Protein AF-0000000087804534 (afdb_homodimer)

Radius of gyration: 29.25 Å; Cα contacts (8 Å, |Δi|>4): 1385; chains: 2; bounding box: 61×87×72 Å

pLDDT: mean 94.63, std 6.77, range [43.81, 98.94]

InterPro domains:
  IPR010987 Glutathione S-transferase, C-terminal-like [PS50405] (211-335)
  IPR016639 Glutathione S-transferase Omega/GSH [PTHR32419] (66-369)
  IPR036282 Glutathione S-transferase, C-terminal domain superfamily [SSF47616] (206-336)
  IPR047047 Glutathione S-transferases Omega-like, C-terminal [cd03190] (211-354)

Solvent-accessible surface area (backbone atoms only — not comparable to full-atom values): 39830 Å² total; per-residue (Å²): 101,64,93,73,62,60,69,88,61,35,74,51,66,70,55,48,58,51,41,74,75,55,71,87,69,82,54,38,71,56,60,26,61,82,67,7,56,29,36,62,46,3,81,60,45,91,57,80,65,82,79,42,82,69,97,62,46,32,42,51,81,55,44,72,83,62,58,57,60,46,60,65,85,31,70,60,50,59,31,89,53,90,89,36,40,72,77,54,79,65,37,39,30,39,37,28,30,60,48,41,50,64,14,38,30,45,54,26,42,33,45,50,30,43,32,57,83,33,37,45,78,43,70,37,38,52,50,31,52,33,47,45,64,56,53,42,31,17,68,81,36,76,94,29,17,37,88,86,77,66,38,49,36,54,45,59,22,43,33,62,52,33,79,79,63,82,72,66,42,61,64,31,28,33,24,35,63,88,77,44,16,41,48,29,35,36,71,77,36,47,54,62,45,49,56,62,46,42,46,93,58,42,39,89,86,31,68,68,42,70,48,79,92,48,38,50,42,46,49,39,47,40,48,41,46,38,45,37,41,65,46,24,60,48,48,32,35,49,41,91,47,65,68,56,26,52,50,33,43,52,44,31,53,53,46,50,52,52,50,33,56,55,40,68,75,32,56,32,91,85,30,88,50,64,33,50,55,51,49,64,48,44,44,48,61,75,37,30,53,68,39,38,28,41,55,45,44,47,31,70,62,53,55,79,72,33,69,44,50,31,27,42,49,26,51,48,35,68,37,61,31,47,37,69,58,57,41,68,67,39,34,40,40,30,74,40,54,45,37,62,48,53,52,95,83,50,53,67,58,66,63,79,35,52,68,71,69,63,56,74,48,87,58,55,46,64,74,72,58,53,127,100,64,93,75,62,61,70,88,60,37,76,51,64,72,54,48,56,53,39,72,75,56,70,87,69,82,54,38,71,57,62,27,61,80,66,8,57,28,37,63,46,4,80,62,44,91,58,79,65,83,79,43,82,69,97,62,44,32,43,51,82,54,43,73,82,61,57,58,59,46,58,63,85,31,70,58,52,60,31,90,53,90,89,35,41,72,78,54,80,64,38,39,31,39,35,28,30,61,50,40,50,62,15,36,30,44,54,25,43,33,45,50,30,43,30,56,82,32,37,46,77,43,72,37,37,53,51,30,53,33,46,44,65,57,53,41,30,17,68,81,37,76,94,28,17,38,89,86,77,67,37,49,36,52,45,59,23,44,33,61,51,33,81,80,63,80,73,66,42,61,63,30,30,32,24,35,62,89,78,46,17,42,48,29,35,35,70,75,36,47,54,61,46,47,57,62,46,41,45,92,59,41,38,88,85,31,70,69,43,69,46,78,93,49,39,50,42,46,48,39,45,40,48,39,45,38,45,36,43,64,46,25,59,48,47,34,34,49,40,92,47,64,68,56,26,51,49,34,45,51,44,32,51,53,45,50,51,51,48,34,56,55,41,68,76,31,56,32,91,86,32,88,49,65,33,51,55,52,47,64,47,43,44,48,59,75,35,29,52,67,39,37,28,39,54,47,44,46,32,69,62,52,54,79,73,33,69,42,48,31,25,41,50,28,52,48,35,69,37,61,33,46,37,69,58,57,39,68,66,39,34,42,40,30,74,40,53,45,36,63,48,54,54,94,82,50,52,66,60,65,62,80,35,53,67,71,69,63,56,72,48,87,59,55,44,64,75,73,57,52,127

Nearest PDB structures (foldseek):
  4pts-assembly1_A  TM=9.526E-01  e=2.461E-24  Gordonia bronchialis DSM 43247
  6gzf-assembly1_A  TM=9.097E-01  e=1.563E-21  Natrialba magadii ATCC 43099
  4uss-assembly1_A-2  TM=9.059E-01  e=1.837E-21  Populus trichocarpa
  3m1g-assembly2_C  TM=8.958E-01  e=4.343E-21  Corynebacterium glutamicum
  3m1g-assembly1_A  TM=8.944E-01  e=6.744E-20  Corynebacterium glutamicum

Foldseek 3Di:
DDQDLPLVLADDVLLSVLLVVFHFDQFAFDFLCLFACDCLQDVCNPDDFDWDDDPQTADSVVCVVAGDTDHWDFAAFFDDDPPGNDQFFQFKEWEAELQDLLQLLLLLLCVLQVVCRRYPYHYFQLFAAPNHDQWTAQCVDVVRADPQLRDGILVVQQCLQPVPDDYRSDPGFMAGSVSSHTRRHRSLCNSVSCCVNNVVNGDPVHDAQQDPSRNSSVNSLSRSCVGLAVRLLRVLRRDDDDVSVVVSLVSNVVVVVVQLVCLVVALDNVHDDHHSSLSNNLSRLLCCVVASCPRSVSPPDRCVRRQRSLLSSLVQCVPCSNVVSHDVVSNQCCRWVNHPPDCVSPPTDRDPDDDPCCSVDHHCSCVVHPD/DDQDLPLVLADDVLLSVLLVVFHFDQFAFDFLCQFACDCLQDVCNPDDFDWDDDPQTADSVVCVVAGDTDHWDFAAFFDDDPPGNDQFFQFKEWEAELQDLLQLLLLLLCVLQVVCRRYPYHYFQLFAAPNHDQWTAQCVDVVRAGPQLRDGILVVQQCLQPVPDDYRSDPTFMAGSVSSHTRRHRSLCNSVSCCVNNVVNGDPPHDAQQDPSRNSSVNSLSRSCVGLAVRLLRVLRRDDDDVSVVVSLVSNVVVVVVQLVCLVVALDNVHDDHHSSLSNNLSRLLCCVVASCPRSVSPPDRCVRRQRSLLSSLVQCVPCSNVVSHDVVSNQCCRWVNHPPDCVSPPTDRDPDDDPCCSVDHHCSCVVHPD

Sequence (742 aa):
MSEHVDVSKIKDPTIAAARKEVEFQRAMNPCPIDFSEFQSSNPRSQGEQKEYEGKDASNFNRRQKYSDSEEPQFTTPFGSKPGLLPVEKDRYRLVWSKHCPWAHRIAIAIDLLGLDKVISKGTVDPLRPAGVIADWFFTLDKDEKDPVLGIHSLGEAYRKGDPNYDARSTVPAIIDVTTGAVVNNDYHALTTELALGFKDFVSPDAPDIYPEEVRADIDALNVIIYADFNLAVNLAALVTNQKDYEYYYDCIFARLDWLEERLSKQRYLMGDTITDPDIRIFPTLARFDLVFYQKYLVNKKRLVDYPNLWNYAKDLYSNPAFGGTTDFDSMRKRFYYVDHTPFEDLPRLVPKGPDDSIWLEPNDRAEKFGKMSEHVDVSKIKDPTIAAARKEVEFQRAMNPCPIDFSEFQSSNPRSQGEQKEYEGKDASNFNRRQKYSDSEEPQFTTPFGSKPGLLPVEKDRYRLVWSKHCPWAHRIAIAIDLLGLDKVISKGTVDPLRPAGVIADWFFTLDKDEKDPVLGIHSLGEAYRKGDPNYDARSTVPAIIDVTTGAVVNNDYHALTTELALGFKDFVSPDAPDIYPEEVRADIDALNVIIYADFNLAVNLAALVTNQKDYEYYYDCIFARLDWLEERLSKQRYLMGDTITDPDIRIFPTLARFDLVFYQKYLVNKKRLVDYPNLWNYAKDLYSNPAFGGTTDFDSMRKRFYYVDHTPFEDLPRLVPKGPDDSIWLEPNDRAEKFGK

Organism: Veillonella parvula (NCBI:txid29466)

Secondary structure (DSSP, 8-state):
--S---GGG---HHHHHHHTT-----SBPPPHHHH-SSTTT-TTTTSPPPP--STT---GGGGGGG-S-B--S-BPPB-SSTTSBP--TT-EEEEE-TT-HHHHHHHHHHHHTTGGGTEEEEE--SSBSTT--S--B-TTSGGGS-TTT--SBHHHHHHHH-TT--S---S-EEEETTTTEEEE--TTTHHHHHHHHTGGGS-TTS--SS-GGGHHHHHHHHHHHIIIIITHHHHHHH-SSHHHHHHHHHHHHHHHHHHHHHTTT-SBTTBSS--HHHHHHHHHHHHIIIIIITTS---S--GGG-HHHHHHHHHHHHSHHHHTT--HHHHHIIIII-BS--TTTS-------S-GGGGGS--SHHHHH--/--S---GGG---HHHHHHHTT-----SBPPPHHHH-SSTTT-TTTTSPPPP--STT---GGGGGGG-S-B--S-BPPB-SSTTSBP--TT-EEEEE-TT-HHHHHHHHHHHHTTGGGTEEEEE--SSBSTT--S--B-TTSGGGS-TTT--SBHHHHHHHH-TT--S---S-EEEETTTTEEEE--TTTHHHHHHHHTGGGS-TTS--SS-GGGHHHHHHHHHHHIIIIITHHHHHHH-SSHHHHHHHHHHHHHHHHHHHHHTTT-SBTTBSS--HHHHHHHHHHHHIIIIIITTS---S--GGG-HHHHHHHHHHHHSHHHHTT--HHHHHIIIII-BS--TTTS-------S-GGGGGS--SHHHHH--

Structure (mmCIF, N/CA/C/O backbone):
data_AF-0000000087804534-model_v1
#
loop_
_entity.id
_entity.type
_entity.pdbx_description
1 polymer 'Glutathione S-transferase C-terminal domain-containing protein'
#
loop_
_atom_site.group_PDB
_atom_site.id
_atom_site.type_symbol
_atom_site.label_atom_id
_atom_site.label_alt_id
_atom_site.label_comp_id
_atom_site.label_asym_id
_atom_site.label_entity_id
_atom_site.label_seq_id
_atom_site.pdbx_PDB_ins_code
_atom_site.Cartn_x
_atom_site.Cartn_y
_atom_site.Cartn_z
_atom_site.occupancy
_atom_site.B_iso_or_equiv
_atom_site.auth_seq_id
_atom_site.auth_comp_id
_atom_site.auth_asym_id
_atom_site.auth_atom_id
_atom_site.pdbx_PDB_model_num
ATOM 1 N N . MET A 1 1 ? -5.562 23.453 23.094 1 43.94 1 MET A N 1
ATOM 2 C CA . MET A 1 1 ? -6.094 22.172 23.578 1 43.94 1 MET A CA 1
ATOM 3 C C . MET A 1 1 ? -5.375 21.734 24.844 1 43.94 1 MET A C 1
ATOM 5 O O . MET A 1 1 ? -4.145 21.641 24.859 1 43.94 1 MET A O 1
ATOM 9 N N . SER A 1 2 ? -5.746 22.281 25.875 1 49.03 2 SER A N 1
ATOM 10 C CA . SER A 1 2 ? -5.125 21.906 27.141 1 49.03 2 SER A CA 1
ATOM 11 C C . SER A 1 2 ? -5.406 20.438 27.469 1 49.03 2 SER A C 1
ATOM 13 O O . SER A 1 2 ? -6.418 19.891 27.031 1 49.03 2 SER A O 1
ATOM 15 N N . GLU A 1 3 ? -4.309 19.672 27.734 1 53.28 3 GLU A N 1
ATOM 16 C CA . GLU A 1 3 ? -4.422 18.344 28.344 1 53.28 3 GLU A CA 1
ATOM 17 C C . GLU A 1 3 ? -5.652 18.25 29.234 1 53.28 3 GLU A C 1
ATOM 19 O O . GLU A 1 3 ? -6.273 17.188 29.328 1 53.28 3 GLU A O 1
ATOM 24 N N . HIS A 1 4 ? -6.043 19.406 29.812 1 61.34 4 HIS A N 1
ATOM 25 C CA . HIS A 1 4 ? -7.02 19.25 30.891 1 61.34 4 HIS A CA 1
ATOM 26 C C . HIS A 1 4 ? -8.422 19.641 30.422 1 61.34 4 HIS A C 1
ATOM 28 O O . HIS A 1 4 ? -8.781 20.828 30.484 1 61.34 4 HIS A O 1
ATOM 34 N N . VAL A 1 5 ? -8.961 18.844 29.453 1 68.38 5 VAL A N 1
ATOM 35 C CA . VAL A 1 5 ? -10.383 19 29.172 1 68.38 5 VAL A CA 1
ATOM 36 C C . VAL A 1 5 ? -11.195 18.703 30.422 1 68.38 5 VAL A C 1
ATOM 38 O O . VAL A 1 5 ? -11.039 17.641 31.047 1 68.38 5 VAL A O 1
ATOM 41 N N . ASP A 1 6 ? -11.867 19.703 30.906 1 79.69 6 ASP A N 1
ATOM 42 C CA . ASP A 1 6 ? -12.805 19.438 31.984 1 79.69 6 ASP A CA 1
ATOM 43 C C . ASP A 1 6 ? -13.922 18.5 31.516 1 79.69 6 ASP A C 1
ATOM 45 O O . ASP A 1 6 ? -14.891 18.953 30.906 1 79.69 6 ASP A O 1
ATOM 49 N N . VAL A 1 7 ? -13.781 17.25 31.781 1 80.38 7 VAL A N 1
ATOM 50 C CA . VAL A 1 7 ? -14.664 16.203 31.297 1 80.38 7 VAL A CA 1
ATOM 51 C C . VAL A 1 7 ? -16.094 16.453 31.781 1 80.38 7 VAL A C 1
ATOM 53 O O . VAL A 1 7 ? -17.062 16.062 31.125 1 80.38 7 VAL A O 1
ATOM 56 N N . SER A 1 8 ? -16.266 17.141 32.906 1 84.06 8 SER A N 1
ATOM 57 C CA . SER A 1 8 ? -17.578 17.375 33.469 1 84.06 8 SER A CA 1
ATOM 58 C C . SER A 1 8 ? -18.375 18.375 32.625 1 84.06 8 SER A C 1
ATOM 60 O O . SER A 1 8 ? -19.594 18.469 32.781 1 84.06 8 SER A O 1
ATOM 62 N N . LYS A 1 9 ? -17.812 19.047 31.703 1 91.12 9 LYS A N 1
ATOM 63 C CA . LYS A 1 9 ? -18.469 20.094 30.922 1 91.12 9 LYS A CA 1
ATOM 64 C C . LYS A 1 9 ? -18.859 19.578 29.547 1 91.12 9 LYS A C 1
ATOM 66 O O . LYS A 1 9 ? -19.469 20.297 28.75 1 91.12 9 LYS A O 1
ATOM 71 N N . ILE A 1 10 ? -18.469 18.344 29.281 1 95.06 10 ILE A N 1
ATOM 72 C CA . ILE A 1 10 ? -18.828 17.75 28 1 95.06 10 ILE A CA 1
ATOM 73 C C . ILE A 1 10 ? -20.328 17.469 27.969 1 95.06 10 ILE A C 1
ATOM 75 O O . ILE A 1 10 ? -20.859 16.766 28.828 1 95.06 10 ILE A O 1
ATOM 79 N N . LYS A 1 11 ? -21.031 18 27.031 1 95.69 11 LYS A N 1
ATOM 80 C CA . LYS A 1 11 ? -22.484 17.891 26.953 1 95.69 11 LYS A CA 1
ATOM 81 C C . LYS A 1 11 ? -22.906 16.688 26.094 1 95.69 11 LYS A C 1
ATOM 83 O O . LYS A 1 11 ? -23.922 16.047 26.375 1 95.69 11 LYS A O 1
ATOM 88 N N . ASP A 1 12 ? -22.219 16.375 25.047 1 96.19 12 ASP A N 1
ATOM 89 C CA . ASP A 1 12 ? -22.531 15.258 24.172 1 96.19 12 ASP A CA 1
ATOM 90 C C . ASP A 1 12 ? -22.109 13.93 24.797 1 96.19 12 ASP A C 1
ATOM 92 O O . ASP A 1 12 ? -20.922 13.656 24.953 1 96.19 12 ASP A O 1
ATOM 96 N N . PRO A 1 13 ? -23 13.047 25.125 1 96.06 13 PRO A N 1
ATOM 97 C CA . PRO A 1 13 ? -22.656 11.82 25.844 1 96.06 13 PRO A CA 1
ATOM 98 C C . PRO A 1 13 ? -21.766 10.883 25.031 1 96.06 13 PRO A C 1
ATOM 100 O O . PRO A 1 13 ? -20.953 10.148 25.609 1 96.06 13 PRO A O 1
ATOM 103 N N . THR A 1 14 ? -21.922 10.875 23.734 1 96.81 14 THR A N 1
ATOM 104 C CA . THR A 1 14 ? -21.094 10.016 22.891 1 96.81 14 THR A CA 1
ATOM 105 C C . THR A 1 14 ? -19.641 10.477 22.906 1 96.81 14 THR A C 1
ATOM 107 O O . THR A 1 14 ? -18.719 9.648 22.922 1 96.81 14 THR A O 1
ATOM 110 N N . ILE A 1 15 ? -19.422 11.789 22.938 1 97.69 15 ILE A N 1
ATOM 111 C CA . ILE A 1 15 ? -18.078 12.344 23.031 1 97.69 15 ILE A CA 1
ATOM 112 C C . ILE A 1 15 ? -17.484 12.07 24.422 1 97.69 15 ILE A C 1
ATOM 114 O O . ILE A 1 15 ? -16.328 11.688 24.547 1 97.69 15 ILE A O 1
ATOM 118 N N . ALA A 1 16 ? -18.344 12.266 25.406 1 96.56 16 ALA A N 1
ATOM 119 C CA . ALA A 1 16 ? -17.906 12.008 26.781 1 96.56 16 ALA A CA 1
ATOM 120 C C . ALA A 1 16 ? -17.438 10.562 26.938 1 96.56 16 ALA A C 1
ATOM 122 O O . ALA A 1 16 ? -16.391 10.305 27.547 1 96.56 16 ALA A O 1
ATOM 123 N N . ALA A 1 17 ? -18.203 9.641 26.406 1 96.69 17 ALA A N 1
ATOM 124 C CA . ALA A 1 17 ? -17.859 8.219 26.516 1 96.69 17 ALA A CA 1
ATOM 125 C C . ALA A 1 17 ? -16.562 7.91 25.781 1 96.69 17 ALA A C 1
ATOM 127 O O . ALA A 1 17 ? -15.703 7.191 26.297 1 96.69 17 ALA A O 1
ATOM 128 N N . ALA A 1 18 ? -16.375 8.43 24.562 1 96.5 18 ALA A N 1
ATOM 129 C CA . ALA A 1 18 ? -15.18 8.195 23.766 1 96.5 18 ALA A CA 1
ATOM 130 C C . ALA A 1 18 ? -13.945 8.805 24.422 1 96.5 18 ALA A C 1
ATOM 132 O O . ALA A 1 18 ? -12.859 8.227 24.375 1 96.5 18 ALA A O 1
ATOM 133 N N . ARG A 1 19 ? -14.109 9.984 25 1 95.69 19 ARG A N 1
ATOM 134 C CA . ARG A 1 19 ? -13 10.695 25.625 1 95.69 19 ARG A CA 1
ATOM 135 C C . ARG A 1 19 ? -12.398 9.883 26.766 1 95.69 19 ARG A C 1
ATOM 137 O O . ARG A 1 19 ? -11.188 9.93 27 1 95.69 19 ARG A O 1
ATOM 144 N N . LYS A 1 20 ? -13.18 9.086 27.406 1 93.69 20 LYS A N 1
ATOM 145 C CA . LYS A 1 20 ? -12.734 8.281 28.547 1 93.69 20 LYS A CA 1
ATOM 146 C C . LYS A 1 20 ? -11.805 7.16 28.094 1 93.69 20 LYS A C 1
ATOM 148 O O . LYS A 1 20 ? -11.031 6.625 28.906 1 93.69 20 LYS A O 1
ATOM 153 N N . GLU A 1 21 ? -11.836 6.902 26.828 1 93.31 21 GLU A N 1
ATOM 154 C CA . GLU A 1 21 ? -11.109 5.738 26.312 1 93.31 21 GLU A CA 1
ATOM 155 C C . GLU A 1 21 ? -9.75 6.137 25.75 1 93.31 21 GLU A C 1
ATOM 157 O O . GLU A 1 21 ? -8.977 5.281 25.328 1 93.31 21 GLU A O 1
ATOM 162 N N . VAL A 1 22 ? -9.469 7.41 25.75 1 93.5 22 VAL A N 1
ATOM 163 C CA . VAL A 1 22 ? -8.266 7.832 25.047 1 93.5 22 VAL A CA 1
ATOM 164 C C . VAL A 1 22 ? -7.324 8.539 26.031 1 93.5 22 VAL A C 1
ATOM 166 O O . VAL A 1 22 ? -7.773 9.18 26.984 1 93.5 22 VAL A O 1
ATOM 169 N N . GLU A 1 23 ? -6.039 8.391 25.734 1 88 23 GLU A N 1
ATOM 170 C CA . GLU A 1 23 ? -4.992 9.117 26.438 1 88 23 GLU A CA 1
ATOM 171 C C . GLU A 1 23 ? -4.359 10.18 25.547 1 88 23 GLU A C 1
ATOM 173 O O . GLU A 1 23 ? -4.168 9.953 24.344 1 88 23 GLU A O 1
ATOM 178 N N . PHE A 1 24 ? -4.121 11.336 26.156 1 87.88 24 PHE A N 1
ATOM 179 C CA . PHE A 1 24 ? -3.525 12.438 25.391 1 87.88 24 PHE A CA 1
ATOM 180 C C . PHE A 1 24 ? -2.035 12.547 25.703 1 87.88 24 PHE A C 1
ATOM 182 O O . PHE A 1 24 ? -1.629 12.531 26.859 1 87.88 24 PHE A O 1
ATOM 189 N N . GLN A 1 25 ? -1.267 12.594 24.656 1 84.19 25 GLN A N 1
ATOM 190 C CA . GLN A 1 25 ? 0.162 12.891 24.719 1 84.19 25 GLN A CA 1
ATOM 191 C C . GLN A 1 25 ? 0.509 14.125 23.891 1 84.19 25 GLN A C 1
ATOM 193 O O . GLN A 1 25 ? 0.364 14.117 22.672 1 84.19 25 GLN A O 1
ATOM 198 N N . ARG A 1 26 ? 1.024 15.109 24.562 1 87.62 26 ARG A N 1
ATOM 199 C CA . ARG A 1 26 ? 1.286 16.375 23.891 1 87.62 26 ARG A CA 1
ATOM 200 C C . ARG A 1 26 ? 2.525 16.281 23.016 1 87.62 26 ARG A C 1
ATOM 202 O O . ARG A 1 26 ? 2.562 16.859 21.922 1 87.62 26 ARG A O 1
ATOM 209 N N . ALA A 1 27 ? 3.541 15.594 23.562 1 88.88 27 ALA A N 1
ATOM 210 C CA . ALA A 1 27 ? 4.746 15.406 22.766 1 88.88 27 ALA A CA 1
ATOM 211 C C . ALA A 1 27 ? 4.477 14.484 21.578 1 88.88 27 ALA A C 1
ATOM 213 O O . ALA A 1 27 ? 3.855 13.43 21.734 1 88.88 27 ALA A O 1
ATOM 214 N N . MET A 1 28 ? 4.902 14.93 20.453 1 88.69 28 MET A N 1
ATOM 215 C CA . MET A 1 28 ? 4.633 14.164 19.234 1 88.69 28 MET A CA 1
ATOM 216 C C . MET A 1 28 ? 5.891 13.438 18.766 1 88.69 28 MET A C 1
ATOM 218 O O . MET A 1 28 ? 6.992 13.984 18.828 1 88.69 28 MET A O 1
ATOM 222 N N . ASN A 1 29 ? 5.664 12.289 18.266 1 90.12 29 ASN A N 1
ATOM 223 C CA . ASN A 1 29 ? 6.727 11.492 17.656 1 90.12 29 ASN A CA 1
ATOM 224 C C . ASN A 1 29 ? 7.188 12.102 16.328 1 90.12 29 ASN A C 1
ATOM 226 O O . ASN A 1 29 ? 6.457 12.875 15.711 1 90.12 29 ASN A O 1
ATOM 230 N N . PRO A 1 30 ? 8.438 11.734 15.992 1 89.62 30 PRO A N 1
ATOM 231 C CA . PRO A 1 30 ? 8.93 12.219 14.703 1 89.62 30 PRO A CA 1
ATOM 232 C C . PRO A 1 30 ? 8.258 11.539 13.516 1 89.62 30 PRO A C 1
ATOM 234 O O . PRO A 1 30 ? 7.594 10.508 13.68 1 89.62 30 PRO A O 1
ATOM 237 N N . CYS A 1 31 ? 8.391 12.117 12.406 1 91.69 31 CYS A N 1
ATOM 238 C CA . CYS A 1 31 ? 7.742 11.633 11.195 1 91.69 31 CYS A CA 1
ATOM 239 C C . CYS A 1 31 ? 8.297 10.281 10.781 1 91.69 31 CYS A C 1
ATOM 241 O O . CYS A 1 31 ? 9.516 10.117 10.641 1 91.69 31 CYS A O 1
ATOM 243 N N . PRO A 1 32 ? 7.426 9.328 10.484 1 92.75 32 PRO A N 1
ATOM 244 C CA . PRO A 1 32 ? 7.879 7.98 10.141 1 92.75 32 PRO A CA 1
ATOM 245 C C . PRO A 1 32 ? 8.758 7.953 8.898 1 92.75 32 PRO A C 1
ATOM 247 O O . PRO A 1 32 ? 9.609 7.07 8.758 1 92.75 32 PRO A O 1
ATOM 250 N N . ILE A 1 33 ? 8.617 8.828 8.016 1 90.81 33 ILE A N 1
ATOM 251 C CA . ILE A 1 33 ? 9.359 8.836 6.762 1 90.81 33 ILE A CA 1
ATOM 252 C C . ILE A 1 33 ? 10.859 8.883 7.047 1 90.81 33 ILE A C 1
ATOM 254 O O . ILE A 1 33 ? 11.664 8.375 6.262 1 90.81 33 ILE A O 1
ATOM 258 N N . ASP A 1 34 ? 11.195 9.453 8.25 1 90.19 34 ASP A N 1
ATOM 259 C CA . ASP A 1 34 ? 12.609 9.656 8.555 1 90.19 34 ASP A CA 1
ATOM 260 C C . ASP A 1 34 ? 13.055 8.758 9.711 1 90.19 34 ASP A C 1
ATOM 262 O O . ASP A 1 34 ? 14.25 8.562 9.93 1 90.19 34 ASP A O 1
ATOM 266 N N . PHE A 1 35 ? 12.055 8.133 10.406 1 90.69 35 PHE A N 1
ATOM 267 C CA . PHE A 1 35 ? 12.5 7.582 11.68 1 90.69 35 PHE A CA 1
ATOM 268 C C . PHE A 1 35 ? 11.914 6.195 11.906 1 90.69 35 PHE A C 1
ATOM 270 O O . PHE A 1 35 ? 12.227 5.535 12.898 1 90.69 35 PHE A O 1
ATOM 277 N N . SER A 1 36 ? 11.086 5.695 10.977 1 90.56 36 SER A N 1
ATOM 278 C CA . SER A 1 36 ? 10.539 4.348 11.086 1 90.56 36 SER A CA 1
ATOM 279 C C . SER A 1 36 ? 11.633 3.291 10.922 1 90.56 36 SER A C 1
ATOM 281 O O . SER A 1 36 ? 12.586 3.494 10.172 1 90.56 36 SER A O 1
ATOM 283 N N . GLU A 1 37 ? 11.438 2.182 11.555 1 88.19 37 GLU A N 1
ATOM 284 C CA . GLU A 1 37 ? 12.336 1.045 11.367 1 88.19 37 GLU A CA 1
ATOM 285 C C . GLU A 1 37 ? 11.953 0.235 10.133 1 88.19 37 GLU A C 1
ATOM 287 O O . GLU A 1 37 ? 12.734 -0.604 9.672 1 88.19 37 GLU A O 1
ATOM 292 N N . PHE A 1 38 ? 10.82 0.504 9.609 1 87.56 38 PHE A N 1
ATOM 293 C CA . PHE A 1 38 ? 10.336 -0.241 8.453 1 87.56 38 PHE A CA 1
ATOM 294 C C . PHE A 1 38 ? 10.758 0.442 7.156 1 87.56 38 PHE A C 1
ATOM 296 O O . PHE A 1 38 ? 10.523 1.64 6.977 1 87.56 38 PHE A O 1
ATOM 303 N N . GLN A 1 39 ? 11.234 -0.306 6.262 1 83.69 39 GLN A N 1
ATOM 304 C CA . GLN A 1 39 ? 11.75 0.224 5.004 1 83.69 39 GLN A CA 1
ATOM 305 C C . GLN A 1 39 ? 10.625 0.798 4.148 1 83.69 39 GLN A C 1
ATOM 307 O O . GLN A 1 39 ? 10.844 1.729 3.369 1 83.69 39 GLN A O 1
ATOM 312 N N . SER A 1 40 ? 9.453 0.244 4.328 1 82.25 40 SER A N 1
ATOM 313 C CA . SER A 1 40 ? 8.312 0.746 3.559 1 82.25 40 SER A CA 1
ATOM 314 C C . SER A 1 40 ? 8.016 2.201 3.902 1 82.25 40 SER A C 1
ATOM 316 O O . SER A 1 40 ? 7.703 3.002 3.018 1 82.25 40 SER A O 1
ATOM 318 N N . SER A 1 41 ? 8.195 2.527 5.148 1 86.88 41 SER A N 1
ATOM 319 C CA . SER A 1 41 ? 7.902 3.877 5.621 1 86.88 41 SER A CA 1
ATOM 320 C C . SER A 1 41 ? 9.133 4.773 5.527 1 86.88 41 SER A C 1
ATOM 322 O O . SER A 1 41 ? 9.023 5.949 5.172 1 86.88 41 SER A O 1
ATOM 324 N N . ASN A 1 42 ? 10.266 4.18 5.836 1 88.38 42 ASN A N 1
ATOM 325 C CA . ASN A 1 42 ? 11.562 4.844 5.82 1 88.38 42 ASN A CA 1
ATOM 326 C C . ASN A 1 42 ? 12.562 4.102 4.938 1 88.38 42 ASN A C 1
ATOM 328 O O . ASN A 1 42 ? 13.242 3.184 5.402 1 88.38 42 ASN A O 1
ATOM 332 N N . PRO A 1 43 ? 12.766 4.547 3.756 1 85.62 43 PRO A N 1
ATOM 333 C CA . PRO A 1 43 ? 13.625 3.828 2.818 1 85.62 43 PRO A CA 1
ATOM 334 C C . PRO A 1 43 ? 15.086 3.783 3.277 1 85.62 43 PRO A C 1
ATOM 336 O O . PRO A 1 43 ? 15.883 3.014 2.736 1 85.62 43 PRO A O 1
ATOM 339 N N . ARG A 1 44 ? 15.445 4.52 4.348 1 86 44 ARG A N 1
ATOM 340 C CA . ARG A 1 44 ? 16.828 4.539 4.824 1 86 44 ARG A CA 1
ATOM 341 C C . ARG A 1 44 ? 16.938 3.873 6.191 1 86 44 ARG A C 1
ATOM 343 O O . ARG A 1 44 ? 17.953 4.039 6.887 1 86 44 ARG A O 1
ATOM 350 N N . SER A 1 45 ? 15.992 3.199 6.648 1 83.19 45 SER A N 1
ATOM 351 C CA . SER A 1 45 ? 15.898 2.693 8.016 1 83.19 45 SER A CA 1
ATOM 352 C C . SER A 1 45 ? 17.094 1.802 8.359 1 83.19 45 SER A C 1
ATOM 354 O O . SER A 1 45 ? 17.562 1.796 9.492 1 83.19 45 SER A O 1
ATOM 356 N N . GLN A 1 46 ? 17.641 0.939 7.52 1 73.88 46 GLN A N 1
ATOM 357 C CA . GLN A 1 46 ? 18.578 -0.115 7.875 1 73.88 46 GLN A CA 1
ATOM 358 C C . GLN A 1 46 ? 20 0.254 7.461 1 73.88 46 GLN A C 1
ATOM 360 O O . GLN A 1 46 ? 20.922 -0.564 7.566 1 73.88 46 GLN A O 1
ATOM 365 N N . GLY A 1 47 ? 20.234 1.535 7.23 1 72.88 47 GLY A N 1
ATOM 366 C CA . GLY A 1 47 ? 21.609 1.751 6.809 1 72.88 47 GLY A CA 1
ATOM 367 C C . GLY A 1 47 ? 22.031 3.209 6.859 1 72.88 47 GLY A C 1
ATOM 368 O O . GLY A 1 47 ? 21.344 4.035 7.461 1 72.88 47 GLY A O 1
ATOM 369 N N . GLU A 1 48 ? 23.344 3.234 6.473 1 79.62 48 GLU A N 1
ATOM 370 C CA . GLU A 1 48 ? 23.938 4.559 6.336 1 79.62 48 GLU A CA 1
ATOM 371 C C . GLU A 1 48 ? 23.719 5.125 4.938 1 79.62 48 GLU A C 1
ATOM 373 O O . GLU A 1 48 ? 23.734 4.383 3.953 1 79.62 48 GLU A O 1
ATOM 378 N N . GLN A 1 49 ? 23.375 6.32 5 1 83.12 49 GLN A N 1
ATOM 379 C CA . GLN A 1 49 ? 23.25 7.023 3.729 1 83.12 49 GLN A CA 1
ATOM 380 C C . GLN A 1 49 ? 24.578 7.672 3.322 1 83.12 49 GLN A C 1
ATOM 382 O O . GLN A 1 49 ? 25.359 8.078 4.18 1 83.12 49 GLN A O 1
ATOM 387 N N . LYS A 1 50 ? 24.703 7.754 2.07 1 85.75 50 LYS A N 1
ATOM 388 C CA . LYS A 1 50 ? 25.797 8.555 1.532 1 85.75 50 LYS A CA 1
ATOM 389 C C . LYS A 1 50 ? 25.719 10 2.016 1 85.75 50 LYS A C 1
ATOM 391 O O . LYS A 1 50 ? 24.625 10.578 2.059 1 85.75 50 LYS A O 1
ATOM 396 N N . GLU A 1 51 ? 26.844 10.539 2.346 1 87.62 51 GLU A N 1
ATOM 397 C CA . GLU A 1 51 ? 26.875 11.938 2.779 1 87.62 51 GLU A CA 1
ATOM 398 C C . GLU A 1 51 ? 27.062 12.883 1.597 1 87.62 51 GLU A C 1
ATOM 400 O O . GLU A 1 51 ? 27.875 12.609 0.711 1 87.62 51 GLU A O 1
ATOM 405 N N . TYR A 1 52 ? 26.25 13.852 1.571 1 88.56 52 TYR A N 1
ATOM 406 C CA . TYR A 1 52 ? 26.328 14.867 0.528 1 88.56 52 TYR A CA 1
ATOM 407 C C . TYR A 1 52 ? 26.906 16.172 1.081 1 88.56 52 TYR A C 1
ATOM 409 O O . TYR A 1 52 ? 26.531 16.609 2.174 1 88.56 52 TYR A O 1
ATOM 417 N N . GLU A 1 53 ? 27.844 16.734 0.375 1 84.12 53 GLU A N 1
ATOM 418 C CA . GLU A 1 53 ? 28.516 17.953 0.82 1 84.12 53 GLU A CA 1
ATOM 419 C C . GLU A 1 53 ? 27.875 19.188 0.184 1 84.12 53 GLU A C 1
ATOM 421 O O . GLU A 1 53 ? 27.062 19.078 -0.739 1 84.12 53 GLU A O 1
ATOM 426 N N . GLY A 1 54 ? 28.203 20.438 0.79 1 81.88 54 GLY A N 1
ATOM 427 C CA . GLY A 1 54 ? 27.688 21.688 0.262 1 81.88 54 GLY A CA 1
ATOM 428 C C . GLY A 1 54 ? 26.875 22.484 1.277 1 81.88 54 GLY A C 1
ATOM 429 O O . GLY A 1 54 ? 27.016 22.266 2.484 1 81.88 54 GLY A O 1
ATOM 430 N N . LYS A 1 55 ? 26.109 23.453 0.765 1 78.38 55 LYS A N 1
ATOM 431 C CA . LYS A 1 55 ? 25.359 24.406 1.587 1 78.38 55 LYS A CA 1
ATOM 432 C C . LYS A 1 55 ? 24.344 23.688 2.465 1 78.38 55 LYS A C 1
ATOM 434 O O . LYS A 1 55 ? 24.094 24.094 3.602 1 78.38 55 LYS A O 1
ATOM 439 N N . ASP A 1 56 ? 23.828 22.594 1.892 1 83.81 56 ASP A N 1
ATOM 440 C CA . ASP A 1 56 ? 22.844 21.797 2.621 1 83.81 56 ASP A CA 1
ATOM 441 C C . ASP A 1 56 ? 23.312 20.359 2.781 1 83.81 56 ASP A C 1
ATOM 443 O O . ASP A 1 56 ? 22.797 19.453 2.125 1 83.81 56 ASP A O 1
ATOM 447 N N . ALA A 1 57 ? 24.203 20.25 3.758 1 85.38 57 ALA A N 1
ATOM 448 C CA . ALA A 1 57 ? 24.828 18.953 3.953 1 85.38 57 ALA A CA 1
ATOM 449 C C . ALA A 1 57 ? 23.859 17.953 4.574 1 85.38 57 ALA A C 1
ATOM 451 O O . ALA A 1 57 ? 23.062 18.312 5.441 1 85.38 57 ALA A O 1
ATOM 452 N N . SER A 1 58 ? 23.969 16.703 4.121 1 88.25 58 SER A N 1
ATOM 453 C CA . SER A 1 58 ? 23.156 15.625 4.664 1 88.25 58 SER A CA 1
ATOM 454 C C . SER A 1 58 ? 23.484 15.367 6.129 1 88.25 58 SER A C 1
ATOM 456 O O . SER A 1 58 ? 24.609 15.57 6.566 1 88.25 58 SER A O 1
ATOM 458 N N . ASN A 1 59 ? 22.5 14.977 6.859 1 86.5 59 ASN A N 1
ATOM 459 C CA . ASN A 1 59 ? 22.703 14.625 8.266 1 86.5 59 ASN A CA 1
ATOM 460 C C . ASN A 1 59 ? 21.875 13.414 8.664 1 86.5 59 ASN A C 1
ATOM 462 O O . ASN A 1 59 ? 21.594 13.219 9.844 1 86.5 59 ASN A O 1
ATOM 466 N N . PHE A 1 60 ? 21.516 12.602 7.777 1 88.38 60 PHE A N 1
ATOM 467 C CA . PHE A 1 60 ? 20.672 11.438 8.039 1 88.38 60 PHE A CA 1
ATOM 468 C C . PHE A 1 60 ? 21.359 10.477 9 1 88.38 60 PHE A C 1
ATOM 470 O O . PHE A 1 60 ? 20.719 9.875 9.859 1 88.38 60 PHE A O 1
ATOM 477 N N . ASN A 1 61 ? 22.641 10.391 8.805 1 88.62 61 ASN A N 1
ATOM 478 C CA . ASN A 1 61 ? 23.375 9.438 9.625 1 88.62 61 ASN A CA 1
ATOM 479 C C . ASN A 1 61 ? 23.438 9.867 11.086 1 88.62 61 ASN A C 1
ATOM 481 O O . ASN A 1 61 ? 23.828 9.086 11.953 1 88.62 61 ASN A O 1
ATOM 485 N N . ARG A 1 62 ? 22.938 11.086 11.414 1 88.5 62 ARG A N 1
ATOM 486 C CA . ARG A 1 62 ? 22.859 11.602 12.773 1 88.5 62 ARG A CA 1
ATOM 487 C C . ARG A 1 62 ? 21.406 11.734 13.227 1 88.5 62 ARG A C 1
ATOM 489 O O . ARG A 1 62 ? 21.109 12.484 14.156 1 88.5 62 ARG A O 1
ATOM 496 N N . ARG A 1 63 ? 20.5 11.008 12.625 1 88.56 63 ARG A N 1
ATOM 497 C CA . ARG A 1 63 ? 19.062 11.164 12.836 1 88.56 63 ARG A CA 1
ATOM 498 C C . ARG A 1 63 ? 18.688 10.828 14.273 1 88.56 63 ARG A C 1
ATOM 500 O O . ARG A 1 63 ? 17.688 11.336 14.789 1 88.56 63 ARG A O 1
ATOM 507 N N . GLN A 1 64 ? 19.469 10.039 14.898 1 88.12 64 GLN A N 1
ATOM 508 C CA . GLN A 1 64 ? 19.125 9.625 16.25 1 88.12 64 GLN A CA 1
ATOM 509 C C . GLN A 1 64 ? 19.016 10.828 17.188 1 88.12 64 GLN A C 1
ATOM 511 O O . GLN A 1 64 ? 18.203 10.82 18.125 1 88.12 64 GLN A O 1
ATOM 516 N N . LYS A 1 65 ? 19.766 11.883 16.922 1 90.19 65 LYS A N 1
ATOM 517 C CA . LYS A 1 65 ? 19.719 13.109 17.719 1 90.19 65 LYS A CA 1
ATOM 518 C C . LYS A 1 65 ? 18.297 13.695 17.719 1 90.19 65 LYS A C 1
ATOM 520 O O . LYS A 1 65 ? 17.906 14.359 18.688 1 90.19 65 LYS A O 1
ATOM 525 N N . TYR A 1 66 ? 17.562 13.398 16.672 1 90.38 66 TYR A N 1
ATOM 526 C CA . TYR A 1 66 ? 16.266 14.039 16.484 1 90.38 66 TYR A CA 1
ATOM 527 C C . TYR A 1 66 ? 15.133 13.039 16.641 1 90.38 66 TYR A C 1
ATOM 529 O O . TYR A 1 66 ? 14.016 13.289 16.188 1 90.38 66 TYR A O 1
ATOM 537 N N . SER A 1 67 ? 15.375 11.859 17.203 1 89.75 67 SER A N 1
ATOM 538 C CA . SER A 1 67 ? 14.422 10.758 17.188 1 89.75 67 SER A CA 1
ATOM 539 C C . SER A 1 67 ? 13.43 10.875 18.344 1 89.75 67 SER A C 1
ATOM 541 O O . SER A 1 67 ? 12.406 10.188 18.359 1 89.75 67 SER A O 1
ATOM 543 N N . ASP A 1 68 ? 13.648 11.812 19.25 1 90 68 ASP A N 1
ATOM 544 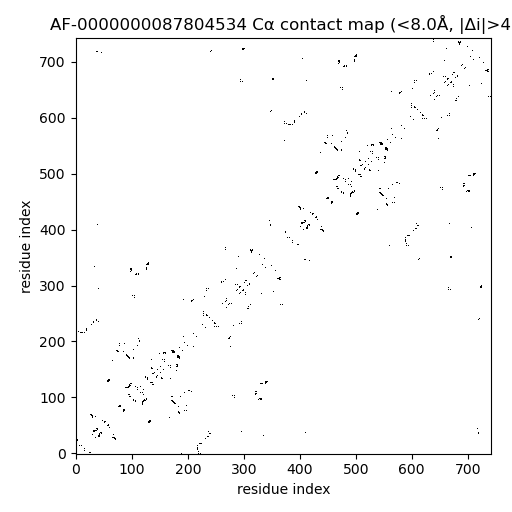C CA . ASP A 1 68 ? 12.789 11.938 20.422 1 90 68 ASP A CA 1
ATOM 545 C C . ASP A 1 68 ? 11.492 12.68 20.078 1 90 68 ASP A C 1
ATOM 547 O O . ASP A 1 68 ? 11.469 13.5 19.156 1 90 68 ASP A O 1
ATOM 551 N N . SER A 1 69 ? 10.484 12.273 20.828 1 90.44 69 SER A N 1
ATOM 552 C CA . SER A 1 69 ? 9.273 13.078 20.75 1 90.44 69 SER A CA 1
ATOM 553 C C . SER A 1 69 ? 9.516 14.492 21.266 1 90.44 69 SER A C 1
ATOM 555 O O . SER A 1 69 ? 10.266 14.695 22.219 1 90.44 69 SER A O 1
ATOM 557 N N . GLU A 1 70 ? 8.844 15.43 20.547 1 90.19 70 GLU A N 1
ATOM 558 C CA . GLU A 1 70 ? 9.055 16.828 20.906 1 90.19 70 GLU A CA 1
ATOM 559 C C . GLU A 1 70 ? 7.727 17.562 21.062 1 90.19 70 GLU A C 1
ATOM 561 O O . GLU A 1 70 ? 6.734 17.203 20.422 1 90.19 70 GLU A O 1
ATOM 566 N N . GLU A 1 71 ? 7.77 18.516 21.922 1 91.88 71 GLU A N 1
ATOM 567 C CA . GLU A 1 71 ? 6.688 19.484 22.031 1 91.88 71 GLU A CA 1
ATOM 568 C C . GLU A 1 71 ? 7.055 20.797 21.328 1 91.88 71 GLU A C 1
ATOM 570 O O . GLU A 1 71 ? 8.234 21.094 21.141 1 91.88 71 GLU A O 1
ATOM 575 N N . PRO A 1 72 ? 6.016 21.531 20.984 1 94 72 PRO A N 1
ATOM 576 C CA . PRO A 1 72 ? 6.32 22.859 20.453 1 94 72 PRO A CA 1
ATOM 577 C C . PRO A 1 72 ? 7.102 23.719 21.453 1 94 72 PRO A C 1
ATOM 579 O O . PRO A 1 72 ? 6.828 23.688 22.656 1 94 72 PRO A O 1
ATOM 582 N N . GLN A 1 73 ? 8.047 24.453 20.969 1 94.94 73 GLN A N 1
ATOM 583 C CA . GLN A 1 73 ? 8.953 25.219 21.828 1 94.94 73 GLN A CA 1
ATOM 584 C C . GLN A 1 73 ? 8.516 26.672 21.938 1 94.94 73 GLN A C 1
ATOM 586 O O . GLN A 1 73 ? 8.852 27.359 22.891 1 94.94 73 GLN A O 1
ATOM 591 N N . PHE A 1 74 ? 7.871 27.156 20.938 1 97.19 74 PHE A N 1
ATOM 592 C CA . PHE A 1 74 ? 7.363 28.516 20.891 1 97.19 74 PHE A CA 1
ATOM 593 C C . PHE A 1 74 ? 5.848 28.531 21.016 1 97.19 74 PHE A C 1
ATOM 595 O O . PHE A 1 74 ? 5.129 28.281 20.047 1 97.19 74 PHE A O 1
ATOM 602 N N . THR A 1 75 ? 5.328 28.922 22.219 1 96.06 75 THR A N 1
ATOM 603 C CA . THR A 1 75 ? 3.91 28.688 22.484 1 96.06 75 THR A CA 1
ATOM 604 C C . THR A 1 75 ? 3.25 29.953 23.031 1 96.06 75 THR A C 1
ATOM 606 O O . THR A 1 75 ? 2.205 29.875 23.688 1 96.06 75 THR A O 1
ATOM 609 N N . THR A 1 76 ? 3.908 31.125 22.859 1 95.88 76 THR A N 1
ATOM 610 C CA . THR A 1 76 ? 3.299 32.375 23.328 1 95.88 76 THR A CA 1
ATOM 611 C C . THR A 1 76 ? 2.006 32.656 22.562 1 95.88 76 THR A C 1
ATOM 613 O O . THR A 1 76 ? 1.995 32.688 21.328 1 95.88 76 THR A O 1
ATOM 616 N N . PRO A 1 77 ? 0.93 32.875 23.281 1 95.5 77 PRO A N 1
ATOM 617 C CA . PRO A 1 77 ? -0.345 33.125 22.594 1 95.5 77 PRO A CA 1
ATOM 618 C C . PRO A 1 77 ? -0.46 34.531 22.047 1 95.5 77 PRO A C 1
ATOM 620 O O . PRO A 1 77 ? 0.316 35.406 22.422 1 95.5 77 PRO A O 1
ATOM 623 N N . PHE A 1 78 ? -1.411 34.719 21.219 1 96.81 78 PHE A N 1
ATOM 624 C CA . PHE A 1 78 ? -1.742 36.031 20.703 1 96.81 78 PHE A CA 1
ATOM 625 C C . PHE A 1 78 ? -2.631 36.812 21.672 1 96.81 78 PHE A C 1
ATOM 627 O O . PHE A 1 78 ? -3.477 36.219 22.344 1 96.81 78 PHE A O 1
ATOM 634 N N . GLY A 1 79 ? -2.408 38.094 21.719 1 94.19 79 GLY A N 1
ATOM 635 C CA . GLY A 1 79 ? -3.27 38.906 22.578 1 94.19 79 GLY A CA 1
ATOM 636 C C . GLY A 1 79 ? -2.805 40.344 22.719 1 94.19 79 GLY A C 1
ATOM 637 O O . GLY A 1 79 ? -1.801 40.719 22.125 1 94.19 79 GLY A O 1
ATOM 638 N N . SER A 1 80 ? -3.605 41.094 23.453 1 91.69 80 SER A N 1
ATOM 639 C CA . SER A 1 80 ? -3.33 42.5 23.609 1 91.69 80 SER A CA 1
ATOM 640 C C . SER A 1 80 ? -2.518 42.781 24.875 1 91.69 80 SER A C 1
ATOM 642 O O . SER A 1 80 ? -1.967 43.875 25.031 1 91.69 80 SER A O 1
ATOM 644 N N . LYS A 1 81 ? -2.408 41.906 25.75 1 93.5 81 LYS A N 1
ATOM 645 C CA . LYS A 1 81 ? -1.694 42.094 27 1 93.5 81 LYS A CA 1
ATOM 646 C C . LYS A 1 81 ? -0.184 42.031 26.797 1 93.5 81 LYS A C 1
ATOM 648 O O . LYS A 1 81 ? 0.288 41.375 25.859 1 93.5 81 LYS A O 1
ATOM 653 N N . PRO A 1 82 ? 0.499 42.719 27.719 1 92.19 82 PRO A N 1
ATOM 654 C CA . PRO A 1 82 ? 1.958 42.625 27.641 1 92.19 82 PRO A CA 1
ATOM 655 C C . PRO A 1 82 ? 2.461 41.188 27.766 1 92.19 82 PRO A C 1
ATOM 657 O O . PRO A 1 82 ? 1.926 40.406 28.547 1 92.19 82 PRO A O 1
ATOM 660 N N . GLY A 1 83 ? 3.43 40.844 26.906 1 93.31 83 GLY A N 1
ATOM 661 C CA . GLY A 1 83 ? 3.988 39.5 26.938 1 93.31 83 GLY A CA 1
ATOM 662 C C . GLY A 1 83 ? 3.359 38.562 25.938 1 93.31 83 GLY A C 1
ATOM 663 O O . GLY A 1 83 ? 3.906 37.5 25.656 1 93.31 83 GLY A O 1
ATOM 664 N N . LEU A 1 84 ? 2.301 38.969 25.422 1 96.12 84 LEU A N 1
ATOM 665 C CA . LEU A 1 84 ? 1.639 38.188 24.391 1 96.12 84 LEU A CA 1
ATOM 666 C C . LEU A 1 84 ? 2.037 38.656 23 1 96.12 84 LEU A C 1
ATOM 668 O O . LEU A 1 84 ? 2.67 39.719 22.859 1 96.12 84 LEU A O 1
ATOM 672 N N . LEU A 1 85 ? 1.831 37.844 22.031 1 97.5 85 LEU A N 1
ATOM 673 C CA . LEU A 1 85 ? 2.1 38.25 20.656 1 97.5 85 LEU A CA 1
ATOM 674 C C . LEU A 1 85 ? 1.07 39.281 20.172 1 97.5 85 LEU A C 1
ATOM 676 O O . LEU A 1 85 ? -0.13 39 20.172 1 97.5 85 LEU A O 1
ATOM 680 N N . PRO A 1 86 ? 1.5 40.438 19.781 1 97.06 86 PRO A N 1
ATOM 681 C CA . PRO A 1 86 ? 0.535 41.438 19.359 1 97.06 86 PRO A CA 1
ATOM 682 C C . PRO A 1 86 ? -0.257 41.031 18.109 1 97.06 86 PRO A C 1
ATOM 684 O O . PRO A 1 86 ? 0.295 40.375 17.219 1 97.06 86 PRO A O 1
ATOM 687 N N . VAL A 1 87 ? -1.512 41.406 18.094 1 97.44 87 VAL A N 1
ATOM 688 C CA . VAL A 1 87 ? -2.377 41.094 16.953 1 97.44 87 VAL A CA 1
ATOM 689 C C . VAL A 1 87 ? -2.389 42.281 15.992 1 97.44 87 VAL A C 1
ATOM 691 O O . VAL A 1 87 ? -3.066 43.281 16.234 1 97.44 87 VAL A O 1
ATOM 694 N N . GLU A 1 88 ? -1.637 42.156 14.93 1 96.81 88 GLU A N 1
ATOM 695 C CA . GLU A 1 88 ? -1.465 43.25 13.961 1 96.81 88 GLU A CA 1
ATOM 696 C C . GLU A 1 88 ? -1.524 42.719 12.531 1 96.81 88 GLU A C 1
ATOM 698 O O . GLU A 1 88 ? -1.024 41.625 12.242 1 96.81 88 GLU A O 1
ATOM 703 N N . LYS A 1 89 ? -2.145 43.531 11.695 1 97 89 LYS A N 1
ATOM 704 C CA . LYS A 1 89 ? -2.225 43.188 10.273 1 97 89 LYS A CA 1
ATOM 705 C C . LYS A 1 89 ? -0.833 43.094 9.656 1 97 89 LYS A C 1
ATOM 707 O O . LYS A 1 89 ? 0.015 43.969 9.891 1 97 89 LYS A O 1
ATOM 712 N N . ASP A 1 90 ? -0.57 42 8.945 1 97.62 90 ASP A N 1
ATOM 713 C CA . ASP A 1 90 ? 0.606 41.812 8.102 1 97.62 90 ASP A CA 1
ATOM 714 C C . ASP A 1 90 ? 1.865 41.656 8.953 1 97.62 90 ASP A C 1
ATOM 716 O O . ASP A 1 90 ? 2.98 41.844 8.461 1 97.62 90 ASP A O 1
ATOM 720 N N . ARG A 1 91 ? 1.671 41.312 10.125 1 97.88 91 ARG A N 1
ATOM 721 C CA . ARG A 1 91 ? 2.812 41.156 11.016 1 97.88 91 ARG A CA 1
ATOM 722 C C . ARG A 1 91 ? 3.354 39.719 10.977 1 97.88 91 ARG A C 1
ATOM 724 O O . ARG A 1 91 ? 4.547 39.5 11.18 1 97.88 91 ARG A O 1
ATOM 731 N N . TYR A 1 92 ? 2.529 38.812 10.742 1 98.69 92 TYR A N 1
ATOM 732 C CA . TYR A 1 92 ? 2.908 37.406 10.875 1 98.69 92 TYR A CA 1
ATOM 733 C C . TYR A 1 92 ? 2.811 36.688 9.539 1 98.69 92 TYR A C 1
ATOM 735 O O . TYR A 1 92 ? 2.08 37.125 8.641 1 98.69 92 TYR A O 1
ATOM 743 N N . ARG A 1 93 ? 3.613 35.656 9.438 1 98.75 93 ARG A N 1
ATOM 744 C CA . ARG A 1 93 ? 3.654 34.75 8.289 1 98.75 93 ARG A CA 1
ATOM 745 C C . ARG A 1 93 ? 3.676 33.312 8.727 1 98.75 93 ARG A C 1
ATOM 747 O O . ARG A 1 93 ? 4.445 32.938 9.609 1 98.75 93 ARG A O 1
ATOM 754 N N . LEU A 1 94 ? 2.746 32.531 8.164 1 98.88 94 LEU A N 1
ATOM 755 C CA . LEU A 1 94 ? 2.775 31.094 8.383 1 98.88 94 LEU A CA 1
ATOM 756 C C . LEU A 1 94 ? 3.74 30.406 7.422 1 98.88 94 LEU A C 1
ATOM 758 O O . LEU A 1 94 ? 3.594 30.531 6.203 1 98.88 94 LEU A O 1
ATOM 762 N N . VAL A 1 95 ? 4.723 29.719 7.926 1 98.88 95 VAL A N 1
ATOM 763 C CA . VAL A 1 95 ? 5.508 28.797 7.117 1 98.88 95 VAL A CA 1
ATOM 764 C C . VAL A 1 95 ? 4.957 27.375 7.266 1 98.88 95 VAL A C 1
ATOM 766 O O . VAL A 1 95 ? 4.816 26.875 8.383 1 98.88 95 VAL A O 1
ATOM 769 N N . TRP A 1 96 ? 4.582 26.812 6.168 1 98.69 96 TRP A N 1
ATOM 770 C CA . TRP A 1 96 ? 3.969 25.484 6.172 1 98.69 96 TRP A CA 1
ATOM 771 C C . TRP A 1 96 ? 4.398 24.688 4.949 1 98.69 96 TRP A C 1
ATOM 773 O O . TRP A 1 96 ? 5.133 25.188 4.094 1 98.69 96 TRP A O 1
ATOM 783 N N . SER A 1 97 ? 4.086 23.453 4.957 1 97.75 97 SER A N 1
ATOM 784 C CA . SER A 1 97 ? 4.242 22.562 3.811 1 97.75 97 SER A CA 1
ATOM 785 C C . SER A 1 97 ? 2.924 21.891 3.449 1 97.75 97 SER A C 1
ATOM 787 O O . SER A 1 97 ? 2.158 21.5 4.332 1 97.75 97 SER A O 1
ATOM 789 N N . LYS A 1 98 ? 2.717 21.719 2.217 1 97.38 98 LYS A N 1
ATOM 790 C CA . LYS A 1 98 ? 1.447 21.172 1.744 1 97.38 98 LYS A CA 1
ATOM 791 C C . LYS A 1 98 ? 1.338 19.688 2.053 1 97.38 98 LYS A C 1
ATOM 793 O O . LYS A 1 98 ? 0.238 19.125 2.064 1 97.38 98 LYS A O 1
ATOM 798 N N . HIS A 1 99 ? 2.439 19.078 2.355 1 97 99 HIS A N 1
ATOM 799 C CA . HIS A 1 99 ? 2.381 17.641 2.631 1 97 99 HIS A CA 1
ATOM 800 C C . HIS A 1 99 ? 2.092 17.375 4.105 1 97 99 HIS A C 1
ATOM 802 O O . HIS A 1 99 ? 1.636 16.297 4.465 1 97 99 HIS A O 1
ATOM 808 N N . CYS A 1 100 ? 2.473 18.266 5 1 97.62 100 CYS A N 1
ATOM 809 C CA . CYS A 1 100 ? 2.402 18.031 6.438 1 97.62 100 CYS A CA 1
ATOM 810 C C . CYS A 1 100 ? 0.981 18.234 6.953 1 97.62 100 CYS A C 1
ATOM 812 O O . CYS A 1 100 ? 0.438 19.328 6.879 1 97.62 100 CYS A O 1
ATOM 814 N N . PRO A 1 101 ? 0.43 17.172 7.527 1 97.69 101 PRO A N 1
ATOM 815 C CA . PRO A 1 101 ? -0.958 17.312 7.973 1 97.69 101 PRO A CA 1
ATOM 816 C C . PRO A 1 101 ? -1.109 18.312 9.117 1 97.69 101 PRO A C 1
ATOM 818 O O . PRO A 1 101 ? -2.145 18.969 9.234 1 97.69 101 PRO A O 1
ATOM 821 N N . TRP A 1 102 ? -0.101 18.5 9.922 1 97.31 102 TRP A N 1
ATOM 822 C CA . TRP A 1 102 ? -0.166 19.406 11.062 1 97.31 102 TRP A CA 1
ATOM 823 C C . TRP A 1 102 ? -0.117 20.859 10.609 1 97.31 102 TRP A C 1
ATOM 825 O O . TRP A 1 102 ? -0.831 21.703 11.156 1 97.31 102 TRP A O 1
ATOM 835 N N . ALA A 1 103 ? 0.682 21.094 9.641 1 98.44 103 ALA A N 1
ATOM 836 C CA . ALA A 1 103 ? 0.765 22.453 9.094 1 98.44 103 ALA A CA 1
ATOM 837 C C . ALA A 1 103 ? -0.459 22.766 8.242 1 98.44 103 ALA A C 1
ATOM 839 O O . ALA A 1 103 ? -0.926 23.906 8.219 1 98.44 103 ALA A O 1
ATOM 840 N N . HIS A 1 104 ? -0.961 21.75 7.582 1 98.75 104 HIS A N 1
ATOM 841 C CA . HIS A 1 104 ? -2.113 21.891 6.699 1 98.75 104 HIS A CA 1
ATOM 842 C C . HIS A 1 104 ? -3.322 22.438 7.453 1 98.75 104 HIS A C 1
ATOM 844 O O . HIS A 1 104 ? -4.062 23.266 6.93 1 98.75 104 HIS A O 1
ATOM 850 N N . ARG A 1 105 ? -3.467 22.094 8.672 1 98.44 105 ARG A N 1
ATOM 851 C CA . ARG A 1 105 ? -4.582 22.547 9.492 1 98.44 105 ARG A CA 1
ATOM 852 C C . ARG A 1 105 ? -4.566 24.062 9.648 1 98.44 105 ARG A C 1
ATOM 854 O O . ARG A 1 105 ? -5.617 24.703 9.586 1 98.44 105 ARG A O 1
ATOM 861 N N . ILE A 1 106 ? -3.398 24.531 9.844 1 98.81 106 ILE A N 1
ATOM 862 C CA . ILE A 1 106 ? -3.273 25.953 10.117 1 98.81 106 ILE A CA 1
ATOM 863 C C . ILE A 1 106 ? -3.566 26.75 8.852 1 98.81 106 ILE A C 1
ATOM 865 O O . ILE A 1 106 ? -4.238 27.781 8.898 1 98.81 106 ILE A O 1
ATOM 869 N N . ALA A 1 107 ? -3.104 26.219 7.754 1 98.88 107 ALA A N 1
ATOM 870 C CA . ALA A 1 107 ? -3.391 26.875 6.477 1 98.88 107 ALA A CA 1
ATOM 871 C C . ALA A 1 107 ? -4.891 26.906 6.199 1 98.88 107 ALA A C 1
ATOM 873 O O . ALA A 1 107 ? -5.426 27.922 5.762 1 98.88 107 ALA A O 1
ATOM 874 N N . ILE A 1 108 ? -5.559 25.797 6.445 1 98.94 108 ILE A N 1
ATOM 875 C CA . ILE A 1 108 ? -7.008 25.734 6.27 1 98.94 108 ILE A CA 1
ATOM 876 C C . ILE A 1 108 ? -7.68 26.781 7.156 1 98.94 108 ILE A C 1
ATOM 878 O O . ILE A 1 108 ? -8.547 27.531 6.695 1 98.94 108 ILE A O 1
ATOM 882 N N . ALA A 1 109 ? -7.289 26.859 8.414 1 98.88 109 ALA A N 1
ATOM 883 C CA . ALA A 1 109 ? -7.91 27.781 9.359 1 98.88 109 ALA A CA 1
ATOM 884 C C . ALA A 1 109 ? -7.75 29.234 8.891 1 98.88 109 ALA A C 1
ATOM 886 O O . ALA A 1 109 ? -8.703 30.016 8.922 1 98.88 109 ALA A O 1
ATOM 887 N N . ILE A 1 110 ? -6.566 29.578 8.453 1 98.88 110 ILE A N 1
ATOM 888 C CA . ILE A 1 110 ? -6.289 30.922 7.992 1 98.88 110 ILE A CA 1
ATOM 889 C C . ILE A 1 110 ? -7.211 31.281 6.824 1 98.88 110 ILE A C 1
ATOM 891 O O . ILE A 1 110 ? -7.848 32.344 6.82 1 98.88 110 ILE A O 1
ATOM 895 N N . ASP A 1 111 ? -7.324 30.375 5.883 1 98.88 111 ASP A N 1
ATOM 896 C CA . ASP A 1 111 ? -8.141 30.625 4.703 1 98.88 111 ASP A CA 1
ATOM 897 C C . ASP A 1 111 ? -9.625 30.609 5.047 1 98.88 111 ASP A C 1
ATOM 899 O O . ASP A 1 111 ? -10.391 31.453 4.578 1 98.88 111 ASP A O 1
ATOM 903 N N . LEU A 1 112 ? -10.055 29.641 5.875 1 98.88 112 LEU A N 1
ATOM 904 C CA . LEU A 1 112 ? -11.453 29.5 6.238 1 98.88 112 LEU A CA 1
ATOM 905 C C . LEU A 1 112 ? -11.961 30.734 6.98 1 98.88 112 LEU A C 1
ATOM 907 O O . LEU A 1 112 ? -13.094 31.172 6.77 1 98.88 112 LEU A O 1
ATOM 911 N N . LEU A 1 113 ? -11.125 31.328 7.812 1 98.75 113 LEU A N 1
ATOM 912 C CA . LEU A 1 113 ? -11.492 32.469 8.656 1 98.75 113 LEU A CA 1
ATOM 913 C C . LEU A 1 113 ? -11.305 33.781 7.91 1 98.75 113 LEU A C 1
ATOM 915 O O . LEU A 1 113 ? -11.648 34.844 8.422 1 98.75 113 LEU A O 1
ATOM 919 N N . GLY A 1 114 ? -10.766 33.719 6.719 1 98.62 114 GLY A N 1
ATOM 920 C CA . GLY A 1 114 ? -10.5 34.906 5.941 1 98.62 114 GLY A CA 1
ATOM 921 C C . GLY A 1 114 ? -9.281 35.688 6.414 1 98.62 114 GLY A C 1
ATOM 922 O O . GLY A 1 114 ? -9.164 36.875 6.176 1 98.62 114 GLY A O 1
ATOM 923 N N . LEU A 1 115 ? -8.391 35.031 7.082 1 98.69 115 LEU A N 1
ATOM 924 C CA . LEU A 1 115 ? -7.227 35.688 7.68 1 98.69 115 LEU A CA 1
ATOM 925 C C . LEU A 1 115 ? -6.07 35.75 6.691 1 98.69 115 LEU A C 1
ATOM 927 O O . LEU A 1 115 ? -5.023 36.312 6.988 1 98.69 115 LEU A O 1
ATOM 931 N N . ASP A 1 116 ? -6.242 35.156 5.48 1 97.88 116 ASP A N 1
ATOM 932 C CA . ASP A 1 116 ? -5.203 35.219 4.453 1 97.88 116 ASP A CA 1
ATOM 933 C C . ASP A 1 116 ? -4.922 36.656 4.008 1 97.88 116 ASP A C 1
ATOM 935 O O . ASP A 1 116 ? -3.887 36.906 3.398 1 97.88 116 ASP A O 1
ATOM 939 N N . LYS A 1 117 ? -5.703 37.562 4.445 1 96.75 117 LYS A N 1
ATOM 940 C CA . LYS A 1 117 ? -5.523 38.969 4.113 1 96.75 117 LYS A CA 1
ATOM 941 C C . LYS A 1 117 ? -4.586 39.656 5.105 1 96.75 117 LYS A C 1
ATOM 943 O O . LYS A 1 117 ? -4.082 40.75 4.84 1 96.75 117 LYS A O 1
ATOM 948 N N . VAL A 1 118 ? -4.375 39 6.281 1 97.94 118 VAL A N 1
ATOM 949 C CA . VAL A 1 118 ? -3.586 39.688 7.305 1 97.94 118 VAL A CA 1
ATOM 950 C C . VAL A 1 118 ? -2.408 38.812 7.719 1 97.94 118 VAL A C 1
ATOM 952 O O . VAL A 1 118 ? -1.462 39.281 8.352 1 97.94 118 VAL A O 1
ATOM 955 N N . ILE A 1 119 ? -2.439 37.531 7.449 1 98.62 119 ILE A N 1
ATOM 956 C CA . ILE A 1 119 ? -1.356 36.562 7.688 1 98.62 119 ILE A CA 1
ATOM 957 C C . ILE A 1 119 ? -0.942 35.906 6.371 1 98.62 119 ILE A C 1
ATOM 959 O O . ILE A 1 119 ? -1.718 35.156 5.773 1 98.62 119 ILE A O 1
ATOM 963 N N . SER A 1 120 ? 0.239 36.219 5.895 1 98.62 120 SER A N 1
ATOM 964 C CA . SER A 1 120 ? 0.711 35.625 4.648 1 98.62 120 SER A CA 1
ATOM 965 C C . SER A 1 120 ? 1.236 34.188 4.875 1 98.62 120 SER A C 1
ATOM 967 O O . SER A 1 120 ? 1.379 33.75 6.02 1 98.62 120 SER A O 1
ATOM 969 N N . LYS A 1 121 ? 1.428 33.469 3.789 1 98.62 121 LYS A N 1
ATOM 970 C CA . LYS A 1 121 ? 1.903 32.094 3.896 1 98.62 121 LYS A CA 1
ATOM 971 C C . LYS A 1 121 ? 3.162 31.891 3.062 1 98.62 121 LYS A C 1
ATOM 973 O O . LYS A 1 121 ? 3.291 32.438 1.969 1 98.62 121 LYS A O 1
ATOM 978 N N . GLY A 1 122 ? 4.113 31.25 3.613 1 98.62 122 GLY A N 1
ATOM 979 C CA . GLY A 1 122 ? 5.266 30.703 2.914 1 98.62 122 GLY A CA 1
ATOM 980 C C . GLY A 1 122 ? 5.281 29.188 2.873 1 98.62 122 GLY A C 1
ATOM 981 O O . GLY A 1 122 ? 5.113 28.531 3.904 1 98.62 122 GLY A O 1
ATOM 982 N N . THR A 1 123 ? 5.434 28.656 1.666 1 98.5 123 THR A N 1
ATOM 983 C CA . THR A 1 123 ? 5.367 27.219 1.47 1 98.5 123 THR A CA 1
ATOM 984 C C . THR A 1 123 ? 6.758 26.641 1.204 1 98.5 123 THR A C 1
ATOM 986 O O . THR A 1 123 ? 7.426 27.031 0.244 1 98.5 123 THR A O 1
ATOM 989 N N . VAL A 1 124 ? 7.18 25.766 2.023 1 98.5 124 VAL A N 1
ATOM 990 C CA . VAL A 1 124 ? 8.484 25.141 1.829 1 98.5 124 VAL A CA 1
ATOM 991 C C . VAL A 1 124 ? 8.367 24 0.81 1 98.5 124 VAL A C 1
ATOM 993 O O . VAL A 1 124 ? 7.266 23.531 0.516 1 98.5 124 VAL A O 1
ATOM 996 N N . ASP A 1 125 ? 9.508 23.594 0.252 1 98 125 ASP A N 1
ATOM 997 C CA . ASP A 1 125 ? 9.641 22.438 -0.633 1 98 125 ASP A CA 1
ATOM 998 C C . ASP A 1 125 ? 9.328 21.141 0.107 1 98 125 ASP A C 1
ATOM 1000 O O . ASP A 1 125 ? 9.891 20.875 1.171 1 98 125 ASP A O 1
ATOM 1004 N N . PRO A 1 126 ? 8.328 20.406 -0.425 1 97.38 126 PRO A N 1
ATOM 1005 C CA . PRO A 1 126 ? 8.086 19.125 0.232 1 97.38 126 PRO A CA 1
ATOM 1006 C C . PRO A 1 126 ? 9.305 18.203 0.183 1 97.38 126 PRO A C 1
ATOM 1008 O O . PRO A 1 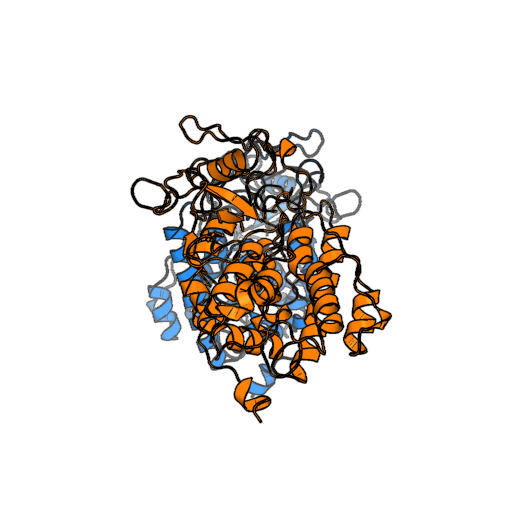126 ? 9.367 17.219 0.929 1 97.38 126 PRO A O 1
ATOM 1011 N N . LEU A 1 127 ? 10.234 18.484 -0.705 1 96.5 127 LEU A N 1
ATOM 1012 C CA . LEU A 1 127 ? 11.469 17.719 -0.796 1 96.5 127 LEU A CA 1
ATOM 1013 C C . LEU A 1 127 ? 12.633 18.484 -0.161 1 96.5 127 LEU A C 1
ATOM 1015 O O . LEU A 1 127 ? 12.898 19.625 -0.522 1 96.5 127 LEU A O 1
ATOM 1019 N N . ARG A 1 128 ? 13.281 17.859 0.719 1 95.62 128 ARG A N 1
ATOM 1020 C CA . ARG A 1 128 ? 14.477 18.422 1.338 1 95.62 128 ARG A CA 1
ATOM 1021 C C . ARG A 1 128 ? 15.719 18.094 0.518 1 95.62 128 ARG A C 1
ATOM 1023 O O . ARG A 1 128 ? 15.68 17.234 -0.36 1 95.62 128 ARG A O 1
ATOM 1030 N N . PRO A 1 129 ? 16.766 18.875 0.794 1 94.56 129 PRO A N 1
ATOM 1031 C CA . PRO A 1 129 ? 18.047 18.438 0.219 1 94.56 129 PRO A CA 1
ATOM 1032 C C . PRO A 1 129 ? 18.406 17.016 0.614 1 94.56 129 PRO A C 1
ATOM 1034 O O . PRO A 1 129 ? 17.938 16.516 1.64 1 94.56 129 PRO A O 1
ATOM 1037 N N . ALA A 1 130 ? 19.234 16.391 -0.108 1 92.88 130 ALA A N 1
ATOM 1038 C CA . ALA A 1 130 ? 19.562 14.977 0.012 1 92.88 130 ALA A CA 1
ATOM 1039 C C . ALA A 1 130 ? 20.031 14.633 1.424 1 92.88 130 ALA A C 1
ATOM 1041 O O . ALA A 1 130 ? 21.047 15.164 1.889 1 92.88 130 ALA A O 1
ATOM 1042 N N . GLY A 1 131 ? 19.266 13.859 2.049 1 89.81 131 GLY A N 1
ATOM 1043 C CA . GLY A 1 131 ? 19.656 13.297 3.328 1 89.81 131 GLY A CA 1
ATOM 1044 C C . GLY A 1 131 ? 19.484 14.258 4.484 1 89.81 131 GLY A C 1
ATOM 1045 O O . GLY A 1 131 ? 19.922 13.977 5.605 1 89.81 131 GLY A O 1
ATOM 1046 N N . VAL A 1 132 ? 19.016 15.391 4.238 1 91.44 132 VAL A N 1
ATOM 1047 C CA . VAL A 1 132 ? 18.766 16.328 5.32 1 91.44 132 VAL A CA 1
ATOM 1048 C C . VAL A 1 132 ? 17.484 15.961 6.059 1 91.44 132 VAL A C 1
ATOM 1050 O O . VAL A 1 132 ? 16.469 15.664 5.434 1 91.44 132 VAL A O 1
ATOM 1053 N N . ILE A 1 133 ? 17.859 15.859 7.352 1 86.88 133 ILE A N 1
ATOM 1054 C CA . ILE A 1 133 ? 16.672 15.617 8.156 1 86.88 133 ILE A CA 1
ATOM 1055 C C . ILE A 1 133 ? 16.5 16.75 9.172 1 86.88 133 ILE A C 1
ATOM 1057 O O . ILE A 1 133 ? 17.375 17.609 9.32 1 86.88 133 ILE A O 1
ATOM 1061 N N . ALA A 1 134 ? 15.492 17.422 9.531 1 89.69 134 ALA A N 1
ATOM 1062 C CA . ALA A 1 134 ? 15.172 18.266 10.672 1 89.69 134 ALA A CA 1
ATOM 1063 C C . ALA A 1 134 ? 15.047 19.734 10.234 1 89.69 134 ALA A C 1
ATOM 1065 O O . ALA A 1 134 ? 15.266 20.641 11.039 1 89.69 134 ALA A O 1
ATOM 1066 N N . ASP A 1 135 ? 15.055 19.984 9.047 1 94.56 135 ASP A N 1
ATOM 1067 C CA . ASP A 1 135 ? 14.82 21.344 8.555 1 94.56 135 ASP A CA 1
ATOM 1068 C C . ASP A 1 135 ? 14 21.328 7.273 1 94.56 135 ASP A C 1
ATOM 1070 O O . ASP A 1 135 ? 13.711 20.266 6.723 1 94.56 135 ASP A O 1
ATOM 1074 N N . TRP A 1 136 ? 13.57 22.516 6.887 1 97 136 TRP A N 1
ATOM 1075 C CA . TRP A 1 136 ? 12.82 22.688 5.648 1 97 136 TRP A CA 1
ATOM 1076 C C . TRP A 1 136 ? 13.359 23.875 4.855 1 97 136 TRP A C 1
ATOM 1078 O O . TRP A 1 136 ? 13.953 24.797 5.426 1 97 136 TRP A O 1
ATOM 1088 N N . PHE A 1 137 ? 13.125 23.828 3.553 1 97.88 137 PHE A N 1
ATOM 1089 C CA . PHE A 1 137 ? 13.844 24.766 2.689 1 97.88 137 PHE A CA 1
ATOM 1090 C C . PHE A 1 137 ? 12.898 25.391 1.671 1 97.88 137 PHE A C 1
ATOM 1092 O O . PHE A 1 137 ? 11.898 24.781 1.283 1 97.88 137 PHE A O 1
ATOM 1099 N N . PHE A 1 138 ? 13.25 26.531 1.231 1 98.25 138 PHE A N 1
ATOM 1100 C CA . PHE A 1 138 ? 12.469 27.297 0.26 1 98.25 138 PHE A CA 1
ATOM 1101 C C . PHE A 1 138 ? 13.062 27.156 -1.137 1 98.25 138 PHE A C 1
ATOM 1103 O O . PHE A 1 138 ? 13.117 28.125 -1.893 1 98.25 138 PHE A O 1
ATOM 1110 N N . THR A 1 139 ? 13.383 25.969 -1.556 1 96.44 139 THR A N 1
ATOM 1111 C CA . THR A 1 139 ? 14.117 25.703 -2.785 1 96.44 139 THR A CA 1
ATOM 1112 C C . THR A 1 139 ? 13.227 25.922 -4.008 1 96.44 139 THR A C 1
ATOM 1114 O O . THR A 1 139 ? 13.727 26.016 -5.133 1 96.44 139 THR A O 1
ATOM 1117 N N . LEU A 1 140 ? 11.93 26.062 -3.885 1 95.69 140 LEU A N 1
ATOM 1118 C CA . LEU A 1 140 ? 11.031 26.266 -5.02 1 95.69 140 LEU A CA 1
ATOM 1119 C C . LEU A 1 140 ? 10.852 27.75 -5.309 1 95.69 140 LEU A C 1
ATOM 1121 O O . LEU A 1 140 ? 10.336 28.109 -6.367 1 95.69 140 LEU A O 1
ATOM 1125 N N . ASP A 1 141 ? 11.25 28.562 -4.395 1 97.62 141 ASP A N 1
ATOM 1126 C CA . ASP A 1 141 ? 11.125 30.016 -4.551 1 97.62 141 ASP A CA 1
ATOM 1127 C C . ASP A 1 141 ? 12.305 30.594 -5.32 1 97.62 141 ASP A C 1
ATOM 1129 O O . ASP A 1 141 ? 13.352 29.938 -5.434 1 97.62 141 ASP A O 1
ATOM 1133 N N . LYS A 1 142 ? 12.055 31.828 -5.887 1 97.44 142 LYS A N 1
ATOM 1134 C CA . LYS A 1 142 ? 13.141 32.531 -6.57 1 97.44 142 LYS A CA 1
ATOM 1135 C C . LYS A 1 142 ? 14.367 32.625 -5.668 1 97.44 142 LYS A C 1
ATOM 1137 O O . LYS A 1 142 ? 14.242 32.969 -4.484 1 97.44 142 LYS A O 1
ATOM 1142 N N . ASP A 1 143 ? 15.555 32.25 -6.18 1 96.94 143 ASP A N 1
ATOM 1143 C CA . ASP A 1 143 ? 16.844 32.344 -5.496 1 96.94 143 ASP A CA 1
ATOM 1144 C C . ASP A 1 143 ? 16.875 31.391 -4.289 1 96.94 143 ASP A C 1
ATOM 1146 O O . ASP A 1 143 ? 17.734 31.547 -3.404 1 96.94 143 ASP A O 1
ATOM 1150 N N . GLU A 1 144 ? 15.859 30.484 -4.188 1 97.25 144 GLU A N 1
ATOM 1151 C CA . GLU A 1 144 ? 15.758 29.5 -3.117 1 97.25 144 GLU A CA 1
ATOM 1152 C C . GLU A 1 144 ? 15.609 30.172 -1.756 1 97.25 144 GLU A C 1
ATOM 1154 O O . GLU A 1 144 ? 16.234 29.734 -0.777 1 97.25 144 GLU A O 1
ATOM 1159 N N . LYS A 1 145 ? 14.906 31.281 -1.759 1 98.31 145 LYS A N 1
ATOM 1160 C CA . LYS A 1 145 ? 14.641 32.031 -0.533 1 98.31 145 LYS A CA 1
ATOM 1161 C C . LYS A 1 145 ? 13.164 32.406 -0.427 1 98.31 145 LYS A C 1
ATOM 1163 O O . LYS A 1 145 ? 12.523 32.688 -1.435 1 98.31 145 LYS A O 1
ATOM 1168 N N . ASP A 1 146 ? 12.719 32.344 0.794 1 98.5 146 ASP A N 1
ATOM 1169 C CA . ASP A 1 146 ? 11.383 32.906 1 1 98.5 146 ASP A CA 1
ATOM 1170 C C . ASP A 1 146 ? 11.312 34.375 0.558 1 98.5 146 ASP A C 1
ATOM 1172 O O . ASP A 1 146 ? 12.164 35.188 0.94 1 98.5 146 ASP A O 1
ATOM 1176 N N . PRO A 1 147 ? 10.352 34.75 -0.174 1 98.12 147 PRO A N 1
ATOM 1177 C CA . PRO A 1 147 ? 10.344 36.094 -0.762 1 98.12 147 PRO A CA 1
ATOM 1178 C C . PRO A 1 147 ? 10.078 37.188 0.269 1 98.12 147 PRO A C 1
ATOM 1180 O O . PRO A 1 147 ? 10.359 38.344 0.01 1 98.12 147 PRO A O 1
ATOM 1183 N N . VAL A 1 148 ? 9.508 36.875 1.389 1 98.25 148 VAL A N 1
ATOM 1184 C CA . VAL A 1 148 ? 9.195 37.875 2.412 1 98.25 148 VAL A CA 1
ATOM 1185 C C . VAL A 1 148 ? 10.281 37.875 3.482 1 98.25 148 VAL A C 1
ATOM 1187 O O . VAL A 1 148 ? 10.812 38.938 3.838 1 98.25 148 VAL A O 1
ATOM 1190 N N . LEU A 1 149 ? 10.688 36.719 3.883 1 98.31 149 LEU A N 1
ATOM 1191 C CA . LEU A 1 149 ? 11.609 36.594 5.008 1 98.31 149 LEU A CA 1
ATOM 1192 C C . LEU A 1 149 ? 13.055 36.625 4.531 1 98.31 149 LEU A C 1
ATOM 1194 O O . LEU A 1 149 ? 13.969 36.875 5.328 1 98.31 149 LEU A O 1
ATOM 1198 N N . GLY A 1 150 ? 13.312 36.25 3.283 1 98.31 150 GLY A N 1
ATOM 1199 C CA . GLY A 1 150 ? 14.648 36.25 2.719 1 98.31 150 GLY A CA 1
ATOM 1200 C C . GLY A 1 150 ? 15.523 35.125 3.246 1 98.31 150 GLY A C 1
ATOM 1201 O O . GLY A 1 150 ? 16.75 35.188 3.182 1 98.31 150 GLY A O 1
ATOM 1202 N N . ILE A 1 151 ? 14.969 34.125 3.807 1 98.12 151 ILE A N 1
ATOM 1203 C CA . ILE A 1 151 ? 15.727 33.031 4.379 1 98.12 151 ILE A CA 1
ATOM 1204 C C . ILE A 1 151 ? 15.727 31.844 3.414 1 98.12 151 ILE A C 1
ATOM 1206 O O . ILE A 1 151 ? 14.773 31.656 2.654 1 98.12 151 ILE A O 1
ATOM 1210 N N . HIS A 1 152 ? 16.781 31.016 3.518 1 97.81 152 HIS A N 1
ATOM 1211 C CA . HIS A 1 152 ? 16.938 29.828 2.688 1 97.81 152 HIS A CA 1
ATOM 1212 C C . HIS A 1 152 ? 16.297 28.609 3.342 1 97.81 152 HIS A C 1
ATOM 1214 O O . HIS A 1 152 ? 15.789 27.719 2.648 1 97.81 152 HIS A O 1
ATOM 1220 N N . SER A 1 153 ? 16.328 28.625 4.641 1 97.69 153 SER A N 1
ATOM 1221 C CA . SER A 1 153 ? 15.758 27.516 5.391 1 97.69 153 SER A CA 1
ATOM 1222 C C . SER A 1 153 ? 14.984 28 6.609 1 97.69 153 SER A C 1
ATOM 1224 O O . SER A 1 153 ? 15.258 29.078 7.133 1 97.69 153 SER A O 1
ATOM 1226 N N . LEU A 1 154 ? 14.039 27.203 6.992 1 98.38 154 LEU A N 1
ATOM 1227 C CA . LEU A 1 154 ? 13.203 27.531 8.141 1 98.38 154 LEU A CA 1
ATOM 1228 C C . LEU A 1 154 ? 14.031 27.594 9.414 1 98.38 154 LEU A C 1
ATOM 1230 O O . LEU A 1 154 ? 13.719 28.375 10.32 1 98.38 154 LEU A O 1
ATOM 1234 N N . GLY A 1 155 ? 15.094 26.812 9.516 1 97.25 155 GLY A N 1
ATOM 1235 C CA . GLY A 1 155 ? 15.969 26.797 10.68 1 97.25 155 GLY A CA 1
ATOM 1236 C C . GLY A 1 155 ? 16.547 28.156 11.023 1 97.25 155 GLY A C 1
ATOM 1237 O O . GLY A 1 155 ? 16.797 28.453 12.188 1 97.25 155 GLY A O 1
ATOM 1238 N N . GLU A 1 156 ? 16.734 28.969 10.008 1 97.88 156 GLU A N 1
ATOM 1239 C CA . GLU A 1 156 ? 17.219 30.328 10.234 1 97.88 156 GLU A CA 1
ATOM 1240 C C . GLU A 1 156 ? 16.25 31.125 11.094 1 97.88 156 GLU A C 1
ATOM 1242 O O . GLU A 1 156 ? 16.672 31.859 11.984 1 97.88 156 GLU A O 1
ATOM 1247 N N . ALA A 1 157 ? 14.984 30.953 10.875 1 98.75 157 ALA A N 1
ATOM 1248 C CA . ALA A 1 157 ? 13.984 31.656 11.672 1 98.75 157 ALA A CA 1
ATOM 1249 C C . ALA A 1 157 ? 13.93 31.109 13.094 1 98.75 157 ALA A C 1
ATOM 1251 O O . ALA A 1 157 ? 13.727 31.859 14.055 1 98.75 157 ALA A O 1
ATOM 1252 N N . TYR A 1 158 ? 14.062 29.781 13.219 1 98.44 158 TYR A N 1
ATOM 1253 C CA . TYR A 1 158 ? 14.086 29.188 14.547 1 98.44 158 TYR A CA 1
ATOM 1254 C C . TYR A 1 158 ? 15.266 29.703 15.367 1 98.44 158 TYR A C 1
ATOM 1256 O O . TYR A 1 158 ? 15.109 30.031 16.547 1 98.44 158 TYR A O 1
ATOM 1264 N N . ARG A 1 159 ? 16.406 29.859 14.758 1 97.69 159 ARG A N 1
ATOM 1265 C CA . ARG A 1 159 ? 17.594 30.328 15.445 1 97.69 159 ARG A CA 1
ATOM 1266 C C . ARG A 1 159 ? 17.484 31.828 15.766 1 97.69 159 ARG A C 1
ATOM 1268 O O . ARG A 1 159 ? 18.109 32.312 16.719 1 97.69 159 ARG A O 1
ATOM 1275 N N . LYS A 1 160 ? 16.766 32.562 14.984 1 98.12 160 LYS A N 1
ATOM 1276 C CA . LYS A 1 160 ? 16.469 33.938 15.336 1 98.12 160 LYS A CA 1
ATOM 1277 C C . LYS A 1 160 ? 15.562 34 16.562 1 98.12 160 LYS A C 1
ATOM 1279 O O . LYS A 1 160 ? 15.664 34.938 17.359 1 98.12 160 LYS A O 1
ATOM 1284 N N . GLY A 1 161 ? 14.641 33.062 16.656 1 97.69 161 GLY A N 1
ATOM 1285 C CA . GLY A 1 161 ? 13.789 33 17.828 1 97.69 161 GLY A CA 1
ATOM 1286 C C . GLY A 1 161 ? 14.539 32.562 19.094 1 97.69 161 GLY A C 1
ATOM 1287 O O . GLY A 1 161 ? 14.297 33.125 20.172 1 97.69 161 GLY A O 1
ATOM 1288 N N . ASP A 1 162 ? 15.422 31.609 18.969 1 97.5 162 ASP A N 1
ATOM 1289 C CA . ASP A 1 162 ? 16.312 31.094 20 1 97.5 162 ASP A CA 1
ATOM 1290 C C . ASP A 1 162 ? 17.672 30.734 19.438 1 97.5 162 ASP A C 1
ATOM 1292 O O . ASP A 1 162 ? 17.828 29.703 18.781 1 97.5 162 ASP A O 1
ATOM 1296 N N . PRO A 1 163 ? 18.625 31.5 19.75 1 96.5 163 PRO A N 1
ATOM 1297 C CA . PRO A 1 163 ? 19.953 31.281 19.172 1 96.5 163 PRO A CA 1
ATOM 1298 C C . PRO A 1 163 ? 20.531 29.906 19.547 1 96.5 163 PRO A C 1
ATOM 1300 O O . PRO A 1 163 ? 21.438 29.422 18.891 1 96.5 163 PRO A O 1
ATOM 1303 N N . ASN A 1 164 ? 20.016 29.266 20.562 1 96 164 ASN A N 1
ATOM 1304 C CA . ASN A 1 164 ? 20.516 27.969 21 1 96 164 ASN A CA 1
ATOM 1305 C C . ASN A 1 164 ? 19.578 26.828 20.562 1 96 164 ASN A C 1
ATOM 1307 O O . ASN A 1 164 ? 19.672 25.719 21.062 1 96 164 ASN A O 1
ATOM 1311 N N . TYR A 1 165 ? 18.703 27.203 19.641 1 95.25 165 TYR A N 1
ATOM 1312 C CA . TYR A 1 165 ? 17.766 26.188 19.188 1 95.25 165 TYR A CA 1
ATOM 1313 C C . TYR A 1 165 ? 18.484 25.016 18.547 1 95.25 165 TYR A C 1
ATOM 1315 O O . TYR A 1 165 ? 19.281 25.203 17.609 1 95.25 165 TYR A O 1
ATOM 1323 N N . ASP A 1 166 ? 18.25 23.75 18.984 1 91 166 ASP A N 1
ATOM 1324 C CA . ASP A 1 166 ? 18.953 22.578 18.484 1 91 166 ASP A CA 1
ATOM 1325 C C . ASP A 1 166 ? 18 21.422 18.219 1 91 166 ASP A C 1
ATOM 1327 O O . ASP A 1 166 ? 18.422 20.297 17.984 1 91 166 ASP A O 1
ATOM 1331 N N . ALA A 1 167 ? 16.688 21.688 18.266 1 93 167 ALA A N 1
ATOM 1332 C CA . ALA A 1 167 ? 15.68 20.688 17.938 1 93 167 ALA A CA 1
ATOM 1333 C C . ALA A 1 167 ? 15.273 20.766 16.469 1 93 167 ALA A C 1
ATOM 1335 O O . ALA A 1 167 ? 15.938 21.422 15.68 1 93 167 ALA A O 1
ATOM 1336 N N . ARG A 1 168 ? 14.328 19.969 16.031 1 94 168 ARG A N 1
ATOM 1337 C CA . ARG A 1 168 ? 13.852 19.969 14.648 1 94 168 ARG A CA 1
ATOM 1338 C C . ARG A 1 168 ? 13.117 21.266 14.328 1 94 168 ARG A C 1
ATOM 1340 O O . ARG A 1 168 ? 12.258 21.703 15.094 1 94 168 ARG A O 1
ATOM 1347 N N . SER A 1 169 ? 13.516 21.906 13.273 1 95.62 169 SER A N 1
ATOM 1348 C CA . SER A 1 169 ? 12.727 23.016 12.758 1 95.62 169 SER A CA 1
ATOM 1349 C C . SER A 1 169 ? 11.5 22.516 11.992 1 95.62 169 SER A C 1
ATOM 1351 O O . SER A 1 169 ? 11.602 22.172 10.812 1 95.62 169 SER A O 1
ATOM 1353 N N . THR A 1 170 ? 10.352 22.562 12.625 1 95.25 170 THR A N 1
ATOM 1354 C CA . THR A 1 170 ? 9.164 21.906 12.086 1 95.25 170 THR A CA 1
ATOM 1355 C C . THR A 1 170 ? 8.18 22.922 11.531 1 95.25 170 THR A C 1
ATOM 1357 O O . THR A 1 170 ? 8.211 24.094 11.906 1 95.25 170 THR A O 1
ATOM 1360 N N . VAL A 1 171 ? 7.457 22.516 10.57 1 97.31 171 VAL A N 1
ATOM 1361 C CA . VAL A 1 171 ? 6.238 23.219 10.188 1 97.31 171 VAL A CA 1
ATOM 1362 C C . VAL A 1 171 ? 5.047 22.641 10.953 1 97.31 171 VAL A C 1
ATOM 1364 O O . VAL A 1 171 ? 5.043 21.453 11.305 1 97.31 171 VAL A O 1
ATOM 1367 N N . PRO A 1 172 ? 4.031 23.406 11.312 1 98.19 172 PRO A N 1
ATOM 1368 C CA . PRO A 1 172 ? 3.865 24.828 11.023 1 98.19 172 PRO A CA 1
ATOM 1369 C C . PRO A 1 172 ? 4.699 25.719 11.945 1 98.19 172 PRO A C 1
ATOM 1371 O O . PRO A 1 172 ? 5.055 25.297 13.055 1 98.19 172 PRO A O 1
ATOM 1374 N N . ALA A 1 173 ? 5.016 26.906 11.43 1 98.75 173 ALA A N 1
ATOM 1375 C CA . ALA A 1 173 ? 5.664 27.938 12.242 1 98.75 173 ALA A CA 1
ATOM 1376 C C . ALA A 1 173 ? 5.137 29.328 11.891 1 98.75 173 ALA A C 1
ATOM 1378 O O . ALA A 1 173 ? 5.059 29.688 10.711 1 98.75 173 ALA A O 1
ATOM 1379 N N . ILE A 1 174 ? 4.746 30.016 12.914 1 98.88 174 ILE A N 1
ATOM 1380 C CA . ILE A 1 174 ? 4.402 31.422 12.734 1 98.88 174 ILE A CA 1
ATOM 1381 C C . ILE A 1 174 ? 5.645 32.281 12.945 1 98.88 174 ILE A C 1
ATOM 1383 O O . ILE A 1 174 ? 6.301 32.188 13.984 1 98.88 174 ILE A O 1
ATOM 1387 N N . ILE A 1 175 ? 5.922 33.062 11.938 1 98.88 175 ILE A N 1
ATOM 1388 C CA . ILE A 1 175 ? 7.098 33.938 11.992 1 98.88 175 ILE A CA 1
ATOM 1389 C C . ILE A 1 175 ? 6.668 35.406 12.086 1 98.88 175 ILE A C 1
ATOM 1391 O O . ILE A 1 175 ? 5.754 35.812 11.375 1 98.88 175 ILE A O 1
ATOM 1395 N N . ASP A 1 176 ? 7.195 36.156 13.008 1 98.69 176 ASP A N 1
ATOM 1396 C CA . ASP A 1 176 ? 7.074 37.594 13.031 1 98.69 176 ASP A CA 1
ATOM 1397 C C . ASP A 1 176 ? 7.934 38.25 11.938 1 98.69 176 ASP A C 1
ATOM 1399 O O . ASP A 1 176 ? 9.164 38.219 12.016 1 98.69 176 ASP A O 1
ATOM 1403 N N . VAL A 1 177 ? 7.281 38.844 10.992 1 98.25 177 VAL A N 1
ATOM 1404 C CA . VAL A 1 177 ? 7.969 39.344 9.805 1 98.25 177 VAL A CA 1
ATOM 1405 C C . VAL A 1 177 ? 8.914 40.469 10.188 1 98.25 177 VAL A C 1
ATOM 1407 O O . VAL A 1 177 ? 9.945 40.656 9.555 1 98.25 177 VAL A O 1
ATOM 1410 N N . THR A 1 178 ? 8.688 41.188 11.211 1 97.06 178 THR A N 1
ATOM 1411 C CA . THR A 1 178 ? 9.5 42.312 11.641 1 97.06 178 THR A CA 1
ATOM 1412 C C . THR A 1 178 ? 10.844 41.844 12.188 1 97.06 178 THR A C 1
ATOM 1414 O O . THR A 1 178 ? 11.875 42.469 11.953 1 97.06 178 THR A O 1
ATOM 1417 N N . THR A 1 179 ? 10.898 40.719 12.852 1 97.5 179 THR A N 1
ATOM 1418 C CA . THR A 1 179 ? 12.125 40.219 13.469 1 97.5 179 THR A CA 1
ATOM 1419 C C . THR A 1 179 ? 12.703 39.062 12.656 1 97.5 179 THR A C 1
ATOM 1421 O O . THR A 1 179 ? 13.898 38.75 12.758 1 97.5 179 THR A O 1
ATOM 1424 N N . GLY A 1 180 ? 11.797 38.406 11.945 1 98.38 180 GLY A N 1
ATOM 1425 C CA . GLY A 1 180 ? 12.203 37.219 11.227 1 98.38 180 GLY A CA 1
ATOM 1426 C C . GLY A 1 180 ? 12.242 36 12.094 1 98.38 180 GLY A C 1
ATOM 1427 O O . GLY A 1 180 ? 12.633 34.906 11.641 1 98.38 180 GLY A O 1
ATOM 1428 N N . ALA A 1 181 ? 11.797 36.062 13.328 1 98.69 181 ALA A N 1
ATOM 1429 C CA . ALA A 1 181 ? 11.906 35 14.305 1 98.69 181 ALA A CA 1
ATOM 1430 C C . ALA A 1 181 ? 10.617 34.188 14.375 1 98.69 181 ALA A C 1
ATOM 1432 O O . ALA A 1 181 ? 9.516 34.75 14.281 1 98.69 181 ALA A O 1
ATOM 1433 N N . VAL A 1 182 ? 10.797 32.875 14.539 1 98.69 182 VAL A N 1
ATOM 1434 C CA . VAL A 1 182 ? 9.641 32.062 14.898 1 98.69 182 VAL A CA 1
ATOM 1435 C C . VAL A 1 182 ? 9.094 32.5 16.25 1 98.69 182 VAL A C 1
ATOM 1437 O O . VAL A 1 182 ? 9.852 32.688 17.203 1 98.69 182 VAL A O 1
ATOM 1440 N N . VAL A 1 183 ? 7.781 32.625 16.266 1 98.5 183 VAL A N 1
ATOM 1441 C CA . VAL A 1 183 ? 7.215 33.125 17.516 1 98.5 183 VAL A CA 1
ATOM 1442 C C . VAL A 1 183 ? 6.18 32.125 18.047 1 98.5 183 VAL A C 1
ATOM 1444 O O . VAL A 1 183 ? 5.824 32.156 19.234 1 98.5 183 VAL A O 1
ATOM 1447 N N . ASN A 1 184 ? 5.715 31.281 17.203 1 98.25 184 ASN A N 1
ATOM 1448 C CA . ASN A 1 184 ? 4.742 30.281 17.609 1 98.25 184 ASN A CA 1
ATOM 1449 C C . ASN A 1 184 ? 4.742 29.078 16.688 1 98.25 184 ASN A C 1
ATOM 1451 O O . ASN A 1 184 ? 4.602 29.219 15.469 1 98.25 184 ASN A O 1
ATOM 1455 N N . ASN A 1 185 ? 4.949 27.875 17.219 1 97.88 185 ASN A N 1
ATOM 1456 C CA . ASN A 1 185 ? 4.863 26.641 16.453 1 97.88 185 ASN A CA 1
ATOM 1457 C C . ASN A 1 185 ? 3.99 25.609 17.156 1 97.88 185 ASN A C 1
ATOM 1459 O O . ASN A 1 185 ? 4.176 24.406 16.969 1 97.88 185 ASN A O 1
ATOM 1463 N N . ASP A 1 186 ? 2.998 26.078 17.953 1 96.44 186 ASP A N 1
ATOM 1464 C CA . ASP A 1 186 ? 2.125 25.203 18.719 1 96.44 186 ASP A CA 1
ATOM 1465 C C . ASP A 1 186 ? 0.985 24.672 17.859 1 96.44 186 ASP A C 1
ATOM 1467 O O . ASP A 1 186 ? -0.155 25.125 17.969 1 96.44 186 ASP A O 1
ATOM 1471 N N . TYR A 1 187 ? 1.255 23.641 17.109 1 93.88 187 TYR A N 1
ATOM 1472 C CA . TYR A 1 187 ? 0.298 23.062 16.172 1 93.88 187 TYR A CA 1
ATOM 1473 C C . TYR A 1 187 ? -0.904 22.484 16.906 1 93.88 187 TYR A C 1
ATOM 1475 O O . TYR A 1 187 ? -1.911 22.141 16.281 1 93.88 187 TYR A O 1
ATOM 1483 N N . HIS A 1 188 ? -0.924 22.375 18.219 1 94.06 188 HIS A N 1
ATOM 1484 C CA . HIS A 1 188 ? -2.076 21.906 18.984 1 94.06 188 HIS A CA 1
ATOM 1485 C C . HIS A 1 188 ? -3.113 23.016 19.141 1 94.06 188 HIS A C 1
ATOM 1487 O O . HIS A 1 188 ? -4.312 22.75 19.203 1 94.06 188 HIS A O 1
ATOM 1493 N N . ALA A 1 189 ? -2.609 24.266 19.172 1 95.38 189 ALA A N 1
ATOM 1494 C CA . ALA A 1 189 ? -3.49 25.328 19.641 1 95.38 189 ALA A CA 1
ATOM 1495 C C . ALA A 1 189 ? -3.713 26.375 18.547 1 95.38 189 ALA A C 1
ATOM 1497 O O . ALA A 1 189 ? -4.66 27.172 18.625 1 95.38 189 ALA A O 1
ATOM 1498 N N . LEU A 1 190 ? -2.955 26.375 17.547 1 97.31 190 LEU A N 1
ATOM 1499 C CA . LEU A 1 190 ? -2.867 27.5 16.625 1 97.31 190 LEU A CA 1
ATOM 1500 C C . LEU A 1 190 ? -4.211 27.75 15.945 1 97.31 190 LEU A C 1
ATOM 1502 O O . LEU A 1 190 ? -4.582 28.906 15.711 1 97.31 190 LEU A O 1
ATOM 1506 N N . THR A 1 191 ? -4.996 26.734 15.602 1 97.88 191 THR A N 1
ATOM 1507 C CA . THR A 1 191 ? -6.254 26.938 14.898 1 97.88 191 THR A CA 1
ATOM 1508 C C . THR A 1 191 ? -7.223 27.766 15.734 1 97.88 191 THR A C 1
ATOM 1510 O O . THR A 1 191 ? -7.711 28.812 15.289 1 97.88 191 THR A O 1
ATOM 1513 N N . THR A 1 192 ? -7.398 27.406 16.953 1 97.19 192 THR A N 1
ATOM 1514 C CA . THR A 1 192 ? -8.336 28.125 17.812 1 97.19 192 THR A CA 1
ATOM 1515 C C . THR A 1 192 ? -7.719 29.438 18.312 1 97.19 192 THR A C 1
ATOM 1517 O O . THR A 1 192 ? -8.43 30.422 18.5 1 97.19 192 THR A O 1
ATOM 1520 N N . GLU A 1 193 ? -6.426 29.484 18.469 1 96.56 193 GLU A N 1
ATOM 1521 C CA . GLU A 1 193 ? -5.754 30.734 18.844 1 96.56 193 GLU A CA 1
ATOM 1522 C C . GLU A 1 193 ? -5.93 31.812 17.781 1 96.56 193 GLU A C 1
ATOM 1524 O O . GLU A 1 193 ? -6.145 32.969 18.109 1 96.56 193 GLU A O 1
ATOM 1529 N N . LEU A 1 194 ? -5.805 31.359 16.609 1 97.62 194 LEU A N 1
ATOM 1530 C CA . LEU A 1 194 ? -6.004 32.312 15.516 1 97.62 194 LEU A CA 1
ATOM 1531 C C . LEU A 1 194 ? -7.449 32.781 15.469 1 97.62 194 LEU A C 1
ATOM 1533 O O . LEU A 1 194 ? -7.699 34 15.297 1 97.62 194 LEU A O 1
ATOM 1537 N N . ALA A 1 195 ? -8.375 31.906 15.641 1 97.38 195 ALA A N 1
ATOM 1538 C CA . ALA A 1 195 ? -9.789 32.25 15.625 1 97.38 195 ALA A CA 1
ATOM 1539 C C . ALA A 1 195 ? -10.125 33.25 16.719 1 97.38 195 ALA A C 1
ATOM 1541 O O . ALA A 1 195 ? -10.891 34.188 16.5 1 97.38 195 ALA A O 1
ATOM 1542 N N . LEU A 1 196 ? -9.586 33.062 17.875 1 96.5 196 LEU A N 1
ATOM 1543 C CA . LEU A 1 196 ? -9.898 33.906 19.016 1 96.5 196 LEU A CA 1
ATOM 1544 C C . LEU A 1 196 ? -9.055 35.188 19 1 96.5 196 LEU A C 1
ATOM 1546 O O . LEU A 1 196 ? -9.57 36.281 19.203 1 96.5 196 LEU A O 1
ATOM 1550 N N . GLY A 1 197 ? -7.781 35 18.781 1 96.38 197 GLY A N 1
ATOM 1551 C CA . GLY A 1 197 ? -6.852 36.125 18.828 1 96.38 197 GLY A CA 1
ATOM 1552 C C . GLY A 1 197 ? -7.066 37.156 17.734 1 96.38 197 GLY A C 1
ATOM 1553 O O . GLY A 1 197 ? -6.957 38.344 17.953 1 96.38 197 GLY A O 1
ATOM 1554 N N . PHE A 1 198 ? -7.359 36.688 16.578 1 97.75 198 PHE A N 1
ATOM 1555 C CA . PHE A 1 198 ? -7.52 37.562 15.43 1 97.75 198 PHE A CA 1
ATOM 1556 C C . PHE A 1 198 ? -8.992 37.781 15.117 1 97.75 198 PHE A C 1
ATOM 1558 O O . PHE A 1 198 ? -9.359 38.031 13.969 1 97.75 198 PHE A O 1
ATOM 1565 N N . LYS A 1 199 ? -9.812 37.688 16.062 1 96.75 199 LYS A N 1
ATOM 1566 C CA . LYS A 1 199 ? -11.266 37.75 15.914 1 96.75 199 LYS A CA 1
ATOM 1567 C C . LYS A 1 199 ? -11.688 39 15.125 1 96.75 199 LYS A C 1
ATOM 1569 O O . LYS A 1 199 ? -12.625 38.938 14.328 1 96.75 199 LYS A O 1
ATOM 1574 N N . ASP A 1 200 ? -11.055 40.125 15.297 1 96.69 200 ASP A N 1
ATOM 1575 C CA . ASP A 1 200 ? -11.43 41.375 14.664 1 96.69 200 ASP A CA 1
ATOM 1576 C C . ASP A 1 200 ? -11.109 41.375 13.172 1 96.69 200 ASP A C 1
ATOM 1578 O O . ASP A 1 200 ? -11.594 42.219 12.422 1 96.69 200 ASP A O 1
ATOM 1582 N N . PHE A 1 201 ? -10.273 40.438 12.742 1 98 201 PHE A N 1
ATOM 1583 C CA . PHE A 1 201 ? -9.875 40.344 11.344 1 98 201 PHE A CA 1
ATOM 1584 C C . PHE A 1 201 ? -10.594 39.219 10.641 1 98 201 PHE A C 1
ATOM 1586 O O . PHE A 1 201 ? -10.453 39.031 9.43 1 98 201 PHE A O 1
ATOM 1593 N N . VAL A 1 202 ? -11.383 38.406 11.359 1 98.38 202 VAL A N 1
ATOM 1594 C CA . VAL A 1 202 ? -12.094 37.25 10.797 1 98.38 202 VAL A CA 1
ATOM 1595 C C . VAL A 1 202 ? -13.203 37.75 9.867 1 98.38 202 VAL A C 1
ATOM 1597 O O . VAL A 1 202 ? -13.914 38.688 10.188 1 98.38 202 VAL A O 1
ATOM 1600 N N . SER A 1 203 ? -13.312 37.062 8.758 1 97.94 203 SER A N 1
ATOM 1601 C CA . SER A 1 203 ? -14.367 37.438 7.816 1 97.94 203 SER A CA 1
ATOM 1602 C C . SER A 1 203 ? -15.742 37.25 8.438 1 97.94 203 SER A C 1
ATOM 1604 O O . SER A 1 203 ? -15.984 36.281 9.156 1 97.94 203 SER A O 1
ATOM 1606 N N . PRO A 1 204 ? -16.625 38.156 8.133 1 96.69 204 PRO A N 1
ATOM 1607 C CA . PRO A 1 204 ? -17.984 38.031 8.68 1 96.69 204 PRO A CA 1
ATOM 1608 C C . PRO A 1 204 ? -18.703 36.781 8.18 1 96.69 204 PRO A C 1
ATOM 1610 O O . PRO A 1 204 ? -19.609 36.281 8.852 1 96.69 204 PRO A O 1
ATOM 1613 N N . ASP A 1 205 ? -18.297 36.281 7.059 1 95.69 205 ASP A N 1
ATOM 1614 C CA . ASP A 1 205 ? -18.969 35.125 6.469 1 95.69 205 ASP A CA 1
ATOM 1615 C C . ASP A 1 205 ? -18.328 33.812 6.938 1 95.69 205 ASP A C 1
ATOM 1617 O O . ASP A 1 205 ? -18.797 32.719 6.594 1 95.69 205 ASP A O 1
ATOM 1621 N N . ALA A 1 206 ? -17.266 33.875 7.711 1 98 206 ALA A N 1
ATOM 1622 C CA . ALA A 1 206 ? -16.578 32.688 8.203 1 98 206 ALA A CA 1
ATOM 1623 C C . ALA A 1 206 ? -17.406 32 9.281 1 98 206 ALA A C 1
ATOM 1625 O O . ALA A 1 206 ? -18.094 32.656 10.062 1 98 206 ALA A O 1
ATOM 1626 N N . PRO A 1 207 ? -17.375 30.703 9.297 1 97.94 207 PRO A N 1
ATOM 1627 C CA . PRO A 1 207 ? -18.016 30 10.406 1 97.94 207 PRO A CA 1
ATOM 1628 C C . PRO A 1 207 ? -17.312 30.219 11.734 1 97.94 207 PRO A C 1
ATOM 1630 O O . PRO A 1 207 ? -16.109 30.5 11.758 1 97.94 207 PRO A O 1
ATOM 1633 N N . ASP A 1 208 ? -18.078 30.203 12.836 1 98.06 208 ASP A N 1
ATOM 1634 C CA . ASP A 1 208 ? -17.469 30.125 14.156 1 98.06 208 ASP A CA 1
ATOM 1635 C C . ASP A 1 208 ? -16.906 28.734 14.422 1 98.06 208 ASP A C 1
ATOM 1637 O O . ASP A 1 208 ? -17.656 27.812 14.758 1 98.06 208 ASP A O 1
ATOM 1641 N N . ILE A 1 209 ? -15.609 28.609 14.359 1 98.56 209 ILE A N 1
ATOM 1642 C CA . ILE A 1 209 ? -15.016 27.266 14.414 1 98.56 209 ILE A CA 1
ATOM 1643 C C . ILE A 1 209 ? -14.828 26.844 15.867 1 98.56 209 ILE A C 1
ATOM 1645 O O . ILE A 1 209 ? -14.422 25.719 16.141 1 98.56 209 ILE A O 1
ATOM 1649 N N . TYR A 1 210 ? -15.109 27.766 16.781 1 98.19 210 TYR A N 1
ATOM 1650 C CA . TYR A 1 210 ? -14.914 27.469 18.203 1 98.19 210 TYR A CA 1
ATOM 1651 C C . TYR A 1 210 ? -15.961 28.172 19.047 1 98.19 210 TYR A C 1
ATOM 1653 O O . TYR A 1 210 ? -15.625 28.906 19.984 1 98.19 210 TYR A O 1
ATOM 1661 N N . PRO A 1 211 ? -17.172 27.844 18.812 1 97.38 211 PRO A N 1
ATOM 1662 C CA . PRO A 1 211 ? -18.25 28.5 19.547 1 97.38 211 PRO A CA 1
ATOM 1663 C C . PRO A 1 211 ? -18.188 28.25 21.047 1 97.38 211 PRO A C 1
ATOM 1665 O O . PRO A 1 211 ? -17.906 27.125 21.484 1 97.38 211 PRO A O 1
ATOM 1668 N N . GLU A 1 212 ? -18.5 29.203 21.797 1 95.19 212 GLU A N 1
ATOM 1669 C CA . GLU A 1 212 ? -18.344 29.172 23.25 1 95.19 212 GLU A CA 1
ATOM 1670 C C . GLU A 1 212 ? -19.203 28.078 23.875 1 95.19 212 GLU A C 1
ATOM 1672 O O . GLU A 1 212 ? -18.781 27.391 24.797 1 95.19 212 GLU A O 1
ATOM 1677 N N . GLU A 1 213 ? -20.391 27.891 23.375 1 93.75 213 GLU A N 1
ATOM 1678 C CA . GLU A 1 213 ? -21.391 27.016 23.984 1 93.75 213 GLU A CA 1
ATOM 1679 C C . GLU A 1 213 ? -20.984 25.547 23.891 1 93.75 213 GLU A C 1
ATOM 1681 O O . GLU A 1 213 ? -21.484 24.719 24.641 1 93.75 213 GLU A O 1
ATOM 1686 N N . VAL A 1 214 ? -20.047 25.203 22.938 1 95.19 214 VAL A N 1
ATOM 1687 C CA . VAL A 1 214 ? -19.719 23.797 22.766 1 95.19 214 VAL A CA 1
ATOM 1688 C C . VAL A 1 214 ? -18.203 23.594 22.812 1 95.19 214 VAL A C 1
ATOM 1690 O O . VAL A 1 214 ? -17.672 22.641 22.25 1 95.19 214 VAL A O 1
ATOM 1693 N N . ARG A 1 215 ? -17.469 24.438 23.422 1 96.12 215 ARG A N 1
ATOM 1694 C CA . ARG A 1 215 ? -16 24.391 23.438 1 96.12 215 ARG A CA 1
ATOM 1695 C C . ARG A 1 215 ? -15.516 23.141 24.172 1 96.12 215 ARG A C 1
ATOM 1697 O O . ARG A 1 215 ? -14.531 22.516 23.75 1 96.12 215 ARG A O 1
ATOM 1704 N N . ALA A 1 216 ? -16.156 22.797 25.266 1 95.88 216 ALA A N 1
ATOM 1705 C CA . ALA A 1 216 ? -15.75 21.594 25.984 1 95.88 216 ALA A CA 1
ATOM 1706 C C . ALA A 1 216 ? -15.875 20.344 25.125 1 95.88 216 ALA A C 1
ATOM 1708 O O . ALA A 1 216 ? -15.008 19.469 25.141 1 95.88 216 ALA A O 1
ATOM 1709 N N . ASP A 1 217 ? -17 20.25 24.375 1 97.5 217 ASP A N 1
ATOM 1710 C CA . ASP A 1 217 ? -17.203 19.125 23.453 1 97.5 217 ASP A CA 1
ATOM 1711 C C . ASP A 1 217 ? -16.156 19.141 22.328 1 97.5 217 ASP A C 1
ATOM 1713 O O . ASP A 1 217 ? -15.625 18.094 21.969 1 97.5 217 ASP A O 1
ATOM 1717 N N . ILE A 1 218 ? -15.852 20.312 21.812 1 97.75 218 ILE A N 1
ATOM 1718 C CA . ILE A 1 218 ? -14.875 20.469 20.734 1 97.75 218 ILE A CA 1
ATOM 1719 C C . ILE A 1 218 ? -13.5 20.016 21.219 1 97.75 218 ILE A C 1
ATOM 1721 O O . ILE A 1 218 ? -12.82 19.234 20.547 1 97.75 218 ILE A O 1
ATOM 1725 N N . ASP A 1 219 ? -13.148 20.469 22.375 1 96.69 219 ASP A N 1
ATOM 1726 C CA . ASP A 1 219 ? -11.844 20.125 22.922 1 96.69 219 ASP A CA 1
ATOM 1727 C C . ASP A 1 219 ? -11.734 18.625 23.156 1 96.69 219 ASP A C 1
ATOM 1729 O O . ASP A 1 219 ? -10.695 18.016 22.875 1 96.69 219 ASP A O 1
ATOM 1733 N N . ALA A 1 220 ? -12.766 18.047 23.656 1 96.69 220 ALA A N 1
ATOM 1734 C CA . ALA A 1 220 ? -12.773 16.609 23.891 1 96.69 220 ALA A CA 1
ATOM 1735 C C . ALA A 1 220 ? -12.656 15.844 22.578 1 96.69 220 ALA A C 1
ATOM 1737 O O . ALA A 1 220 ? -11.875 14.891 22.469 1 96.69 220 ALA A O 1
ATOM 1738 N N . LEU A 1 221 ? -13.406 16.234 21.562 1 98.06 221 LEU A N 1
ATOM 1739 C CA . LEU A 1 221 ? -13.375 15.562 20.266 1 98.06 221 LEU A CA 1
ATOM 1740 C C . LEU A 1 221 ? -12.008 15.727 19.609 1 98.06 221 LEU A C 1
ATOM 1742 O O . LEU A 1 221 ? -11.5 14.797 18.984 1 98.06 221 LEU A O 1
ATOM 1746 N N . ASN A 1 222 ? -11.461 16.906 19.766 1 97.62 222 ASN A N 1
ATOM 1747 C CA . ASN A 1 222 ? -10.117 17.141 19.25 1 97.62 222 ASN A CA 1
ATOM 1748 C C . ASN A 1 222 ? -9.109 16.172 19.844 1 97.62 222 ASN A C 1
ATOM 1750 O O . ASN A 1 222 ? -8.242 15.648 19.141 1 97.62 222 ASN A O 1
ATOM 1754 N N . VAL A 1 223 ? -9.219 15.914 21.109 1 96.44 223 VAL A N 1
ATOM 1755 C CA . VAL A 1 223 ? -8.312 14.984 21.781 1 96.44 223 VAL A CA 1
ATOM 1756 C C . VAL A 1 223 ? -8.547 13.57 21.25 1 96.44 223 VAL A C 1
ATOM 1758 O O . VAL A 1 223 ? -7.59 12.828 21 1 96.44 223 VAL A O 1
ATOM 1761 N N . ILE A 1 224 ? -9.781 13.188 21.125 1 97.5 224 ILE A N 1
ATOM 1762 C CA . ILE A 1 224 ? -10.148 11.867 20.625 1 97.5 224 ILE A CA 1
ATOM 1763 C C . ILE A 1 224 ? -9.578 11.664 19.219 1 97.5 224 ILE A C 1
ATOM 1765 O O . ILE A 1 224 ? -8.906 10.664 18.953 1 97.5 224 ILE A O 1
ATOM 1769 N N . ILE A 1 225 ? -9.789 12.641 18.328 1 97.94 225 ILE A N 1
ATOM 1770 C CA . ILE A 1 225 ? -9.328 12.57 16.938 1 97.94 225 ILE A CA 1
ATOM 1771 C C . ILE A 1 225 ? -7.805 12.562 16.906 1 97.94 225 ILE A C 1
ATOM 1773 O O . ILE A 1 225 ? -7.203 11.805 16.141 1 97.94 225 ILE A O 1
ATOM 1777 N N . TYR A 1 226 ? -7.23 13.375 17.734 1 96.81 226 TYR A N 1
ATOM 1778 C CA . TYR A 1 226 ? -5.777 13.445 17.812 1 96.81 226 TYR A CA 1
ATOM 1779 C C . TYR A 1 226 ? -5.184 12.086 18.172 1 96.81 226 TYR A C 1
ATOM 1781 O O . TYR A 1 226 ? -4.32 11.57 17.453 1 96.81 226 TYR A O 1
ATOM 1789 N N . ALA A 1 227 ? -5.66 11.469 19.188 1 96.12 227 ALA A N 1
ATOM 1790 C CA . ALA A 1 227 ? -5.07 10.258 19.766 1 96.12 227 ALA A CA 1
ATOM 1791 C C . ALA A 1 227 ? -5.32 9.055 18.859 1 96.12 227 ALA A C 1
ATOM 1793 O O . ALA A 1 227 ? -4.391 8.312 18.531 1 96.12 227 ALA A O 1
ATOM 1794 N N . ASP A 1 228 ? -6.559 8.898 18.359 1 97.38 228 ASP A N 1
ATOM 1795 C CA . ASP A 1 228 ? -6.973 7.633 17.766 1 97.38 228 ASP A CA 1
ATOM 1796 C C . ASP A 1 228 ? -6.859 7.688 16.234 1 97.38 228 ASP A C 1
ATOM 1798 O O . ASP A 1 228 ? -7.027 6.672 15.562 1 97.38 228 ASP A O 1
ATOM 1802 N N . PHE A 1 229 ? -6.57 8.914 15.719 1 98 229 PHE A N 1
ATOM 1803 C CA . PHE A 1 229 ? -6.574 8.977 14.266 1 98 229 PHE A CA 1
ATOM 1804 C C . PHE A 1 229 ? -5.387 9.781 13.75 1 98 229 PHE A C 1
ATOM 1806 O O . PHE A 1 229 ? -4.469 9.227 13.141 1 98 229 PHE A O 1
ATOM 1813 N N . ASN A 1 230 ? -5.27 11.078 14.117 1 97.62 230 ASN A N 1
ATOM 1814 C CA . ASN A 1 230 ? -4.195 11.93 13.602 1 97.62 230 ASN A CA 1
ATOM 1815 C C . ASN A 1 230 ? -2.82 11.367 13.953 1 97.62 230 ASN A C 1
ATOM 1817 O O . ASN A 1 230 ? -1.942 11.281 13.094 1 97.62 230 ASN A O 1
ATOM 1821 N N . LEU A 1 231 ? -2.656 11.023 15.219 1 96.19 231 LEU A N 1
ATOM 1822 C CA . LEU A 1 231 ? -1.367 10.531 15.688 1 96.19 231 LEU A CA 1
ATOM 1823 C C . LEU A 1 231 ? -1.226 9.031 15.43 1 96.19 231 LEU A C 1
ATOM 1825 O O . LEU A 1 231 ? -0.14 8.562 15.094 1 96.19 231 LEU A O 1
ATOM 1829 N N . ALA A 1 232 ? -2.324 8.297 15.609 1 97.06 232 ALA A N 1
ATOM 1830 C CA . ALA A 1 232 ? -2.301 6.84 15.57 1 97.06 232 ALA A CA 1
ATOM 1831 C C . ALA A 1 232 ? -1.821 6.34 14.203 1 97.06 232 ALA A C 1
ATOM 1833 O O . ALA A 1 232 ? -1.132 5.32 14.117 1 97.06 232 ALA A O 1
ATOM 1834 N N . VAL A 1 233 ? -2.191 6.988 13.086 1 97.38 233 VAL A N 1
ATOM 1835 C CA . VAL A 1 233 ? -1.771 6.559 11.758 1 97.38 233 VAL A CA 1
ATOM 1836 C C . VAL A 1 233 ? -0.251 6.637 11.648 1 97.38 233 VAL A C 1
ATOM 1838 O O . VAL A 1 233 ? 0.372 5.809 10.977 1 97.38 233 VAL A O 1
ATOM 1841 N N . ASN A 1 234 ? 0.385 7.648 12.305 1 94.94 234 ASN A N 1
ATOM 1842 C CA . ASN A 1 234 ? 1.84 7.758 12.32 1 94.94 234 ASN A CA 1
ATOM 1843 C C . ASN A 1 234 ? 2.469 6.703 13.234 1 94.94 234 ASN A C 1
ATOM 1845 O O . ASN A 1 234 ? 3.494 6.113 12.891 1 94.94 234 ASN A O 1
ATOM 1849 N N . LEU A 1 235 ? 1.846 6.531 14.383 1 95.56 235 LEU A N 1
ATOM 1850 C CA . LEU A 1 235 ? 2.379 5.578 15.344 1 95.56 235 LEU A CA 1
ATOM 1851 C C . LEU A 1 235 ? 2.361 4.16 14.781 1 95.56 235 LEU A C 1
ATOM 1853 O O . LEU A 1 235 ? 3.27 3.371 15.047 1 95.56 235 LEU A O 1
ATOM 1857 N N . ALA A 1 236 ? 1.396 3.844 13.969 1 96.38 236 ALA A N 1
ATOM 1858 C CA . ALA A 1 236 ? 1.313 2.533 13.328 1 96.38 236 ALA A CA 1
ATOM 1859 C C . ALA A 1 236 ? 2.543 2.268 12.461 1 96.38 236 ALA A C 1
ATOM 1861 O O . ALA A 1 236 ? 2.941 1.116 12.273 1 96.38 236 ALA A O 1
ATOM 1862 N N . ALA A 1 237 ? 3.152 3.33 11.977 1 95.06 237 ALA A N 1
ATOM 1863 C CA . ALA A 1 237 ? 4.316 3.201 11.102 1 95.06 237 ALA A CA 1
ATOM 1864 C C . ALA A 1 237 ? 5.613 3.279 11.898 1 95.06 237 ALA A C 1
ATOM 1866 O O . ALA A 1 237 ? 6.699 3.047 11.359 1 95.06 237 ALA A O 1
ATOM 1867 N N . LEU A 1 238 ? 5.551 3.646 13.195 1 94 238 LEU A N 1
ATOM 1868 C CA . LEU A 1 238 ? 6.75 3.844 14 1 94 238 LEU A CA 1
ATOM 1869 C C . LEU A 1 238 ? 6.949 2.68 14.969 1 94 238 LEU A C 1
ATOM 1871 O O . LEU A 1 238 ? 7.969 2.609 15.656 1 94 238 LEU A O 1
ATOM 1875 N N . VAL A 1 239 ? 5.949 1.791 14.992 1 93.56 239 VAL A N 1
ATOM 1876 C CA . VAL A 1 239 ? 6.035 0.66 15.906 1 93.56 239 VAL A CA 1
ATOM 1877 C C . VAL A 1 239 ? 7.246 -0.2 15.562 1 93.56 239 VAL A C 1
ATOM 1879 O O . VAL A 1 239 ? 7.855 -0.027 14.5 1 93.56 239 VAL A O 1
ATOM 1882 N N . THR A 1 240 ? 7.512 -1.139 16.484 1 90.62 240 THR A N 1
ATOM 1883 C CA . THR A 1 240 ? 8.688 -1.976 16.266 1 90.62 240 THR A CA 1
ATOM 1884 C C . THR A 1 240 ? 8.32 -3.455 16.344 1 90.62 240 THR A C 1
ATOM 1886 O O . THR A 1 240 ? 9.203 -4.312 16.453 1 90.62 240 THR A O 1
ATOM 1889 N N . ASN A 1 241 ? 7.012 -3.703 16.422 1 93.12 241 ASN A N 1
ATOM 1890 C CA . ASN A 1 241 ? 6.566 -5.094 16.453 1 93.12 241 ASN A CA 1
ATOM 1891 C C . ASN A 1 241 ? 5.133 -5.238 15.953 1 93.12 241 ASN A C 1
ATOM 1893 O O . ASN A 1 241 ? 4.387 -4.258 15.906 1 93.12 241 ASN A O 1
ATOM 1897 N N . GLN A 1 242 ? 4.754 -6.438 15.641 1 94.94 242 GLN A N 1
ATOM 1898 C CA . GLN A 1 242 ? 3.467 -6.77 15.039 1 94.94 242 GLN A CA 1
ATOM 1899 C C . GLN A 1 242 ? 2.318 -6.457 16 1 94.94 242 GLN A C 1
ATOM 1901 O O . GLN A 1 242 ? 1.275 -5.949 15.578 1 94.94 242 GLN A O 1
ATOM 1906 N N . LYS A 1 243 ? 2.535 -6.746 17.219 1 96.81 243 LYS A N 1
ATOM 1907 C CA . LYS A 1 243 ? 1.483 -6.562 18.219 1 96.81 243 LYS A CA 1
ATOM 1908 C C . LYS A 1 243 ? 1.078 -5.094 18.328 1 96.81 243 LYS A C 1
ATOM 1910 O O . LYS A 1 243 ? -0.112 -4.773 18.328 1 96.81 243 LYS A O 1
ATOM 1915 N N . ASP A 1 244 ? 2.068 -4.203 18.375 1 96.88 244 ASP A N 1
ATOM 1916 C CA . ASP A 1 244 ? 1.788 -2.775 18.484 1 96.88 244 ASP A CA 1
ATOM 1917 C C . ASP A 1 244 ? 1.145 -2.252 17.203 1 96.88 244 ASP A C 1
ATOM 1919 O O . ASP A 1 244 ? 0.24 -1.417 17.25 1 96.88 244 ASP A O 1
ATOM 1923 N N . TYR A 1 245 ? 1.613 -2.76 16.062 1 96.69 245 TYR A N 1
ATOM 1924 C CA . TYR A 1 245 ? 0.992 -2.406 14.797 1 96.69 245 TYR A CA 1
ATOM 1925 C C . TYR A 1 245 ? -0.495 -2.74 14.805 1 96.69 245 TYR A C 1
ATOM 1927 O O . TYR A 1 245 ? -1.329 -1.898 14.461 1 96.69 245 TYR A O 1
ATOM 1935 N N . GLU A 1 246 ? -0.845 -3.928 15.211 1 97.62 246 GLU A N 1
ATOM 1936 C CA . GLU A 1 246 ? -2.232 -4.375 15.227 1 97.62 246 GLU A CA 1
ATOM 1937 C C . GLU A 1 246 ? -3.064 -3.576 16.219 1 97.62 246 GLU A C 1
ATOM 1939 O O . GLU A 1 246 ? -4.25 -3.33 15.992 1 97.62 246 GLU A O 1
ATOM 1944 N N . TYR A 1 247 ? -2.424 -3.164 17.312 1 97.75 247 TYR A N 1
ATOM 1945 C CA . TYR A 1 247 ? -3.105 -2.316 18.281 1 97.75 247 TYR A CA 1
ATOM 1946 C C . TYR A 1 247 ? -3.564 -1.013 17.641 1 97.75 247 TYR A C 1
ATOM 1948 O O . TYR A 1 247 ? -4.746 -0.66 17.719 1 97.75 247 TYR A O 1
ATOM 1956 N N . TYR A 1 248 ? -2.678 -0.309 17.016 1 97.56 248 TYR A N 1
ATOM 1957 C CA . TYR A 1 248 ? -3.02 0.969 16.406 1 97.56 248 TYR A CA 1
ATOM 1958 C C . TYR A 1 248 ? -3.955 0.769 15.211 1 97.56 248 TYR A C 1
ATOM 1960 O O . TYR A 1 248 ? -4.855 1.58 14.977 1 97.56 248 TYR A O 1
ATOM 1968 N N . TYR A 1 249 ? -3.717 -0.353 14.484 1 97.88 249 TYR A N 1
ATOM 1969 C CA . TYR A 1 249 ? -4.621 -0.727 13.406 1 97.88 249 TYR A CA 1
ATOM 1970 C C . TYR A 1 249 ? -6.059 -0.806 13.898 1 97.88 249 TYR A C 1
ATOM 1972 O O . TYR A 1 249 ? -6.953 -0.166 13.336 1 97.88 249 TYR A O 1
ATOM 1980 N N . ASP A 1 250 ? -6.262 -1.501 14.938 1 98 250 ASP A N 1
ATOM 1981 C CA . ASP A 1 250 ? -7.598 -1.691 15.492 1 98 250 ASP A CA 1
ATOM 1982 C C . ASP A 1 250 ? -8.156 -0.381 16.047 1 98 250 ASP A C 1
ATOM 1984 O O . ASP A 1 250 ? -9.336 -0.077 15.859 1 98 250 ASP A O 1
ATOM 1988 N N . CYS A 1 251 ? -7.301 0.398 16.688 1 97.69 251 CYS A N 1
ATOM 1989 C CA . CYS A 1 251 ? -7.699 1.683 17.25 1 97.69 251 CYS A CA 1
ATOM 1990 C C . CYS A 1 251 ? -8.188 2.633 16.156 1 97.69 251 CYS A C 1
ATOM 1992 O O . CYS A 1 251 ? -9.242 3.246 16.297 1 97.69 251 CYS A O 1
ATOM 1994 N N . ILE A 1 252 ? -7.477 2.723 15.086 1 98.5 252 ILE A N 1
ATOM 1995 C CA . ILE A 1 252 ? -7.777 3.627 13.984 1 98.5 252 ILE A CA 1
ATOM 1996 C C . ILE A 1 252 ? -9.125 3.264 13.367 1 98.5 252 ILE A C 1
ATOM 1998 O O . ILE A 1 252 ? -9.992 4.125 13.195 1 98.5 252 ILE A O 1
ATOM 2002 N N . PHE A 1 253 ? -9.312 1.991 13.102 1 98.5 253 PHE A N 1
ATOM 2003 C CA . PHE A 1 253 ? -10.516 1.609 12.375 1 98.5 253 PHE A CA 1
ATOM 2004 C C . PHE A 1 253 ? -11.727 1.604 13.297 1 98.5 253 PHE A C 1
ATOM 2006 O O . PHE A 1 253 ? -12.852 1.879 12.859 1 98.5 253 PHE A O 1
ATOM 2013 N N . ALA A 1 254 ? -11.531 1.354 14.617 1 98.31 254 ALA A N 1
ATOM 2014 C CA . ALA A 1 254 ? -12.625 1.545 15.562 1 98.31 254 ALA A CA 1
ATOM 2015 C C . ALA A 1 254 ? -13.094 2.996 15.578 1 98.31 254 ALA A C 1
ATOM 2017 O O . ALA A 1 254 ? -14.297 3.268 15.602 1 98.31 254 ALA A O 1
ATOM 2018 N N . ARG A 1 255 ? -12.172 3.889 15.531 1 98.62 255 ARG A N 1
ATOM 2019 C CA . ARG A 1 255 ? -12.516 5.305 15.555 1 98.62 255 ARG A CA 1
ATOM 2020 C C . ARG A 1 255 ? -13.156 5.734 14.234 1 98.62 255 ARG A C 1
ATOM 2022 O O . ARG A 1 255 ? -14.109 6.516 14.227 1 98.62 255 ARG A O 1
ATOM 2029 N N . LEU A 1 256 ? -12.641 5.258 13.125 1 98.75 256 LEU A N 1
ATOM 2030 C CA . LEU A 1 256 ? -13.25 5.555 11.836 1 98.75 256 LEU A CA 1
ATOM 2031 C C . LEU A 1 256 ? -14.695 5.059 11.797 1 98.75 256 LEU A C 1
ATOM 2033 O O . LEU A 1 256 ? -15.578 5.746 11.273 1 98.75 256 LEU A O 1
ATOM 2037 N N . ASP A 1 257 ? -14.914 3.852 12.344 1 98.62 257 ASP A N 1
ATOM 2038 C CA . ASP A 1 257 ? -16.281 3.338 12.43 1 98.62 257 ASP A CA 1
ATOM 2039 C C . ASP A 1 257 ? -17.156 4.25 13.289 1 98.62 257 ASP A C 1
ATOM 2041 O O . ASP A 1 257 ? -18.312 4.516 12.945 1 98.62 257 ASP A O 1
ATOM 2045 N N . TRP A 1 258 ? -16.609 4.691 14.398 1 98.75 258 TRP A N 1
ATOM 2046 C CA . TRP A 1 258 ? -17.312 5.602 15.305 1 98.75 258 TRP A CA 1
ATOM 2047 C C . TRP A 1 258 ? -17.656 6.906 14.594 1 98.75 258 TRP A C 1
ATOM 2049 O O . TRP A 1 258 ? -18.781 7.402 14.703 1 98.75 258 TRP A O 1
ATOM 2059 N N . LEU A 1 259 ? -16.781 7.445 13.828 1 98.88 259 LEU A N 1
ATOM 2060 C CA . LEU A 1 259 ? -16.984 8.68 13.078 1 98.88 259 LEU A CA 1
ATOM 2061 C C . LEU A 1 259 ? -17.984 8.477 11.961 1 98.88 259 LEU A C 1
ATOM 2063 O O . LEU A 1 259 ? -18.797 9.367 11.672 1 98.88 259 LEU A O 1
ATOM 2067 N N . GLU A 1 260 ? -17.875 7.309 11.289 1 98.81 260 GLU A N 1
ATOM 2068 C CA . GLU A 1 260 ? -18.828 6.957 10.258 1 98.81 260 GLU A CA 1
ATOM 2069 C C . GLU A 1 260 ? -20.266 7 10.797 1 98.81 260 GLU A C 1
ATOM 2071 O O . GLU A 1 260 ? -21.156 7.539 10.148 1 98.81 260 GLU A O 1
ATOM 2076 N N . GLU A 1 261 ? -20.438 6.457 11.961 1 98.62 261 GLU A N 1
ATOM 2077 C CA . GLU A 1 261 ? -21.75 6.453 12.594 1 98.62 261 GLU A CA 1
ATOM 2078 C C . GLU A 1 261 ? -22.172 7.867 12.977 1 98.62 261 GLU A C 1
ATOM 2080 O O . GLU A 1 261 ? -23.328 8.258 12.75 1 98.62 261 GLU A O 1
ATOM 2085 N N . ARG A 1 262 ? -21.297 8.656 13.547 1 98.38 262 ARG A N 1
ATOM 2086 C CA . ARG A 1 262 ? -21.625 10.023 13.938 1 98.38 262 ARG A CA 1
ATOM 2087 C C . ARG A 1 262 ? -22.047 10.859 12.734 1 98.38 262 ARG A C 1
ATOM 2089 O O . ARG A 1 262 ? -23.047 11.578 12.797 1 98.38 262 ARG A O 1
ATOM 2096 N N . LEU A 1 263 ? -21.375 10.672 11.625 1 98.69 263 LEU A N 1
ATOM 2097 C CA . LEU A 1 263 ? -21.609 11.469 10.43 1 98.69 263 LEU A CA 1
ATOM 2098 C C . LEU A 1 263 ? -22.812 10.953 9.648 1 98.69 263 LEU A C 1
ATOM 2100 O O . LEU A 1 263 ? -23.234 11.562 8.672 1 98.69 263 LEU A O 1
ATOM 2104 N N . SER A 1 264 ? -23.281 9.797 10.07 1 98.31 264 SER A N 1
ATOM 2105 C CA . SER A 1 264 ? -24.547 9.352 9.5 1 98.31 264 SER A CA 1
ATOM 2106 C C . SER A 1 264 ? -25.719 10.172 10.031 1 98.31 264 SER A C 1
ATOM 2108 O O . SER A 1 264 ? -26.797 10.172 9.445 1 98.31 264 SER A O 1
ATOM 2110 N N . LYS A 1 265 ? -25.5 10.977 11.109 1 97.44 265 LYS A N 1
ATOM 2111 C CA . LYS A 1 265 ? -26.594 11.641 11.812 1 97.44 265 LYS A CA 1
ATOM 2112 C C . LYS A 1 265 ? -26.484 13.156 11.688 1 97.44 265 LYS A C 1
ATOM 2114 O O . LYS A 1 265 ? -27.422 13.883 12.047 1 97.44 265 LYS A O 1
ATOM 2119 N N . GLN A 1 266 ? -25.422 13.664 11.242 1 97.62 266 GLN A N 1
ATOM 2120 C CA . GLN A 1 266 ? -25.203 15.102 11.148 1 97.62 266 GLN A CA 1
ATOM 2121 C C . GLN A 1 266 ? -24.219 15.438 10.031 1 97.62 266 GLN A C 1
ATOM 2123 O O . GLN A 1 266 ? -23.453 14.578 9.594 1 97.62 266 GLN A O 1
ATOM 2128 N N . ARG A 1 267 ? -24.156 16.656 9.539 1 98.12 267 ARG A N 1
ATOM 2129 C CA . ARG A 1 267 ? -23.391 17.031 8.359 1 98.12 267 ARG A CA 1
ATOM 2130 C C . ARG A 1 267 ? -21.906 17.141 8.68 1 98.12 267 ARG A C 1
ATOM 2132 O O . ARG A 1 267 ? -21.062 16.578 7.957 1 98.12 267 ARG A O 1
ATOM 2139 N N . TYR A 1 268 ? -21.609 17.906 9.797 1 98.5 268 TYR A N 1
ATOM 2140 C CA . TYR A 1 268 ? -20.234 18.047 10.25 1 98.5 268 TYR A CA 1
ATOM 2141 C C . TYR A 1 268 ? -20.047 17.438 11.641 1 98.5 268 TYR A C 1
ATOM 2143 O O . TYR A 1 268 ? -21 16.906 12.219 1 98.5 268 TYR A O 1
ATOM 2151 N N . LEU A 1 269 ? -18.891 17.453 12.18 1 98.69 269 LEU A N 1
ATOM 2152 C CA . LEU A 1 269 ? -18.578 16.672 13.367 1 98.69 269 LEU A CA 1
ATOM 2153 C C . LEU A 1 269 ? -19.312 17.203 14.586 1 98.69 269 LEU A C 1
ATOM 2155 O O . LEU A 1 269 ? -19.609 16.453 15.516 1 98.69 269 LEU A O 1
ATOM 2159 N N . MET A 1 270 ? -19.625 18.5 14.609 1 98 270 MET A N 1
ATOM 2160 C CA . MET A 1 270 ? -20.312 19.094 15.75 1 98 270 MET A CA 1
ATOM 2161 C C . MET A 1 270 ? -21.734 19.531 15.367 1 98 270 MET A C 1
ATOM 2163 O O . MET A 1 270 ? -22.375 20.281 16.094 1 98 270 MET A O 1
ATOM 2167 N N . GLY A 1 271 ? -22.172 19.156 14.188 1 96.31 271 GLY A N 1
ATOM 2168 C CA . GLY A 1 271 ? -23.5 19.531 13.766 1 96.31 271 GLY A CA 1
ATOM 2169 C C . GLY A 1 271 ? -23.562 20.062 12.344 1 96.31 271 GLY A C 1
ATOM 2170 O O . GLY A 1 271 ? -23.062 19.406 11.414 1 96.31 271 GLY A O 1
ATOM 2171 N N . ASP A 1 272 ? -24.062 21.25 12.18 1 95.88 272 ASP A N 1
ATOM 2172 C CA . ASP A 1 272 ? -24.391 21.703 10.836 1 95.88 272 ASP A CA 1
ATOM 2173 C C . ASP A 1 272 ? -23.375 22.719 10.336 1 95.88 272 ASP A C 1
ATOM 2175 O O . ASP A 1 272 ? -23.469 23.203 9.203 1 95.88 272 ASP A O 1
ATOM 2179 N N . THR A 1 273 ? -22.422 23 11.125 1 96.38 273 THR A N 1
ATOM 2180 C CA . THR A 1 273 ? -21.422 23.984 10.727 1 96.38 273 THR A CA 1
ATOM 2181 C C . THR A 1 273 ? -20.016 23.438 10.93 1 96.38 273 THR A C 1
ATOM 2183 O O . THR A 1 273 ? -19.797 22.562 11.781 1 96.38 273 THR A O 1
ATOM 2186 N N . ILE A 1 274 ? -19.125 23.953 10.141 1 98.5 274 ILE A N 1
ATOM 2187 C CA . ILE A 1 274 ? -17.734 23.578 10.266 1 98.5 274 ILE A CA 1
ATOM 2188 C C . ILE A 1 274 ? -17.156 24.125 11.57 1 98.5 274 ILE A C 1
ATOM 2190 O O . ILE A 1 274 ? -17.375 25.297 11.898 1 98.5 274 ILE A O 1
ATOM 2194 N N . THR A 1 275 ? -16.562 23.297 12.336 1 98.69 275 THR A N 1
ATOM 2195 C CA . THR A 1 275 ? -15.859 23.688 13.547 1 98.69 275 THR A CA 1
ATOM 2196 C C . THR A 1 275 ? -14.422 23.172 13.531 1 98.69 275 THR A C 1
ATOM 2198 O O . THR A 1 275 ? -13.984 22.594 12.539 1 98.69 275 THR A O 1
ATOM 2201 N N . ASP A 1 276 ? -13.672 23.375 14.578 1 98.69 276 ASP A N 1
ATOM 2202 C CA . ASP A 1 276 ? -12.242 23.094 14.672 1 98.69 276 ASP A CA 1
ATOM 2203 C C . ASP A 1 276 ? -11.969 21.609 14.422 1 98.69 276 ASP A C 1
ATOM 2205 O O . ASP A 1 276 ? -11.008 21.25 13.727 1 98.69 276 ASP A O 1
ATOM 2209 N N . PRO A 1 277 ? -12.781 20.656 14.938 1 98.81 277 PRO A N 1
ATOM 2210 C CA . PRO A 1 277 ? -12.5 19.234 14.688 1 98.81 277 PRO A CA 1
ATOM 2211 C C . PRO A 1 277 ? -12.523 18.891 13.203 1 98.81 277 PRO A C 1
ATOM 2213 O O . PRO A 1 277 ? -11.797 17.984 12.758 1 98.81 277 PRO A O 1
ATOM 2216 N N . ASP A 1 278 ? -13.344 19.641 12.445 1 98.94 278 ASP A N 1
ATOM 2217 C CA . ASP A 1 278 ? -13.391 19.391 11.008 1 98.94 278 ASP A CA 1
ATOM 2218 C C . ASP A 1 278 ? -12.078 19.797 10.336 1 98.94 278 ASP A C 1
ATOM 2220 O O . ASP A 1 278 ? -11.609 19.125 9.422 1 98.94 278 ASP A O 1
ATOM 2224 N N . ILE A 1 279 ? -11.523 20.859 10.797 1 98.94 279 ILE A N 1
ATOM 2225 C CA . ILE A 1 279 ? -10.242 21.328 10.289 1 98.94 279 ILE A CA 1
ATOM 2226 C C . ILE A 1 279 ? -9.141 20.328 10.648 1 98.94 279 ILE A C 1
ATOM 2228 O O . ILE A 1 279 ? -8.297 20 9.812 1 98.94 279 ILE A O 1
ATOM 2232 N N . ARG A 1 280 ? -9.211 19.812 11.789 1 98.69 280 ARG A N 1
ATOM 2233 C CA . ARG A 1 280 ? -8.133 18.984 12.336 1 98.69 280 ARG A CA 1
ATOM 2234 C C . ARG A 1 280 ? -8.141 17.594 11.719 1 98.69 280 ARG A C 1
ATOM 2236 O O . ARG A 1 280 ? -7.082 16.984 11.547 1 98.69 280 ARG A O 1
ATOM 2243 N N . ILE A 1 281 ? -9.266 17.078 11.344 1 98.88 281 ILE A N 1
ATOM 2244 C CA . ILE A 1 281 ? -9.328 15.688 10.875 1 98.88 281 ILE A CA 1
ATOM 2245 C C . ILE A 1 281 ? -9.07 15.641 9.375 1 98.88 281 ILE A C 1
ATOM 2247 O O . ILE A 1 281 ? -8.523 14.656 8.859 1 98.88 281 ILE A O 1
ATOM 2251 N N . PHE A 1 282 ? -9.383 16.688 8.617 1 98.94 282 PHE A N 1
ATOM 2252 C CA . PHE A 1 282 ? -9.43 16.688 7.164 1 98.94 282 PHE A CA 1
ATOM 2253 C C . PHE A 1 282 ? -8.07 16.328 6.578 1 98.94 282 PHE A C 1
ATOM 2255 O O . PHE A 1 282 ? -7.973 15.5 5.668 1 98.94 282 PHE A O 1
ATOM 2262 N N . PRO A 1 283 ? -7.008 16.922 7.098 1 98.81 283 PRO A N 1
ATOM 2263 C CA . PRO A 1 283 ? -5.715 16.594 6.48 1 98.81 283 PRO A CA 1
ATOM 2264 C C . PRO A 1 283 ? -5.383 15.109 6.547 1 98.81 283 PRO A C 1
ATOM 2266 O O . PRO A 1 283 ? -4.777 14.57 5.617 1 98.81 283 PRO A O 1
ATOM 2269 N N . THR A 1 284 ? -5.742 14.477 7.656 1 98.75 284 THR A N 1
ATOM 2270 C CA . THR A 1 284 ? -5.504 13.039 7.77 1 98.75 284 THR A CA 1
ATOM 2271 C C . THR A 1 284 ? -6.406 12.258 6.816 1 98.75 284 THR A C 1
ATOM 2273 O O . THR A 1 284 ? -5.965 11.305 6.18 1 98.75 284 THR A O 1
ATOM 2276 N N . LEU A 1 285 ? -7.645 12.695 6.684 1 98.88 285 LEU A N 1
ATOM 2277 C CA . LEU A 1 285 ? -8.555 12.055 5.738 1 98.88 285 LEU A CA 1
ATOM 2278 C C . LEU A 1 285 ? -8.031 12.188 4.312 1 98.88 285 LEU A C 1
ATOM 2280 O O . LEU A 1 285 ? -8.039 11.219 3.551 1 98.88 285 LEU A O 1
ATOM 2284 N N . ALA A 1 286 ? -7.555 13.336 3.979 1 98.69 286 ALA A N 1
ATOM 2285 C CA . ALA A 1 286 ? -7.105 13.633 2.621 1 98.69 286 ALA A CA 1
ATOM 2286 C C . ALA A 1 286 ? -5.898 12.773 2.244 1 98.69 286 ALA A C 1
ATOM 2288 O O . ALA A 1 286 ? -5.676 12.492 1.066 1 98.69 286 ALA A O 1
ATOM 2289 N N . ARG A 1 287 ? -5.156 12.359 3.219 1 98.25 287 ARG A N 1
ATOM 2290 C CA . ARG A 1 287 ? -3.939 11.586 2.994 1 98.25 287 ARG A CA 1
ATOM 2291 C C . ARG A 1 287 ? -4.195 10.094 3.18 1 98.25 287 ARG A C 1
ATOM 2293 O O . ARG A 1 287 ? -3.338 9.266 2.863 1 98.25 287 ARG A O 1
ATOM 2300 N N . PHE A 1 288 ? -5.332 9.695 3.643 1 98.5 288 PHE A N 1
ATOM 2301 C CA . PHE A 1 288 ? -5.566 8.367 4.184 1 98.5 288 PHE A CA 1
ATOM 2302 C C . PHE A 1 288 ? -5.324 7.297 3.125 1 98.5 288 PHE A C 1
ATOM 2304 O O . PHE A 1 288 ? -4.469 6.426 3.297 1 98.5 288 PHE A O 1
ATOM 2311 N N . ASP A 1 289 ? -6.012 7.367 2.016 1 97.44 289 ASP A N 1
ATOM 2312 C CA . ASP A 1 289 ? -5.91 6.316 1.006 1 97.44 289 ASP A CA 1
ATOM 2313 C C . ASP A 1 289 ? -4.555 6.352 0.306 1 97.44 289 ASP A C 1
ATOM 2315 O O . ASP A 1 289 ? -4 5.309 -0.04 1 97.44 289 ASP A O 1
ATOM 2319 N N . LEU A 1 290 ? -3.99 7.531 0.121 1 96.69 290 LEU A N 1
ATOM 2320 C CA . LEU A 1 290 ? -2.75 7.723 -0.621 1 96.69 290 LEU A CA 1
ATOM 2321 C C . LEU A 1 290 ? -1.547 7.281 0.207 1 96.69 290 LEU A C 1
ATOM 2323 O O . LEU A 1 290 ? -0.594 6.715 -0.33 1 96.69 290 LEU A O 1
ATOM 2327 N N . VAL A 1 291 ? -1.633 7.5 1.507 1 97 291 VAL A N 1
ATOM 2328 C CA . VAL A 1 291 ? -0.428 7.316 2.311 1 97 291 VAL A CA 1
ATOM 2329 C C . VAL A 1 291 ? -0.655 6.219 3.344 1 97 291 VAL A C 1
ATOM 2331 O O . VAL A 1 291 ? -0.03 5.156 3.277 1 97 291 VAL A O 1
ATOM 2334 N N . PHE A 1 292 ? -1.618 6.391 4.25 1 97.5 292 PHE A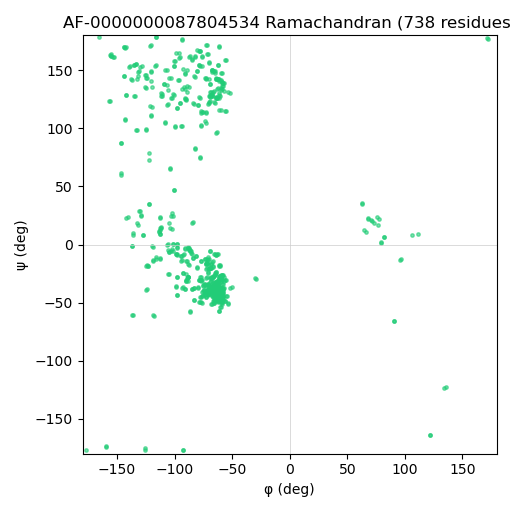 N 1
ATOM 2335 C CA . PHE A 1 292 ? -1.712 5.543 5.43 1 97.5 292 PHE A CA 1
ATOM 2336 C C . PHE A 1 292 ? -2.225 4.156 5.062 1 97.5 292 PHE A C 1
ATOM 2338 O O . PHE A 1 292 ? -1.704 3.15 5.547 1 97.5 292 PHE A O 1
ATOM 2345 N N . TYR A 1 293 ? -3.219 4.117 4.172 1 96.75 293 TYR A N 1
ATOM 2346 C CA . TYR A 1 293 ? -3.719 2.846 3.658 1 96.75 293 TYR A CA 1
ATOM 2347 C C . TYR A 1 293 ? -2.648 2.125 2.848 1 96.75 293 TYR A C 1
ATOM 2349 O O . TYR A 1 293 ? -2.398 0.936 3.055 1 96.75 293 TYR A O 1
ATOM 2357 N N . GLN A 1 294 ? -2.031 2.875 1.936 1 95.25 294 GLN A N 1
ATOM 2358 C CA . GLN A 1 294 ? -1.129 2.295 0.947 1 95.25 294 GLN A CA 1
ATOM 2359 C C . GLN A 1 294 ? 0.237 1.994 1.56 1 95.25 294 GLN A C 1
ATOM 2361 O O . GLN A 1 294 ? 0.725 0.866 1.477 1 95.25 294 GLN A O 1
ATOM 2366 N N . LYS A 1 295 ? 0.814 2.896 2.234 1 94.12 295 LYS A N 1
ATOM 2367 C CA . LYS A 1 295 ? 2.221 2.824 2.617 1 94.12 295 LYS A CA 1
ATOM 2368 C C . LYS A 1 295 ? 2.375 2.332 4.055 1 94.12 295 LYS A C 1
ATOM 2370 O O . LYS A 1 295 ? 3.312 1.596 4.367 1 94.12 295 LYS A O 1
ATOM 2375 N N . TYR A 1 296 ? 1.45 2.723 4.977 1 95.69 296 TYR A N 1
ATOM 2376 C CA . TYR A 1 296 ? 1.611 2.391 6.387 1 95.69 296 TYR A CA 1
ATOM 2377 C C . TYR A 1 296 ? 0.801 1.152 6.75 1 95.69 296 TYR A C 1
ATOM 2379 O O . TYR A 1 296 ? 0.74 0.765 7.922 1 95.69 296 TYR A O 1
ATOM 2387 N N . LEU A 1 297 ? 0.072 0.523 5.82 1 95.56 297 LEU A N 1
ATOM 2388 C CA . LEU A 1 297 ? -0.605 -0.765 5.918 1 95.56 297 LEU A CA 1
ATOM 2389 C C . LEU A 1 297 ? -1.774 -0.694 6.891 1 95.56 297 LEU A C 1
ATOM 2391 O O . LEU A 1 297 ? -2.127 -1.695 7.52 1 95.56 297 LEU A O 1
ATOM 2395 N N . VAL A 1 298 ? -2.271 0.516 7.117 1 97.19 298 VAL A N 1
ATOM 2396 C CA . VAL A 1 298 ? -3.572 0.671 7.762 1 97.19 298 VAL A CA 1
ATOM 2397 C C . VAL A 1 298 ? -4.684 0.396 6.75 1 97.19 298 VAL A C 1
ATOM 2399 O O . VAL A 1 298 ? -5.367 1.32 6.305 1 97.19 298 VAL A O 1
ATOM 2402 N N . ASN A 1 299 ? -4.836 -0.922 6.469 1 97.12 299 ASN A N 1
ATOM 2403 C CA . ASN A 1 299 ? -5.449 -1.236 5.18 1 97.12 299 ASN A CA 1
ATOM 2404 C C . ASN A 1 299 ? -6.715 -2.074 5.355 1 97.12 299 ASN A C 1
ATOM 2406 O O . ASN A 1 299 ? -7.008 -2.938 4.527 1 97.12 299 ASN A O 1
ATOM 2410 N N . LYS A 1 300 ? -7.523 -1.867 6.422 1 96.25 300 LYS A N 1
ATOM 2411 C CA . LYS A 1 300 ? -8.805 -2.547 6.57 1 96.25 300 LYS A CA 1
ATOM 2412 C C . LYS A 1 300 ? -9.805 -2.064 5.52 1 96.25 300 LYS A C 1
ATOM 2414 O O . LYS A 1 300 ? -10.406 -2.873 4.812 1 96.25 300 LYS A O 1
ATOM 2419 N N . LYS A 1 301 ? -9.938 -0.772 5.445 1 96 301 LYS A N 1
ATOM 2420 C CA . LYS A 1 301 ? -10.805 -0.08 4.496 1 96 301 LYS A CA 1
ATOM 2421 C C . LYS A 1 301 ? -10.172 1.223 4.02 1 96 301 LYS A C 1
ATOM 2423 O O . LYS A 1 301 ? -9.5 1.91 4.789 1 96 301 LYS A O 1
ATOM 2428 N N . ARG A 1 302 ? -10.453 1.494 2.762 1 96.69 302 ARG A N 1
ATOM 2429 C CA . ARG A 1 302 ? -10.109 2.836 2.301 1 96.69 302 ARG A CA 1
ATOM 2430 C C . ARG A 1 302 ? -11.117 3.861 2.805 1 96.69 302 ARG A C 1
ATOM 2432 O O . ARG A 1 302 ? -12.211 3.502 3.238 1 96.69 302 ARG A O 1
ATOM 2439 N N . LEU A 1 303 ? -10.695 5.18 2.768 1 98 303 LEU A N 1
ATOM 2440 C CA . LEU A 1 303 ? -11.641 6.242 3.094 1 98 303 LEU A CA 1
ATOM 2441 C C . LEU A 1 303 ? -12.859 6.191 2.178 1 98 303 LEU A C 1
ATOM 2443 O O . LEU A 1 303 ? -13.992 6.355 2.635 1 98 303 LEU A O 1
ATOM 2447 N N . VAL A 1 304 ? -12.672 5.859 0.897 1 97.19 304 VAL A N 1
ATOM 2448 C CA . VAL A 1 304 ? -13.734 5.883 -0.1 1 97.19 304 VAL A CA 1
ATOM 2449 C C . VAL A 1 304 ? -14.75 4.781 0.203 1 97.19 304 VAL A C 1
ATOM 2451 O O . VAL A 1 304 ? -15.875 4.805 -0.31 1 97.19 304 VAL A O 1
ATOM 2454 N N . ASP A 1 305 ? -14.367 3.824 1.029 1 95.88 305 ASP A N 1
ATOM 2455 C CA . ASP A 1 305 ? -15.234 2.701 1.351 1 95.88 305 ASP A CA 1
ATOM 2456 C C . ASP A 1 305 ? -16.141 3.027 2.541 1 95.88 305 ASP A C 1
ATOM 2458 O O . ASP A 1 305 ? -16.953 2.201 2.951 1 95.88 305 ASP A O 1
ATOM 2462 N N . TYR A 1 306 ? -15.992 4.191 3.152 1 97.88 306 TYR A N 1
ATOM 2463 C CA . TYR A 1 306 ? -16.891 4.734 4.168 1 97.88 306 TYR A CA 1
ATOM 2464 C C . TYR A 1 306 ? -17.844 5.75 3.559 1 97.88 306 TYR A C 1
ATOM 2466 O O . TYR A 1 306 ? -17.5 6.926 3.408 1 97.88 306 TYR A O 1
ATOM 2474 N N . PRO A 1 307 ? -19.047 5.375 3.311 1 97.94 307 PRO A N 1
ATOM 2475 C CA . PRO A 1 307 ? -19.922 6.258 2.547 1 97.94 307 PRO A CA 1
ATOM 2476 C C . PRO A 1 307 ? -20.109 7.621 3.209 1 97.94 307 PRO A C 1
ATOM 2478 O O . PRO A 1 307 ? -20.031 8.656 2.537 1 97.94 307 PRO A O 1
ATOM 2481 N N . ASN A 1 308 ? -20.297 7.688 4.512 1 98.62 308 ASN A N 1
ATOM 2482 C CA . ASN A 1 308 ? -20.531 8.969 5.176 1 98.62 308 ASN A CA 1
ATOM 2483 C C . ASN A 1 308 ? -19.234 9.758 5.316 1 98.62 308 ASN A C 1
ATOM 2485 O O . ASN A 1 308 ? -19.188 10.953 5.012 1 98.62 308 ASN A O 1
ATOM 2489 N N . LEU A 1 309 ? -18.172 9.117 5.707 1 98.81 309 LEU A N 1
ATOM 2490 C CA . LEU A 1 309 ? -16.875 9.773 5.852 1 98.81 309 LEU A CA 1
ATOM 2491 C C . LEU A 1 309 ? -16.391 10.32 4.512 1 98.81 309 LEU A C 1
ATOM 2493 O O . LEU A 1 309 ? -15.844 11.422 4.445 1 98.81 309 LEU A O 1
ATOM 2497 N N . TRP A 1 310 ? -16.609 9.492 3.486 1 98.75 310 TRP A N 1
ATOM 2498 C CA . TRP A 1 310 ? -16.125 9.898 2.17 1 98.75 310 TRP A CA 1
ATOM 2499 C C . TRP A 1 310 ? -16.891 11.125 1.669 1 98.75 310 TRP A C 1
ATOM 2501 O O . TRP A 1 310 ? -16.266 12.102 1.222 1 98.75 310 TRP A O 1
ATOM 2511 N N . ASN A 1 311 ? -18.156 11.102 1.738 1 98.81 311 ASN A N 1
ATOM 2512 C CA . ASN A 1 311 ? -18.938 12.25 1.304 1 98.81 311 ASN A CA 1
ATOM 2513 C C . ASN A 1 311 ? -18.703 13.469 2.193 1 98.81 311 ASN A C 1
ATOM 2515 O O . ASN A 1 311 ? -18.734 14.602 1.721 1 98.81 311 ASN A O 1
ATOM 2519 N N . TYR A 1 312 ? -18.5 13.219 3.482 1 98.81 312 TYR A N 1
ATOM 2520 C CA . TYR A 1 312 ? -18.109 14.266 4.414 1 98.81 312 TYR A CA 1
ATOM 2521 C C . TYR A 1 312 ? -16.781 14.898 3.986 1 98.81 312 TYR A C 1
ATOM 2523 O O . TYR A 1 312 ? -16.672 16.125 3.928 1 98.81 312 TYR A O 1
ATOM 2531 N N . ALA A 1 313 ? -15.805 14.07 3.604 1 98.88 313 ALA A N 1
ATOM 2532 C CA . ALA A 1 313 ? -14.5 14.555 3.17 1 98.88 313 ALA A CA 1
ATOM 2533 C C . ALA A 1 313 ? -14.609 15.359 1.876 1 98.88 313 ALA A C 1
ATOM 2535 O O . ALA A 1 313 ? -13.992 16.422 1.74 1 98.88 313 ALA A O 1
ATOM 2536 N N . LYS A 1 314 ? -15.414 14.898 1.001 1 98.81 314 LYS A N 1
ATOM 2537 C CA . LYS A 1 314 ? -15.633 15.625 -0.245 1 98.81 314 LYS A CA 1
ATOM 2538 C C . LYS A 1 314 ? -16.328 16.969 0.014 1 98.81 314 LYS A C 1
ATOM 2540 O O . LYS A 1 314 ? -16.031 17.969 -0.644 1 98.81 314 LYS A O 1
ATOM 2545 N N . ASP A 1 315 ? -17.25 16.922 0.889 1 98.69 315 ASP A N 1
ATOM 2546 C CA . ASP A 1 315 ? -17.938 18.156 1.254 1 98.69 315 ASP A CA 1
ATOM 2547 C C . ASP A 1 315 ? -16.953 19.203 1.764 1 98.69 315 ASP A C 1
ATOM 2549 O O . ASP A 1 315 ? -16.953 20.359 1.306 1 98.69 315 ASP A O 1
ATOM 2553 N N . LEU A 1 316 ? -16.094 18.828 2.643 1 98.81 316 LEU A N 1
ATOM 2554 C CA . LEU A 1 316 ? -15.062 19.734 3.127 1 98.81 316 LEU A CA 1
ATOM 2555 C C . LEU A 1 316 ? -14.141 20.156 1.99 1 98.81 316 LEU A C 1
ATOM 2557 O O . LEU A 1 316 ? -13.828 21.344 1.858 1 98.81 316 LEU A O 1
ATOM 2561 N N . TYR A 1 317 ? -13.758 19.188 1.163 1 98.81 317 TYR A N 1
ATOM 2562 C CA . TYR A 1 317 ? -12.852 19.453 0.049 1 98.81 317 TYR A CA 1
ATOM 2563 C C . TYR A 1 317 ? -13.453 20.484 -0.903 1 98.81 317 TYR A C 1
ATOM 2565 O O . TYR A 1 317 ? -12.719 21.266 -1.518 1 98.81 317 TYR A O 1
ATOM 2573 N N . SER A 1 318 ? -14.742 20.531 -0.994 1 98.12 318 SER A N 1
ATOM 2574 C CA . SER A 1 318 ? -15.414 21.453 -1.907 1 98.12 318 SER A CA 1
ATOM 2575 C C . SER A 1 318 ? -15.289 22.891 -1.428 1 98.12 318 SER A C 1
ATOM 2577 O O . SER A 1 318 ? -15.508 23.828 -2.199 1 98.12 318 SER A O 1
ATOM 2579 N N . ASN A 1 319 ? -15.086 23.062 -0.125 1 98.06 319 ASN A N 1
ATOM 2580 C CA . ASN A 1 319 ? -14.773 24.391 0.407 1 98.06 319 ASN A CA 1
ATOM 2581 C C . ASN A 1 319 ? -13.383 24.844 -0.024 1 98.06 319 ASN A C 1
ATOM 2583 O O . ASN A 1 319 ? -12.391 24.141 0.185 1 98.06 319 ASN A O 1
ATOM 2587 N N . PRO A 1 320 ? -13.242 26.016 -0.574 1 98.06 320 PRO A N 1
ATOM 2588 C CA . PRO A 1 320 ? -11.953 26.469 -1.104 1 98.06 320 PRO A CA 1
ATOM 2589 C C . PRO A 1 320 ? -10.852 26.484 -0.05 1 98.06 320 PRO A C 1
ATOM 2591 O O . PRO A 1 320 ? -9.68 26.281 -0.377 1 98.06 320 PRO A O 1
ATOM 2594 N N . ALA A 1 321 ? -11.141 26.703 1.203 1 98.69 321 ALA A N 1
ATOM 2595 C CA . ALA A 1 321 ? -10.125 26.703 2.252 1 98.69 321 ALA A CA 1
ATOM 2596 C C . ALA A 1 321 ? -9.508 25.312 2.416 1 98.69 321 ALA A C 1
ATOM 2598 O O . ALA A 1 321 ? -8.32 25.188 2.721 1 98.69 321 ALA A O 1
ATOM 2599 N N . PHE A 1 322 ? -10.344 24.297 2.199 1 98.81 322 PHE A N 1
ATOM 2600 C CA . PHE A 1 322 ? -9.891 22.906 2.326 1 98.81 322 PHE A CA 1
ATOM 2601 C C . PHE A 1 322 ? -9.281 22.422 1.018 1 98.81 322 PHE A C 1
ATOM 2603 O O . PHE A 1 322 ? -8.102 22.078 0.963 1 98.81 322 PHE A O 1
ATOM 2610 N N . GLY A 1 323 ? -10.07 22.469 -0.057 1 98.62 323 GLY A N 1
ATOM 2611 C CA . GLY A 1 323 ? -9.617 21.984 -1.35 1 98.62 323 GLY A CA 1
ATOM 2612 C C . GLY A 1 323 ? -8.461 22.781 -1.92 1 98.62 323 GLY A C 1
ATOM 2613 O O . GLY A 1 323 ? -7.547 22.219 -2.525 1 98.62 323 GLY A O 1
ATOM 2614 N N . GLY A 1 324 ? -8.5 24.062 -1.699 1 98.38 324 GLY A N 1
ATOM 2615 C CA . GLY A 1 324 ? -7.492 24.953 -2.26 1 98.38 324 GLY A CA 1
ATOM 2616 C C . GLY A 1 324 ? -6.129 24.781 -1.612 1 98.38 324 GLY A C 1
ATOM 2617 O O . GLY A 1 324 ? -5.113 25.172 -2.195 1 98.38 324 GLY A O 1
ATOM 2618 N N . THR A 1 325 ? -6.121 24.234 -0.422 1 98.62 325 THR A N 1
ATOM 2619 C CA . THR A 1 325 ? -4.859 24.047 0.282 1 98.62 325 THR A CA 1
ATOM 2620 C C . THR A 1 325 ? -4.391 22.594 0.169 1 98.62 325 THR A C 1
ATOM 2622 O O . THR A 1 325 ? -3.348 22.234 0.714 1 98.62 325 THR A O 1
ATOM 2625 N N . THR A 1 326 ? -5.145 21.75 -0.515 1 98.69 326 THR A N 1
ATOM 2626 C CA . THR A 1 326 ? -4.801 20.344 -0.684 1 98.69 326 THR A CA 1
ATOM 2627 C C . THR A 1 326 ? -3.977 20.125 -1.952 1 98.69 326 THR A C 1
ATOM 2629 O O . THR A 1 326 ? -4.34 20.625 -3.021 1 98.69 326 THR A O 1
ATOM 2632 N N . ASP A 1 327 ? -2.85 19.516 -1.783 1 98.25 327 ASP A N 1
ATOM 2633 C CA . ASP A 1 327 ? -1.947 19.25 -2.898 1 98.25 327 ASP A CA 1
ATOM 2634 C C . ASP A 1 327 ? -1.453 17.797 -2.873 1 98.25 327 ASP A C 1
ATOM 2636 O O . ASP A 1 327 ? -0.458 17.5 -2.215 1 98.25 327 ASP A O 1
ATOM 2640 N N . PHE A 1 328 ? -2.088 16.969 -3.67 1 98 328 PHE A N 1
ATOM 2641 C CA . PHE A 1 328 ? -1.776 15.539 -3.668 1 98 328 PHE A CA 1
ATOM 2642 C C . PHE A 1 328 ? -0.386 15.289 -4.238 1 98 328 PHE A C 1
ATOM 2644 O O . PHE A 1 328 ? 0.293 14.344 -3.838 1 98 328 PHE A O 1
ATOM 2651 N N . ASP A 1 329 ? 0.071 16.109 -5.168 1 97.19 329 ASP A N 1
ATOM 2652 C CA . ASP A 1 329 ? 1.417 15.961 -5.715 1 97.19 329 ASP A CA 1
ATOM 2653 C C . ASP A 1 329 ? 2.475 16.203 -4.641 1 97.19 329 ASP A C 1
ATOM 2655 O O . ASP A 1 329 ? 3.463 15.469 -4.562 1 97.19 329 ASP A O 1
ATOM 2659 N N . SER A 1 330 ? 2.262 17.188 -3.803 1 97.69 330 SER A N 1
ATOM 2660 C CA . SER A 1 330 ? 3.178 17.469 -2.699 1 97.69 330 SER A CA 1
ATOM 2661 C C . SER A 1 330 ? 3.221 16.297 -1.718 1 97.69 330 SER A C 1
ATOM 2663 O O . SER A 1 330 ? 4.285 15.953 -1.206 1 97.69 330 SER A O 1
ATOM 2665 N N . MET A 1 331 ? 2.057 15.711 -1.5 1 97.56 331 MET A N 1
ATOM 2666 C CA . MET A 1 331 ? 1.991 14.539 -0.627 1 97.56 331 MET A CA 1
ATOM 2667 C C . MET A 1 331 ? 2.789 13.383 -1.211 1 97.56 331 MET A C 1
ATOM 2669 O O . MET A 1 331 ? 3.605 12.773 -0.517 1 97.56 331 MET A O 1
ATOM 2673 N N . ARG A 1 332 ? 2.629 13.094 -2.494 1 96.81 332 ARG A N 1
ATOM 2674 C CA . ARG A 1 332 ? 3.352 12.016 -3.162 1 96.81 332 ARG A CA 1
ATOM 2675 C C . ARG A 1 332 ? 4.855 12.258 -3.121 1 96.81 332 ARG A C 1
ATOM 2677 O O . ARG A 1 332 ? 5.633 11.336 -2.865 1 96.81 332 ARG A O 1
ATOM 2684 N N . LYS A 1 333 ? 5.227 13.469 -3.361 1 95.81 333 LYS A N 1
ATOM 2685 C CA . LYS A 1 333 ? 6.645 13.82 -3.359 1 95.81 333 LYS A CA 1
ATOM 2686 C C . LYS A 1 333 ? 7.281 13.523 -2.006 1 95.81 333 LYS A C 1
ATOM 2688 O O . LYS A 1 333 ? 8.32 12.867 -1.933 1 95.81 333 LYS A O 1
ATOM 2693 N N . ARG A 1 334 ? 6.594 13.914 -1.001 1 95.94 334 ARG A N 1
ATOM 2694 C CA . ARG A 1 334 ? 7.215 13.758 0.31 1 95.94 334 ARG A CA 1
ATOM 2695 C C . ARG A 1 334 ? 7.141 12.312 0.784 1 95.94 334 ARG A C 1
ATOM 2697 O O . ARG A 1 334 ? 8.141 11.75 1.239 1 95.94 334 ARG A O 1
ATOM 2704 N N . PHE A 1 335 ? 6.047 11.719 0.649 1 95.94 335 PHE A N 1
ATOM 2705 C CA . PHE A 1 335 ? 5.824 10.422 1.274 1 95.94 335 PHE A CA 1
ATOM 2706 C C . PHE A 1 335 ? 6.441 9.305 0.442 1 95.94 335 PHE A C 1
ATOM 2708 O O . PHE A 1 335 ? 6.77 8.242 0.969 1 95.94 335 PHE A O 1
ATOM 2715 N N . TYR A 1 336 ? 6.715 9.523 -0.844 1 94.81 336 TYR A N 1
ATOM 2716 C CA . TYR A 1 336 ? 7.195 8.43 -1.686 1 94.81 336 TYR A CA 1
ATOM 2717 C C . TYR A 1 336 ? 8.523 8.797 -2.346 1 94.81 336 TYR A C 1
ATOM 2719 O O . TYR A 1 336 ? 9.422 7.961 -2.445 1 94.81 336 TYR A O 1
ATOM 2727 N N . TYR A 1 337 ? 8.664 10.008 -2.75 1 93.25 337 TYR A N 1
ATOM 2728 C CA . TYR A 1 337 ? 9.922 10.422 -3.355 1 93.25 337 TYR A CA 1
ATOM 2729 C C . TYR A 1 337 ? 10.945 10.797 -2.289 1 93.25 337 TYR A C 1
ATOM 2731 O O . TYR A 1 337 ? 12.148 10.648 -2.492 1 93.25 337 TYR A O 1
ATOM 2739 N N . VAL A 1 338 ? 10.523 11.445 -1.159 1 92.62 338 VAL A N 1
ATOM 2740 C CA . VAL A 1 338 ? 11.219 11.594 0.116 1 92.62 338 VAL A CA 1
ATOM 2741 C C . VAL A 1 338 ? 12.055 12.867 0.106 1 92.62 338 VAL A C 1
ATOM 2743 O O . VAL A 1 338 ? 11.75 13.828 0.823 1 92.62 338 VAL A O 1
ATOM 2746 N N . ASP A 1 339 ? 13.117 12.914 -0.768 1 93.69 339 ASP A N 1
ATOM 2747 C CA . ASP A 1 339 ? 13.992 14.078 -0.822 1 93.69 339 ASP A CA 1
ATOM 2748 C C . ASP A 1 339 ? 14.75 14.133 -2.148 1 93.69 339 ASP A C 1
ATOM 2750 O O . ASP A 1 339 ? 14.477 13.352 -3.061 1 93.69 339 ASP A O 1
ATOM 2754 N N . HIS A 1 340 ? 15.648 15.07 -2.262 1 94.25 340 HIS A N 1
ATOM 2755 C CA . HIS A 1 340 ? 16.328 15.281 -3.533 1 94.25 340 HIS A CA 1
ATOM 2756 C C . HIS A 1 340 ? 17.516 14.336 -3.688 1 94.25 340 HIS A C 1
ATOM 2758 O O . HIS A 1 340 ? 18.406 14.578 -4.508 1 94.25 340 HIS A O 1
ATOM 2764 N N . THR A 1 341 ? 17.562 13.25 -2.928 1 93 341 THR A N 1
ATOM 2765 C CA . THR A 1 341 ? 18.594 12.234 -3.145 1 93 341 THR A CA 1
ATOM 2766 C C . THR A 1 341 ? 18.5 11.672 -4.562 1 93 341 THR A C 1
ATOM 2768 O O . THR A 1 341 ? 17.406 11.359 -5.043 1 93 341 THR A O 1
ATOM 2771 N N . PRO A 1 342 ? 19.656 11.57 -5.195 1 91.94 342 PRO A N 1
ATOM 2772 C CA . PRO A 1 342 ? 19.625 11 -6.543 1 91.94 342 PRO A CA 1
ATOM 2773 C C . PRO A 1 342 ? 19.047 9.586 -6.578 1 91.94 342 PRO A C 1
ATOM 2775 O O . PRO A 1 342 ? 19.234 8.812 -5.629 1 91.94 342 PRO A O 1
ATOM 2778 N N . PHE A 1 343 ? 18.391 9.242 -7.641 1 88.81 343 PHE A N 1
ATOM 2779 C CA . PHE A 1 343 ? 17.719 7.957 -7.797 1 88.81 343 PHE A CA 1
ATOM 2780 C C . PHE A 1 343 ? 18.703 6.809 -7.656 1 88.81 343 PHE A C 1
ATOM 2782 O O . PHE A 1 343 ? 18.375 5.762 -7.09 1 88.81 343 PHE A O 1
ATOM 2789 N N . GLU A 1 344 ? 19.922 6.992 -8.164 1 88 344 GLU A N 1
ATOM 2790 C CA . GLU A 1 344 ? 20.938 5.953 -8.117 1 88 344 GLU A CA 1
ATOM 2791 C C . GLU A 1 344 ? 21.281 5.586 -6.672 1 88 344 GLU A C 1
ATOM 2793 O O . GLU A 1 344 ? 21.625 4.441 -6.387 1 88 344 GLU A O 1
ATOM 2798 N N . ASP A 1 345 ? 21.109 6.594 -5.77 1 89.25 345 ASP A N 1
ATOM 2799 C CA . ASP A 1 345 ? 21.453 6.383 -4.367 1 89.25 345 ASP A CA 1
ATOM 2800 C C . ASP A 1 345 ? 20.234 5.91 -3.57 1 89.25 345 ASP A C 1
ATOM 2802 O O . ASP A 1 345 ? 20.391 5.234 -2.549 1 89.25 345 ASP A O 1
ATOM 2806 N N . LEU A 1 346 ? 19.094 6.258 -4.082 1 90.19 346 LEU A N 1
ATOM 2807 C CA . LEU A 1 346 ? 17.844 5.883 -3.434 1 90.19 346 LEU A CA 1
ATOM 2808 C C . LEU A 1 346 ? 16.75 5.637 -4.465 1 90.19 346 LEU A C 1
ATOM 2810 O O . LEU A 1 346 ? 15.93 6.523 -4.738 1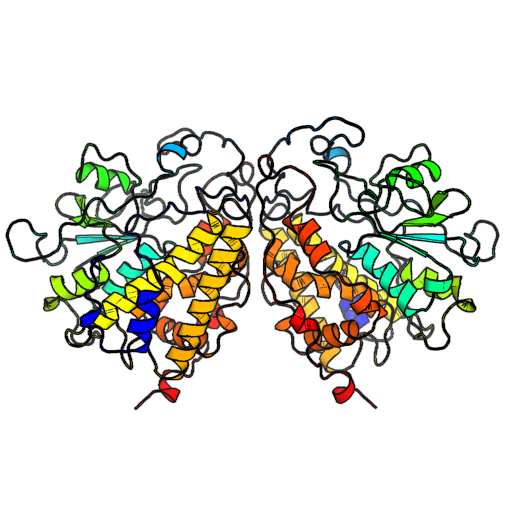 90.19 346 LEU A O 1
ATOM 2814 N N . PRO A 1 347 ? 16.688 4.391 -4.957 1 89.62 347 PRO A N 1
ATOM 2815 C CA . PRO A 1 347 ? 15.617 4.062 -5.906 1 89.62 347 PRO A CA 1
ATOM 2816 C C . PRO A 1 347 ? 14.234 4.086 -5.266 1 89.62 347 PRO A C 1
ATOM 2818 O O . PRO A 1 347 ? 14.047 3.555 -4.168 1 89.62 347 PRO A O 1
ATOM 2821 N N . ARG A 1 348 ? 13.305 4.828 -5.926 1 89.81 348 ARG A N 1
ATOM 2822 C CA . ARG A 1 348 ? 11.945 4.922 -5.41 1 89.81 348 ARG A CA 1
ATOM 2823 C C . ARG A 1 348 ? 10.961 5.25 -6.527 1 89.81 348 ARG A C 1
ATOM 2825 O O . ARG A 1 348 ? 11.359 5.605 -7.637 1 89.81 348 ARG A O 1
ATOM 2832 N N . LEU A 1 349 ? 9.703 4.98 -6.195 1 91.69 349 LEU A N 1
ATOM 2833 C CA . LEU A 1 349 ? 8.625 5.262 -7.129 1 91.69 349 LEU A CA 1
ATOM 2834 C C . LEU A 1 349 ? 7.562 6.148 -6.484 1 91.69 349 LEU A C 1
ATOM 2836 O O . LEU A 1 349 ? 7.355 6.094 -5.27 1 91.69 349 LEU A O 1
ATOM 2840 N N . VAL A 1 350 ? 7.008 6.98 -7.312 1 94.38 350 VAL A N 1
ATOM 2841 C CA . VAL A 1 350 ? 5.812 7.723 -6.934 1 94.38 350 VAL A CA 1
ATOM 2842 C C . VAL A 1 350 ? 4.57 7.023 -7.488 1 94.38 350 VAL A C 1
ATOM 2844 O O . VAL A 1 350 ? 4.445 6.836 -8.695 1 94.38 350 VAL A O 1
ATOM 2847 N N . PRO A 1 351 ? 3.689 6.559 -6.59 1 96.06 351 PRO A N 1
ATOM 2848 C CA . PRO A 1 351 ? 2.51 5.859 -7.105 1 96.06 351 PRO A CA 1
ATOM 2849 C C . PRO A 1 351 ? 1.66 6.734 -8.023 1 96.06 351 PRO A C 1
ATOM 2851 O O . PRO A 1 351 ? 1.458 7.918 -7.746 1 96.06 351 PRO A O 1
ATOM 2854 N N . LYS A 1 352 ? 1.146 6.16 -9.055 1 95.88 352 LYS A N 1
ATOM 2855 C CA . LYS A 1 352 ? 0.297 6.879 -10 1 95.88 352 LYS A CA 1
ATOM 2856 C C . LYS A 1 352 ? -1.126 7.016 -9.469 1 95.88 352 LYS A C 1
ATOM 2858 O O . LYS A 1 352 ? -1.817 7.992 -9.773 1 95.88 352 LYS A O 1
ATOM 2863 N N . GLY A 1 353 ? -1.574 5.949 -8.781 1 93.94 353 GLY A N 1
ATOM 2864 C CA . GLY A 1 353 ? -2.859 6.039 -8.102 1 93.94 353 GLY A CA 1
ATOM 2865 C C . GLY A 1 353 ? -2.742 6.453 -6.652 1 93.94 353 GLY A C 1
ATOM 2866 O O . GLY A 1 353 ? -1.641 6.695 -6.156 1 93.94 353 GLY A O 1
ATOM 2867 N N . PRO A 1 354 ? -3.863 6.609 -6.051 1 92.62 354 PRO A N 1
ATOM 2868 C CA . PRO A 1 354 ? -5.223 6.578 -6.59 1 92.62 354 PRO A CA 1
ATOM 2869 C C . PRO A 1 354 ? -5.555 7.812 -7.43 1 92.62 354 PRO A C 1
ATOM 2871 O O . PRO A 1 354 ? -4.762 8.758 -7.48 1 92.62 354 PRO A O 1
ATOM 2874 N N . ASP A 1 355 ? -6.688 7.762 -8.078 1 93.06 355 ASP A N 1
ATOM 2875 C CA . ASP A 1 355 ? -7.16 8.883 -8.883 1 93.06 355 ASP A CA 1
ATOM 2876 C C . ASP A 1 355 ? -7.695 10.008 -7.996 1 93.06 355 ASP A C 1
ATOM 2878 O O . ASP A 1 355 ? -8.742 9.859 -7.355 1 93.06 355 ASP A O 1
ATOM 2882 N N . ASP A 1 356 ? -7.023 11.133 -8.016 1 95.38 356 ASP A N 1
ATOM 2883 C CA . ASP A 1 356 ? -7.375 12.242 -7.129 1 95.38 356 ASP A CA 1
ATOM 2884 C C . ASP A 1 356 ? -8.609 12.977 -7.645 1 95.38 356 ASP A C 1
ATOM 2886 O O . ASP A 1 356 ? -9.227 13.758 -6.91 1 95.38 356 ASP A O 1
ATOM 2890 N N . SER A 1 357 ? -9.031 12.758 -8.883 1 95.69 357 SER A N 1
ATOM 2891 C CA . SER A 1 357 ? -10.156 13.477 -9.461 1 95.69 357 SER A CA 1
ATOM 2892 C C . SER A 1 357 ? -11.469 13.094 -8.773 1 95.69 357 SER A C 1
ATOM 2894 O O . SER A 1 357 ? -12.469 13.805 -8.891 1 95.69 357 SER A O 1
ATOM 2896 N N . ILE A 1 358 ? -11.406 12.008 -8.039 1 95.88 358 ILE A N 1
ATOM 2897 C CA . ILE A 1 358 ? -12.625 11.523 -7.398 1 95.88 358 ILE A CA 1
ATOM 2898 C C . ILE A 1 358 ? -13.055 12.492 -6.301 1 95.88 358 ILE A C 1
ATOM 2900 O O . ILE A 1 358 ? -14.203 12.461 -5.859 1 95.88 358 ILE A O 1
ATOM 2904 N N . TRP A 1 359 ? -12.141 13.328 -5.805 1 97.69 359 TRP A N 1
ATOM 2905 C CA . TRP A 1 359 ? -12.445 14.305 -4.77 1 97.69 359 TRP A CA 1
ATOM 2906 C C . TRP A 1 359 ? -13.406 15.375 -5.293 1 97.69 359 TRP A C 1
ATOM 2908 O O . TRP A 1 359 ? -14.047 16.078 -4.516 1 97.69 359 TRP A O 1
ATOM 2918 N N . LEU A 1 360 ? -13.508 15.508 -6.633 1 97.5 360 LEU A N 1
ATOM 2919 C CA . LEU A 1 360 ? -14.352 16.516 -7.258 1 97.5 360 LEU A CA 1
ATOM 2920 C C . LEU A 1 360 ? -15.742 15.969 -7.551 1 97.5 360 LEU A C 1
ATOM 2922 O O . LEU A 1 360 ? -16.641 16.703 -7.973 1 97.5 360 LEU A O 1
ATOM 2926 N N . GLU A 1 361 ? -15.898 14.672 -7.367 1 96.5 361 GLU A N 1
ATOM 2927 C CA . GLU A 1 361 ? -17.219 14.078 -7.57 1 96.5 361 GLU A CA 1
ATOM 2928 C C . GLU A 1 361 ? -18.234 14.648 -6.59 1 96.5 361 GLU A C 1
ATOM 2930 O O . GLU A 1 361 ? -17.891 15.039 -5.477 1 96.5 361 GLU A O 1
ATOM 2935 N N . PRO A 1 362 ? -19.516 14.641 -6.938 1 96.25 362 PRO A N 1
ATOM 2936 C CA . PRO A 1 362 ? -20.547 15.188 -6.047 1 96.25 362 PRO A CA 1
ATOM 2937 C C . PRO A 1 362 ? -20.703 14.375 -4.762 1 96.25 362 PRO A C 1
ATOM 2939 O O . PRO A 1 362 ? -20.359 13.195 -4.73 1 96.25 362 PRO A O 1
ATOM 2942 N N . ASN A 1 363 ? -21.062 15.023 -3.725 1 95.06 363 ASN A N 1
ATOM 2943 C CA . ASN A 1 363 ? -21.438 14.375 -2.475 1 95.06 363 ASN A CA 1
ATOM 2944 C C . ASN A 1 363 ? -22.875 14.727 -2.074 1 95.06 363 ASN A C 1
ATOM 2946 O O . ASN A 1 363 ? -23.5 15.609 -2.672 1 95.06 363 ASN A O 1
ATOM 2950 N N . ASP A 1 364 ? -23.406 14.102 -1.084 1 95.62 364 ASP A N 1
ATOM 2951 C CA . ASP A 1 364 ? -24.828 14.227 -0.778 1 95.62 364 ASP A CA 1
ATOM 2952 C C . ASP A 1 364 ? -25.031 14.938 0.554 1 95.62 364 ASP A C 1
ATOM 2954 O O . ASP A 1 364 ? -26.141 14.914 1.107 1 95.62 364 ASP A O 1
ATOM 2958 N N . ARG A 1 365 ? -24 15.508 1.097 1 96.44 365 ARG A N 1
ATOM 2959 C CA . ARG A 1 365 ? -24.078 15.984 2.477 1 96.44 365 ARG A CA 1
ATOM 2960 C C . ARG A 1 365 ? -25.062 17.125 2.611 1 96.44 365 ARG A C 1
ATOM 2962 O O . ARG A 1 365 ? -25.906 17.125 3.514 1 96.44 365 ARG A O 1
ATOM 2969 N N . ALA A 1 366 ? -24.953 18.141 1.762 1 93.56 366 ALA A N 1
ATOM 2970 C CA . ALA A 1 366 ? -25.828 19.297 1.822 1 93.56 366 ALA A CA 1
ATOM 2971 C C . ALA A 1 366 ? -27.281 18.891 1.604 1 93.56 366 ALA A C 1
ATOM 2973 O O . ALA A 1 366 ? -28.188 19.438 2.238 1 93.56 366 ALA A O 1
ATOM 2974 N N . GLU A 1 367 ? -27.516 17.953 0.735 1 93.62 367 GLU A N 1
ATOM 2975 C CA . GLU A 1 367 ? -28.859 17.484 0.452 1 93.62 367 GLU A CA 1
ATOM 2976 C C . GLU A 1 367 ? -29.422 16.672 1.619 1 93.62 367 GLU A C 1
ATOM 2978 O O . GLU A 1 367 ? -30.578 16.828 1.99 1 93.62 367 GLU A O 1
ATOM 2983 N N . LYS A 1 368 ? -28.641 15.891 2.186 1 95.06 368 LYS A N 1
ATOM 2984 C CA . LYS A 1 368 ? -29.062 14.984 3.25 1 95.06 368 LYS A CA 1
ATOM 2985 C C . LYS A 1 368 ? -29.328 15.742 4.547 1 95.06 368 LYS A C 1
ATOM 2987 O O . LYS A 1 368 ? -30.203 15.367 5.332 1 95.06 368 LYS A O 1
ATOM 2992 N N . PHE A 1 369 ? -28.562 16.766 4.82 1 93.69 369 PHE A N 1
ATOM 2993 C CA . PHE A 1 369 ? -28.609 17.391 6.129 1 93.69 369 PHE A CA 1
ATOM 2994 C C . PHE A 1 369 ? -29.031 18.859 6 1 93.69 369 PHE A C 1
ATOM 2996 O O . PHE A 1 369 ? -29.125 19.562 7 1 93.69 369 PHE A O 1
ATOM 3003 N N . GLY A 1 370 ? -29.234 19.25 4.762 1 77.31 370 GLY A N 1
ATOM 3004 C CA . GLY A 1 370 ? -29.719 20.594 4.551 1 77.31 370 GLY A CA 1
ATOM 3005 C C . GLY A 1 370 ? -31.109 20.844 5.117 1 77.31 370 GLY A C 1
ATOM 3006 O O . GLY A 1 370 ? -31.953 19.938 5.109 1 77.31 370 GLY A O 1
ATOM 3007 N N . LYS A 1 371 ? -31.062 21.938 5.941 1 55.38 371 LYS A N 1
ATOM 3008 C CA . LYS A 1 371 ? -32.375 22.422 6.395 1 55.38 371 LYS A CA 1
ATOM 3009 C C . LYS A 1 371 ? -32.938 23.422 5.402 1 55.38 371 LYS A C 1
ATOM 3011 O O . LYS A 1 371 ? -32.219 24.109 4.699 1 55.38 371 LYS A O 1
ATOM 3016 N N . MET B 1 1 ? 1.792 -23.672 -24.234 1 43.81 1 MET B N 1
ATOM 3017 C CA . MET B 1 1 ? 1.509 -22.406 -24.891 1 43.81 1 MET B CA 1
ATOM 3018 C C . MET B 1 1 ? 2.646 -22 -25.828 1 43.81 1 MET B C 1
ATOM 3020 O O . MET B 1 1 ? 3.805 -21.938 -25.406 1 43.81 1 MET B O 1
ATOM 3024 N N . SER B 1 2 ? 2.627 -22.547 -26.906 1 48.75 2 SER B N 1
ATOM 3025 C CA . SER B 1 2 ? 3.668 -22.219 -27.875 1 48.75 2 SER B CA 1
ATOM 3026 C C . SER B 1 2 ? 3.607 -20.75 -28.281 1 48.75 2 SER B C 1
ATOM 3028 O O . SER B 1 2 ? 2.545 -20.125 -28.219 1 48.75 2 SER B O 1
ATOM 3030 N N . GLU B 1 3 ? 4.773 -20.047 -28.141 1 53.19 3 GLU B N 1
ATOM 3031 C CA . GLU B 1 3 ? 4.965 -18.719 -28.719 1 53.19 3 GLU B CA 1
ATOM 3032 C C . GLU B 1 3 ? 4.145 -18.562 -30 1 53.19 3 GLU B C 1
ATOM 3034 O O . GLU B 1 3 ? 3.664 -17.469 -30.297 1 53.19 3 GLU B O 1
ATOM 3039 N N . HIS B 1 4 ? 3.914 -19.703 -30.688 1 61.44 4 HIS B N 1
ATOM 3040 C CA . HIS B 1 4 ? 3.398 -19.516 -32.031 1 61.44 4 HIS B CA 1
ATOM 3041 C C . HIS B 1 4 ? 1.908 -19.828 -32.094 1 61.44 4 HIS B C 1
ATOM 3043 O O . HIS B 1 4 ? 1.524 -20.984 -32.312 1 61.44 4 HIS B O 1
ATOM 3049 N N . VAL B 1 5 ? 1.102 -18.984 -31.391 1 67.88 5 VAL B N 1
ATOM 3050 C CA . VAL B 1 5 ? -0.334 -19.062 -31.625 1 67.88 5 VAL B CA 1
ATOM 3051 C C . VAL B 1 5 ? -0.631 -18.734 -33.094 1 67.88 5 VAL B C 1
ATOM 3053 O O . VAL B 1 5 ? -0.205 -17.703 -33.594 1 67.88 5 VAL B O 1
ATOM 3056 N N . ASP B 1 6 ? -1.142 -19.719 -33.781 1 79.69 6 ASP B N 1
ATOM 3057 C CA . ASP B 1 6 ? -1.616 -19.391 -35.125 1 79.69 6 ASP B CA 1
ATOM 3058 C C . ASP B 1 6 ? -2.771 -18.406 -35.094 1 79.69 6 ASP B C 1
ATOM 3060 O O . ASP B 1 6 ? -3.922 -18.781 -34.875 1 79.69 6 ASP B O 1
ATOM 3064 N N . VAL B 1 7 ? -2.486 -17.156 -35.25 1 79.94 7 VAL B N 1
ATOM 3065 C CA . VAL B 1 7 ? -3.416 -16.047 -35.094 1 79.94 7 VAL B CA 1
ATOM 3066 C C . VAL B 1 7 ? -4.586 -16.219 -36.062 1 79.94 7 VAL B C 1
ATOM 3068 O O . VAL B 1 7 ? -5.703 -15.773 -35.781 1 79.94 7 VAL B O 1
ATOM 3071 N N . SER B 1 8 ? -4.387 -16.906 -37.188 1 83.75 8 SER B N 1
ATOM 3072 C CA . SER B 1 8 ? -5.43 -17.078 -38.219 1 83.75 8 SER B CA 1
ATOM 3073 C C . SER B 1 8 ? -6.531 -18 -37.719 1 83.75 8 SER B C 1
ATOM 3075 O O . SER B 1 8 ? -7.625 -18.031 -38.281 1 83.75 8 SER B O 1
ATOM 3077 N N . LYS B 1 9 ? -6.367 -18.703 -36.656 1 91.06 9 LYS B N 1
ATOM 3078 C CA . LYS B 1 9 ? -7.32 -19.703 -36.156 1 91.06 9 LYS B CA 1
ATOM 3079 C C . LYS B 1 9 ? -8.141 -19.141 -35 1 91.06 9 LYS B C 1
ATOM 3081 O O . LYS B 1 9 ? -9.039 -19.812 -34.5 1 91.06 9 LYS B O 1
ATOM 3086 N N . ILE B 1 10 ? -7.785 -17.938 -34.594 1 95.06 10 ILE B N 1
ATOM 3087 C CA . ILE B 1 10 ? -8.547 -17.312 -33.531 1 95.06 10 ILE B CA 1
ATOM 3088 C C . ILE B 1 10 ? -9.945 -16.953 -34.031 1 95.06 10 ILE B C 1
ATOM 3090 O O . ILE B 1 10 ? -10.086 -16.234 -35.031 1 95.06 10 ILE B O 1
ATOM 3094 N N . LYS B 1 11 ? -10.961 -17.406 -33.406 1 95.69 11 LYS B N 1
ATOM 3095 C CA . LYS B 1 11 ? -12.336 -17.234 -33.844 1 95.69 11 LYS B CA 1
ATOM 3096 C C . LYS B 1 11 ? -12.969 -16 -33.188 1 95.69 11 LYS B C 1
ATOM 3098 O O . LYS B 1 11 ? -13.773 -15.305 -33.812 1 95.69 11 LYS B O 1
ATOM 3103 N N . ASP B 1 12 ? -12.68 -15.711 -31.969 1 96.25 12 ASP B N 1
ATOM 3104 C CA . ASP B 1 12 ? -13.219 -14.562 -31.234 1 96.25 12 ASP B CA 1
ATOM 3105 C C . ASP B 1 12 ? -12.531 -13.266 -31.656 1 96.25 12 ASP B C 1
ATOM 3107 O O . ASP B 1 12 ? -11.344 -13.07 -31.375 1 96.25 12 ASP B O 1
ATOM 3111 N N . PRO B 1 13 ? -13.195 -12.352 -32.281 1 96.06 13 PRO B N 1
ATOM 3112 C CA . PRO B 1 13 ? -12.562 -11.148 -32.812 1 96.06 13 PRO B CA 1
ATOM 3113 C C . PRO B 1 13 ? -11.961 -10.258 -31.719 1 96.06 13 PRO B C 1
ATOM 3115 O O . PRO B 1 13 ? -10.961 -9.57 -31.953 1 96.06 13 PRO B O 1
ATOM 3118 N N . THR B 1 14 ? -12.57 -10.234 -30.547 1 96.88 14 THR B N 1
ATOM 3119 C CA . THR B 1 14 ? -12.055 -9.414 -29.453 1 96.88 14 THR B CA 1
ATOM 3120 C C . THR B 1 14 ? -10.719 -9.961 -28.969 1 96.88 14 THR B C 1
ATOM 3122 O O . THR B 1 14 ? -9.812 -9.188 -28.641 1 96.88 14 THR B O 1
ATOM 3125 N N . ILE B 1 15 ? -10.562 -11.281 -28.953 1 97.69 15 ILE B N 1
ATOM 3126 C CA . ILE B 1 15 ? -9.312 -11.914 -28.562 1 97.69 15 ILE B CA 1
ATOM 3127 C C . ILE B 1 15 ? -8.258 -11.688 -29.641 1 97.69 15 ILE B C 1
ATOM 3129 O O . ILE B 1 15 ? -7.105 -11.375 -29.344 1 97.69 15 ILE B O 1
ATOM 3133 N N . ALA B 1 16 ? -8.719 -11.836 -30.875 1 96.62 16 ALA B N 1
ATOM 3134 C CA . ALA B 1 16 ? -7.805 -11.617 -31.984 1 96.62 16 ALA B CA 1
ATOM 3135 C C . ALA B 1 16 ? -7.227 -10.211 -31.953 1 96.62 16 ALA B C 1
ATOM 3137 O O . ALA B 1 16 ? -6.023 -10.023 -32.156 1 96.62 16 ALA B O 1
ATOM 3138 N N . ALA B 1 17 ? -8.078 -9.234 -31.734 1 96.69 17 ALA B N 1
ATOM 3139 C CA . ALA B 1 17 ? -7.648 -7.84 -31.688 1 96.69 17 ALA B CA 1
ATOM 3140 C C . ALA B 1 17 ? -6.68 -7.598 -30.547 1 96.69 17 ALA B C 1
ATOM 3142 O O . ALA B 1 17 ? -5.652 -6.938 -30.719 1 96.69 17 ALA B O 1
ATOM 3143 N N . ALA B 1 18 ? -6.965 -8.109 -29.344 1 96.56 18 ALA B N 1
ATOM 3144 C CA . ALA B 1 18 ? -6.121 -7.934 -28.156 1 96.56 18 ALA B CA 1
ATOM 3145 C C . ALA B 1 18 ? -4.773 -8.625 -28.344 1 96.56 18 ALA B C 1
ATOM 3147 O O . ALA B 1 18 ? -3.74 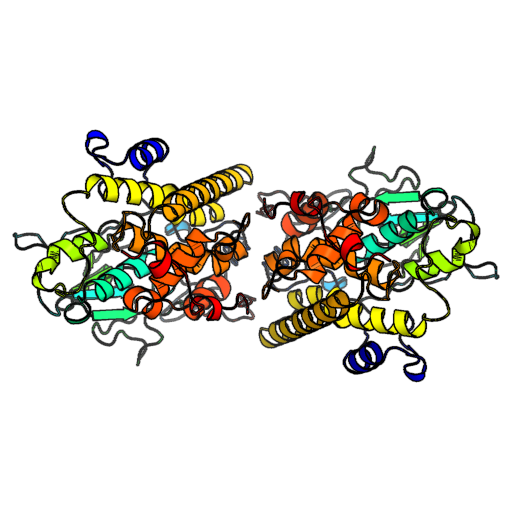-8.109 -27.906 1 96.56 18 ALA B O 1
ATOM 3148 N N . ARG B 1 19 ? -4.785 -9.789 -28.953 1 95.69 19 ARG B N 1
ATOM 3149 C CA . ARG B 1 19 ? -3.566 -10.578 -29.156 1 95.69 19 ARG B CA 1
ATOM 3150 C C . ARG B 1 19 ? -2.553 -9.812 -30 1 95.69 19 ARG B C 1
ATOM 3152 O O . ARG B 1 19 ? -1.344 -9.93 -29.781 1 95.69 19 ARG B O 1
ATOM 3159 N N . LYS B 1 20 ? -3.012 -8.984 -30.859 1 93.75 20 LYS B N 1
ATOM 3160 C CA . LYS B 1 20 ? -2.148 -8.227 -31.766 1 93.75 20 LYS B CA 1
ATOM 3161 C C . LYS B 1 20 ? -1.378 -7.148 -31 1 93.75 20 LYS B C 1
ATOM 3163 O O . LYS B 1 20 ? -0.346 -6.664 -31.469 1 93.75 20 LYS B O 1
ATOM 3168 N N . GLU B 1 21 ? -1.839 -6.863 -29.812 1 93.38 21 GLU B N 1
ATOM 3169 C CA . GLU B 1 21 ? -1.275 -5.738 -29.078 1 93.38 21 GLU B CA 1
ATOM 3170 C C . GLU B 1 21 ? -0.229 -6.207 -28.062 1 93.38 21 GLU B C 1
ATOM 3172 O O . GLU B 1 21 ? 0.386 -5.391 -27.375 1 93.38 21 GLU B O 1
ATOM 3177 N N . VAL B 1 22 ? -0.045 -7.5 -27.984 1 93.56 22 VAL B N 1
ATOM 3178 C CA . VAL B 1 22 ? 0.81 -7.984 -26.906 1 93.56 22 VAL B CA 1
ATOM 3179 C C . VAL B 1 22 ? 1.992 -8.75 -27.484 1 93.56 22 VAL B C 1
ATOM 3181 O O . VAL B 1 22 ? 1.877 -9.367 -28.547 1 93.56 22 VAL B O 1
ATOM 3184 N N . GLU B 1 23 ? 3.102 -8.664 -26.75 1 88.19 23 GLU B N 1
ATOM 3185 C CA . GLU B 1 23 ? 4.289 -9.461 -27.047 1 88.19 23 GLU B CA 1
ATOM 3186 C C . GLU B 1 23 ? 4.5 -10.547 -26 1 88.19 23 GLU B C 1
ATOM 3188 O O . GLU B 1 23 ? 4.266 -10.328 -24.812 1 88.19 23 GLU B O 1
ATOM 3193 N N . PHE B 1 24 ? 4.867 -11.742 -26.516 1 87.94 24 PHE B N 1
ATOM 3194 C CA . PHE B 1 24 ? 5.094 -12.859 -25.609 1 87.94 24 PHE B CA 1
ATOM 3195 C C . PHE B 1 24 ? 6.586 -13.055 -25.359 1 87.94 24 PHE B C 1
ATOM 3197 O O . PHE B 1 24 ? 7.387 -13.07 -26.281 1 87.94 24 PHE B O 1
ATOM 3204 N N . GLN B 1 25 ? 6.914 -13.117 -24.094 1 84.56 25 GLN B N 1
ATOM 3205 C CA . GLN B 1 25 ? 8.25 -13.484 -23.641 1 84.56 25 GLN B CA 1
ATOM 3206 C C . GLN B 1 25 ? 8.211 -14.734 -22.766 1 84.56 25 GLN B C 1
ATOM 3208 O O . GLN B 1 25 ? 7.641 -14.711 -21.672 1 84.56 25 GLN B O 1
ATOM 3213 N N . ARG B 1 26 ? 8.875 -15.758 -23.234 1 87.94 26 ARG B N 1
ATOM 3214 C CA . ARG B 1 26 ? 8.812 -17.031 -22.531 1 87.94 26 ARG B CA 1
ATOM 3215 C C . ARG B 1 26 ? 9.656 -17.016 -21.266 1 87.94 26 ARG B C 1
ATOM 3217 O O . ARG B 1 26 ? 9.273 -17.578 -20.234 1 87.94 26 ARG B O 1
ATOM 3224 N N . ALA B 1 27 ? 10.844 -16.375 -21.422 1 89.31 27 ALA B N 1
ATOM 3225 C CA . ALA B 1 27 ? 11.695 -16.266 -20.234 1 89.31 27 ALA B CA 1
ATOM 3226 C C . ALA B 1 27 ? 11.078 -15.32 -19.203 1 89.31 27 ALA B C 1
ATOM 3228 O O . ALA B 1 27 ? 10.633 -14.227 -19.547 1 89.31 27 ALA B O 1
ATOM 3229 N N . MET B 1 28 ? 11.039 -15.797 -18.016 1 88.94 28 MET B N 1
ATOM 3230 C CA . MET B 1 28 ? 10.406 -15 -16.969 1 88.94 28 MET B CA 1
ATOM 3231 C C . MET B 1 28 ? 11.445 -14.336 -16.078 1 88.94 28 MET B C 1
ATOM 3233 O O . MET B 1 28 ? 12.469 -14.945 -15.75 1 88.94 28 MET B O 1
ATOM 3237 N N . ASN B 1 29 ? 11.125 -13.156 -15.68 1 90.44 29 ASN B N 1
ATOM 3238 C CA . ASN B 1 29 ? 11.945 -12.422 -14.727 1 90.44 29 ASN B CA 1
ATOM 3239 C C . ASN B 1 29 ? 11.875 -13.031 -13.328 1 90.44 29 ASN B C 1
ATOM 3241 O O . ASN B 1 29 ? 10.938 -13.758 -13.016 1 90.44 29 ASN B O 1
ATOM 3245 N N . PRO B 1 30 ? 12.938 -12.727 -12.57 1 89.94 30 PRO B N 1
ATOM 3246 C CA . PRO B 1 30 ? 12.922 -13.227 -11.195 1 89.94 30 PRO B CA 1
ATOM 3247 C C . PRO B 1 30 ? 11.914 -12.492 -10.32 1 89.94 30 PRO B C 1
ATOM 3249 O O . PRO B 1 30 ? 11.406 -11.438 -10.703 1 89.94 30 PRO B O 1
ATOM 3252 N N . CYS B 1 31 ? 11.625 -13.07 -9.234 1 92 31 CYS B N 1
ATOM 3253 C CA . CYS B 1 31 ? 10.609 -12.539 -8.32 1 92 31 CYS B CA 1
ATOM 3254 C C . CYS B 1 31 ? 11.062 -11.211 -7.723 1 92 31 CYS B C 1
ATOM 3256 O O . CYS B 1 31 ? 12.156 -11.117 -7.164 1 92 31 CYS B O 1
ATOM 3258 N N . PRO B 1 32 ? 10.195 -10.211 -7.762 1 93 32 PRO B N 1
ATOM 3259 C CA . PRO B 1 32 ? 10.578 -8.883 -7.266 1 93 32 PRO B CA 1
ATOM 3260 C C . PRO B 1 32 ? 10.953 -8.891 -5.789 1 93 32 PRO B C 1
ATOM 3262 O O . PRO B 1 32 ? 11.75 -8.062 -5.348 1 93 32 PRO B O 1
ATOM 3265 N N . ILE B 1 33 ? 10.453 -9.758 -5.027 1 90.94 33 ILE B N 1
ATOM 3266 C CA . ILE B 1 33 ? 10.703 -9.797 -3.588 1 90.94 33 ILE B CA 1
ATOM 3267 C C . ILE B 1 33 ? 12.195 -9.922 -3.326 1 90.94 33 ILE B C 1
ATOM 3269 O O . ILE B 1 33 ? 12.703 -9.445 -2.305 1 90.94 33 ILE B O 1
ATOM 3273 N N . ASP B 1 34 ? 12.906 -10.523 -4.336 1 90.38 34 ASP B N 1
ATOM 3274 C CA . ASP B 1 34 ? 14.32 -10.797 -4.125 1 90.38 34 ASP B CA 1
ATOM 3275 C C . ASP B 1 34 ? 15.195 -9.938 -5.035 1 90.38 34 ASP B C 1
ATOM 3277 O O . ASP B 1 34 ? 16.406 -9.805 -4.809 1 90.38 34 ASP B O 1
ATOM 3281 N N . PHE B 1 35 ? 14.547 -9.281 -6.035 1 91 35 PHE B N 1
ATOM 3282 C CA . PHE B 1 35 ? 15.445 -8.766 -7.055 1 91 35 PHE B CA 1
ATOM 3283 C C . PHE B 1 35 ? 15.055 -7.355 -7.465 1 91 35 PHE B C 1
ATOM 3285 O O . PHE B 1 35 ? 15.742 -6.723 -8.273 1 91 35 PHE B O 1
ATOM 3292 N N . SER B 1 36 ? 13.969 -6.797 -6.891 1 90.88 36 SER B N 1
ATOM 3293 C CA . SER B 1 36 ? 13.578 -5.422 -7.18 1 90.88 36 SER B CA 1
ATOM 3294 C C . SER B 1 36 ? 14.594 -4.43 -6.625 1 90.88 36 SER B C 1
ATOM 3296 O O . SER B 1 36 ? 15.203 -4.676 -5.582 1 90.88 36 SER B O 1
ATOM 3298 N N . GLU B 1 37 ? 14.711 -3.316 -7.27 1 88.31 37 GLU B N 1
ATOM 3299 C CA . GLU B 1 37 ? 15.547 -2.232 -6.762 1 88.31 37 GLU B CA 1
ATOM 3300 C C . GLU B 1 37 ? 14.797 -1.385 -5.742 1 88.31 37 GLU B C 1
ATOM 3302 O O . GLU B 1 37 ? 15.406 -0.586 -5.023 1 88.31 37 GLU B O 1
ATOM 3307 N N . PHE B 1 38 ? 13.539 -1.592 -5.664 1 87.75 38 PHE B N 1
ATOM 3308 C CA . PHE B 1 38 ? 12.719 -0.801 -4.754 1 87.75 38 PHE B CA 1
ATOM 3309 C C . PHE B 1 38 ? 12.602 -1.486 -3.398 1 87.75 38 PHE B C 1
ATOM 3311 O O . PHE B 1 38 ? 12.266 -2.67 -3.324 1 87.75 38 PHE B O 1
ATOM 3318 N N . GLN B 1 39 ? 12.75 -0.735 -2.391 1 83.69 39 GLN B N 1
ATOM 3319 C CA . GLN B 1 39 ? 12.742 -1.271 -1.033 1 83.69 39 GLN B CA 1
ATOM 3320 C C . GLN B 1 39 ? 11.352 -1.769 -0.648 1 83.69 39 GLN B C 1
ATOM 3322 O O . GLN B 1 39 ? 11.219 -2.691 0.157 1 83.69 39 GLN B O 1
ATOM 3327 N N . SER B 1 40 ? 10.359 -1.156 -1.238 1 82.5 40 SER B N 1
ATOM 3328 C CA . SER B 1 40 ? 8.992 -1.586 -0.94 1 82.5 40 SER B CA 1
ATOM 3329 C C . SER B 1 40 ? 8.766 -3.033 -1.366 1 82.5 40 SER B C 1
ATOM 3331 O O . SER B 1 40 ? 8.125 -3.803 -0.648 1 82.5 40 SER B O 1
ATOM 3333 N N . SER B 1 41 ? 9.367 -3.389 -2.467 1 86.94 41 SER B N 1
ATOM 3334 C CA . SER B 1 41 ? 9.188 -4.73 -3.014 1 86.94 41 SER B CA 1
ATOM 3335 C C . SER B 1 41 ? 10.25 -5.688 -2.48 1 86.94 41 SER B C 1
ATOM 3337 O O . SER B 1 41 ? 9.961 -6.852 -2.195 1 86.94 41 SER B O 1
ATOM 3339 N N . ASN B 1 42 ? 11.453 -5.156 -2.359 1 88.56 42 ASN B N 1
ATOM 3340 C CA . ASN B 1 42 ? 12.625 -5.891 -1.882 1 88.56 42 ASN B CA 1
ATOM 3341 C C . ASN B 1 42 ? 13.281 -5.188 -0.702 1 88.56 42 ASN B C 1
ATOM 3343 O O . ASN B 1 42 ? 14.141 -4.32 -0.891 1 88.56 42 ASN B O 1
ATOM 3347 N N . PRO B 1 43 ? 13.008 -5.617 0.476 1 85.75 43 PRO B N 1
ATOM 3348 C CA . PRO B 1 43 ? 13.531 -4.93 1.66 1 85.75 43 PRO B CA 1
ATOM 3349 C C . PRO B 1 43 ? 15.055 -4.98 1.752 1 85.75 43 PRO B C 1
ATOM 3351 O O . PRO B 1 43 ? 15.656 -4.246 2.541 1 85.75 43 PRO B O 1
ATOM 3354 N N . ARG B 1 44 ? 15.719 -5.77 0.88 1 86.19 44 ARG B N 1
ATOM 3355 C CA . ARG B 1 44 ? 17.172 -5.883 0.927 1 86.19 44 ARG B CA 1
ATOM 3356 C C . ARG B 1 44 ? 17.812 -5.242 -0.3 1 86.19 44 ARG B C 1
ATOM 3358 O O . ARG B 1 44 ? 18.984 -5.477 -0.59 1 86.19 44 ARG B O 1
ATOM 3365 N N . SER B 1 45 ? 17.141 -4.492 -1.028 1 83.69 45 SER B N 1
ATOM 3366 C CA . SER B 1 45 ? 17.562 -4.004 -2.332 1 83.69 45 SER B CA 1
ATOM 3367 C C . SER B 1 45 ? 18.844 -3.17 -2.217 1 83.69 45 SER B C 1
ATOM 3369 O O . SER B 1 45 ? 19.672 -3.186 -3.119 1 83.69 45 SER B O 1
ATOM 3371 N N . GLN B 1 46 ? 19.078 -2.32 -1.212 1 74.06 46 GLN B N 1
ATOM 3372 C CA . GLN B 1 46 ? 20.109 -1.302 -1.19 1 74.06 46 GLN B CA 1
ATOM 3373 C C . GLN B 1 46 ? 21.297 -1.741 -0.324 1 74.06 46 GLN B C 1
ATOM 3375 O O . GLN B 1 46 ? 22.219 -0.961 -0.08 1 74.06 46 GLN B O 1
ATOM 3380 N N . GLY B 1 47 ? 21.484 -3.039 -0.158 1 72.88 47 GLY B N 1
ATOM 3381 C CA . GLY B 1 47 ? 22.656 -3.314 0.668 1 72.88 47 GLY B CA 1
ATOM 3382 C C . GLY B 1 47 ? 22.938 -4.797 0.812 1 72.88 47 GLY B C 1
ATOM 3383 O O . GLY B 1 47 ? 22.453 -5.609 0.027 1 72.88 47 GLY B O 1
ATOM 3384 N N . GLU B 1 48 ? 24.016 -4.891 1.668 1 79.75 48 GLU B N 1
ATOM 3385 C CA . GLU B 1 48 ? 24.438 -6.242 2.014 1 79.75 48 GLU B CA 1
ATOM 3386 C C . GLU B 1 48 ? 23.703 -6.758 3.24 1 79.75 48 GLU B C 1
ATOM 3388 O O . GLU B 1 48 ? 23.406 -5.996 4.164 1 79.75 48 GLU B O 1
ATOM 3393 N N . GLN B 1 49 ? 23.344 -7.938 3.064 1 83.62 49 GLN B N 1
ATOM 3394 C CA . GLN B 1 49 ? 22.719 -8.609 4.199 1 83.62 49 GLN B CA 1
ATOM 3395 C C . GLN B 1 49 ? 23.75 -9.367 5.031 1 83.62 49 GLN B C 1
ATOM 3397 O O . GLN B 1 49 ? 24.75 -9.844 4.504 1 83.62 49 GLN B O 1
ATOM 3402 N N . LYS B 1 50 ? 23.406 -9.438 6.25 1 86.62 50 LYS B N 1
ATOM 3403 C CA . LYS B 1 50 ? 24.172 -10.32 7.121 1 86.62 50 LYS B CA 1
ATOM 3404 C C . LYS B 1 50 ? 24.172 -11.758 6.602 1 86.62 50 LYS B C 1
ATOM 3406 O O . LYS B 1 50 ? 23.125 -12.258 6.164 1 86.62 50 LYS B O 1
ATOM 3411 N N . GLU B 1 51 ? 25.297 -12.391 6.691 1 89 51 GLU B N 1
ATOM 3412 C CA . GLU B 1 51 ? 25.375 -13.781 6.262 1 89 51 GLU B CA 1
ATOM 3413 C C . GLU B 1 51 ? 25.141 -14.734 7.434 1 89 51 GLU B C 1
ATOM 3415 O O . GLU B 1 51 ? 25.656 -14.508 8.531 1 89 51 GLU B O 1
ATOM 3420 N N . TYR B 1 52 ? 24.328 -15.68 7.164 1 90.06 52 TYR B N 1
ATOM 3421 C CA . TYR B 1 52 ? 24.031 -16.703 8.164 1 90.06 52 TYR B CA 1
ATOM 3422 C C . TYR B 1 52 ? 24.703 -18.031 7.797 1 90.06 52 TYR B C 1
ATOM 3424 O O . TYR B 1 52 ? 24.719 -18.422 6.625 1 90.06 52 TYR B O 1
ATOM 3432 N N . GLU B 1 53 ? 25.281 -18.688 8.797 1 86.44 53 GLU B N 1
ATOM 3433 C CA . GLU B 1 53 ? 26 -19.938 8.562 1 86.44 53 GLU B CA 1
ATOM 3434 C C . GLU B 1 53 ? 25.125 -21.141 8.891 1 86.44 53 GLU B C 1
ATOM 3436 O O . GLU B 1 53 ? 24.031 -20.984 9.453 1 86.44 53 GLU B O 1
ATOM 3441 N N . GLY B 1 54 ? 25.578 -22.406 8.391 1 84.31 54 GLY B N 1
ATOM 3442 C CA . GLY B 1 54 ? 24.859 -23.625 8.664 1 84.31 54 GLY B CA 1
ATOM 3443 C C . GLY B 1 54 ? 24.406 -24.359 7.41 1 84.31 54 GLY B C 1
ATOM 3444 O O . GLY B 1 54 ? 24.938 -24.109 6.328 1 84.31 54 GLY B O 1
ATOM 3445 N N . LYS B 1 55 ? 23.484 -25.281 7.598 1 81.31 55 LYS B N 1
ATOM 3446 C CA . LYS B 1 55 ? 23.016 -26.172 6.543 1 81.31 55 LYS B CA 1
ATOM 3447 C C . LYS B 1 55 ? 22.359 -25.391 5.41 1 81.31 55 LYS B C 1
ATOM 3449 O O . LYS B 1 55 ? 22.453 -25.781 4.242 1 81.31 55 LYS B O 1
ATOM 3454 N N . ASP B 1 56 ? 21.75 -24.297 5.797 1 86.12 56 ASP B N 1
ATOM 3455 C CA . ASP B 1 56 ? 21.078 -23.438 4.828 1 86.12 56 ASP B CA 1
ATOM 3456 C C . ASP B 1 56 ? 21.641 -22.016 4.863 1 86.12 56 ASP B C 1
ATOM 3458 O O . ASP B 1 56 ? 20.953 -21.062 5.219 1 86.12 56 ASP B O 1
ATOM 3462 N N . ALA B 1 57 ? 22.844 -21.938 4.34 1 87.38 57 ALA B N 1
ATOM 3463 C CA . ALA B 1 57 ? 23.578 -20.672 4.402 1 87.38 57 ALA B CA 1
ATOM 3464 C C . ALA B 1 57 ? 22.938 -19.641 3.482 1 87.38 57 ALA B C 1
ATOM 3466 O O . ALA B 1 57 ? 22.5 -19.969 2.377 1 87.38 57 ALA B O 1
ATOM 3467 N N . SER B 1 58 ? 22.938 -18.391 3.957 1 89.62 58 SER B N 1
ATOM 3468 C CA . SER B 1 58 ? 22.422 -17.281 3.162 1 89.62 58 SER B CA 1
ATOM 3469 C C . SER B 1 58 ? 23.266 -17.047 1.914 1 89.62 58 SER B C 1
ATOM 3471 O O . SER B 1 58 ? 24.453 -17.344 1.907 1 89.62 58 SER B O 1
ATOM 3473 N N . ASN B 1 59 ? 22.656 -16.594 0.888 1 87.69 59 ASN B N 1
ATOM 3474 C CA . ASN B 1 59 ? 23.359 -16.281 -0.347 1 87.69 59 ASN B CA 1
ATOM 3475 C C . ASN B 1 59 ? 22.797 -15.023 -1.013 1 87.69 59 ASN B C 1
ATOM 3477 O O . ASN B 1 59 ? 22.938 -14.836 -2.221 1 87.69 59 ASN B O 1
ATOM 3481 N N . PHE B 1 60 ? 22.172 -14.18 -0.299 1 89.38 60 PHE B N 1
ATOM 3482 C CA . PHE B 1 60 ? 21.531 -12.977 -0.838 1 89.38 60 PHE B CA 1
ATOM 3483 C C . PHE B 1 60 ? 22.562 -12.055 -1.474 1 89.38 60 PHE B C 1
ATOM 3485 O O . PHE B 1 60 ? 22.297 -11.43 -2.502 1 89.38 60 PHE B O 1
ATOM 3492 N N . ASN B 1 61 ? 23.703 -12.023 -0.836 1 89.5 61 ASN B N 1
ATOM 3493 C CA . ASN B 1 61 ? 24.719 -11.109 -1.33 1 89.5 61 ASN B CA 1
ATOM 3494 C C . ASN B 1 61 ? 25.281 -11.562 -2.676 1 89.5 61 ASN B C 1
ATOM 3496 O O . ASN B 1 61 ? 26 -10.82 -3.34 1 89.5 61 ASN B O 1
ATOM 3500 N N . ARG B 1 62 ? 24.875 -12.758 -3.166 1 89.12 62 ARG B N 1
ATOM 3501 C CA . ARG B 1 62 ? 25.266 -13.281 -4.469 1 89.12 62 ARG B CA 1
ATOM 3502 C C . ARG B 1 62 ? 24.078 -13.344 -5.414 1 89.12 62 ARG B C 1
ATOM 3504 O O . ARG B 1 62 ? 24.078 -14.109 -6.383 1 89.12 62 ARG B O 1
ATOM 3511 N N . ARG B 1 63 ? 23.062 -12.562 -5.188 1 89.06 63 ARG B N 1
ATOM 3512 C CA . ARG B 1 63 ? 21.781 -12.648 -5.895 1 89.06 63 ARG B CA 1
ATOM 3513 C C . ARG B 1 63 ? 21.969 -12.32 -7.375 1 89.06 63 ARG B C 1
ATOM 3515 O O . ARG B 1 63 ? 21.188 -12.773 -8.211 1 89.06 63 ARG B O 1
ATOM 3522 N N . GLN B 1 64 ? 22.984 -11.586 -7.668 1 88.44 64 GLN B N 1
ATOM 3523 C CA . GLN B 1 64 ? 23.172 -11.188 -9.062 1 88.44 64 GLN B CA 1
ATOM 3524 C C . GLN B 1 64 ? 23.312 -12.414 -9.969 1 88.44 64 GLN B C 1
ATOM 3526 O O . GLN B 1 64 ? 22.891 -12.383 -11.125 1 88.44 64 GLN B O 1
ATOM 3531 N N . LYS B 1 65 ? 23.859 -13.484 -9.453 1 90.69 65 LYS B N 1
ATOM 3532 C CA . LYS B 1 65 ? 24.016 -14.734 -10.203 1 90.69 65 LYS B CA 1
ATOM 3533 C C . LYS B 1 65 ? 22.672 -15.234 -10.719 1 90.69 65 LYS B C 1
ATOM 3535 O O . LYS B 1 65 ? 22.609 -15.891 -11.766 1 90.69 65 LYS B O 1
ATOM 3540 N N . TYR B 1 66 ? 21.625 -14.875 -10 1 90.94 66 TYR B N 1
ATOM 3541 C CA . TYR B 1 66 ? 20.312 -15.445 -10.266 1 90.94 66 TYR B CA 1
ATOM 3542 C C . TYR B 1 66 ? 19.359 -14.383 -10.812 1 90.94 66 TYR B C 1
ATOM 3544 O O . TYR B 1 66 ? 18.141 -14.562 -10.789 1 90.94 66 TYR B O 1
ATOM 3552 N N . SER B 1 67 ? 19.844 -13.234 -11.242 1 90.25 67 SER B N 1
ATOM 3553 C CA . SER B 1 67 ? 19.016 -12.078 -11.562 1 90.25 67 SER B CA 1
ATOM 3554 C C . SER B 1 67 ? 18.484 -12.156 -12.992 1 90.25 67 SER B C 1
ATOM 3556 O O . SER B 1 67 ? 17.578 -11.414 -13.367 1 90.25 67 SER B O 1
ATOM 3558 N N . ASP B 1 68 ? 18.953 -13.117 -13.773 1 90.31 68 ASP B N 1
ATOM 3559 C CA . ASP B 1 68 ? 18.562 -13.211 -15.172 1 90.31 68 ASP B CA 1
ATOM 3560 C C . ASP B 1 68 ? 17.203 -13.883 -15.312 1 90.31 68 ASP B C 1
ATOM 3562 O O . ASP B 1 68 ? 16.812 -14.688 -14.469 1 90.31 68 ASP B O 1
ATOM 3566 N N . SER B 1 69 ? 16.531 -13.438 -16.359 1 90.88 69 SER B N 1
ATOM 3567 C CA . SER B 1 69 ? 15.328 -14.172 -16.734 1 90.88 69 SER B CA 1
ATOM 3568 C C . SER B 1 69 ? 15.664 -15.609 -17.125 1 90.88 69 SER B C 1
ATOM 3570 O O . SER B 1 69 ? 16.688 -15.859 -17.766 1 90.88 69 SER B O 1
ATOM 3572 N N . GLU B 1 70 ? 14.734 -16.484 -16.719 1 90.44 70 GLU B N 1
ATOM 3573 C CA . GLU B 1 70 ? 14.977 -17.906 -17 1 90.44 70 GLU B CA 1
ATOM 3574 C C . GLU B 1 70 ? 13.758 -18.562 -17.625 1 90.44 70 GLU B C 1
ATOM 3576 O O . GLU B 1 70 ? 12.625 -18.156 -17.375 1 90.44 70 GLU B O 1
ATOM 3581 N N . GLU B 1 71 ? 14.055 -19.516 -18.438 1 92 71 GLU B N 1
ATOM 3582 C CA . GLU B 1 71 ? 13.023 -20.438 -18.922 1 92 71 GLU B CA 1
ATOM 3583 C C . GLU B 1 71 ? 13.047 -21.75 -18.156 1 92 71 GLU B C 1
ATOM 3585 O O . GLU B 1 71 ? 14.07 -22.109 -17.562 1 92 71 GLU B O 1
ATOM 3590 N N . PRO B 1 72 ? 11.914 -22.422 -18.203 1 94.06 72 PRO B N 1
ATOM 3591 C CA . PRO B 1 72 ? 11.938 -23.75 -17.625 1 94.06 72 PRO B CA 1
ATOM 3592 C C . PRO B 1 72 ? 12.969 -24.672 -18.281 1 94.06 72 PRO B C 1
ATOM 3594 O O . PRO B 1 72 ? 13.148 -24.625 -19.5 1 94.06 72 PRO B O 1
ATOM 3597 N N . GLN B 1 73 ? 13.648 -25.438 -17.5 1 94.94 73 GLN B N 1
ATOM 3598 C CA . GLN B 1 73 ? 14.75 -26.25 -17.984 1 94.94 73 GLN B CA 1
ATOM 3599 C C . GLN B 1 73 ? 14.297 -27.688 -18.25 1 94.94 73 GLN B C 1
ATOM 3601 O O . GLN B 1 73 ? 14.922 -28.406 -19.047 1 94.94 73 GLN B O 1
ATOM 3606 N N . PHE B 1 74 ? 13.32 -28.125 -17.562 1 97.25 74 PHE B N 1
ATOM 3607 C CA . PHE B 1 74 ? 12.75 -29.453 -17.719 1 97.25 74 PHE B CA 1
ATOM 3608 C C . PHE B 1 74 ? 11.375 -29.375 -18.375 1 97.25 74 PHE B C 1
ATOM 3610 O O . PHE B 1 74 ? 10.383 -29.078 -17.719 1 97.25 74 PHE B O 1
ATOM 3617 N N . THR B 1 75 ? 11.297 -29.766 -19.688 1 96.12 75 THR B N 1
ATOM 3618 C CA . THR B 1 75 ? 10.078 -29.469 -20.422 1 96.12 75 THR B CA 1
ATOM 3619 C C . THR B 1 75 ? 9.594 -30.688 -21.188 1 96.12 75 THR B C 1
ATOM 3621 O O . THR B 1 75 ? 8.852 -30.562 -22.172 1 96.12 75 THR B O 1
ATOM 3624 N N . THR B 1 76 ? 10.07 -31.891 -20.812 1 95.94 76 THR B N 1
ATOM 3625 C CA . THR B 1 76 ? 9.602 -33.094 -21.469 1 95.94 76 THR B CA 1
ATOM 3626 C C . THR B 1 76 ? 8.109 -33.312 -21.219 1 95.94 76 THR B C 1
ATOM 3628 O O . THR B 1 76 ? 7.66 -33.312 -20.078 1 95.94 76 THR B O 1
ATOM 3631 N N . PRO B 1 77 ? 7.344 -33.469 -22.266 1 95.5 77 PRO B N 1
ATOM 3632 C CA . PRO B 1 77 ? 5.898 -33.625 -22.078 1 95.5 77 PRO B CA 1
ATOM 3633 C C . PRO B 1 77 ? 5.516 -35.031 -21.625 1 95.5 77 PRO B C 1
ATOM 3635 O O . PRO B 1 77 ? 6.324 -35.969 -21.719 1 95.5 77 PRO B O 1
ATOM 3638 N N . PHE B 1 78 ? 4.32 -35.156 -21.188 1 96.81 78 PHE B N 1
ATOM 3639 C CA . PHE B 1 78 ? 3.752 -36.469 -20.828 1 96.81 78 PHE B CA 1
ATOM 3640 C C . PHE B 1 78 ? 3.229 -37.188 -22.062 1 96.81 78 PHE B C 1
ATOM 3642 O O . PHE B 1 78 ? 2.713 -36.531 -22.984 1 96.81 78 PHE B O 1
ATOM 3649 N N . GLY B 1 79 ? 3.379 -38.469 -22.047 1 94.12 79 GLY B N 1
ATOM 3650 C CA . GLY B 1 79 ? 2.83 -39.219 -23.172 1 94.12 79 GLY B CA 1
ATOM 3651 C C . GLY B 1 79 ? 3.232 -40.688 -23.156 1 94.12 79 GLY B C 1
ATOM 3652 O O . GLY B 1 79 ? 3.938 -41.125 -22.234 1 94.12 79 GLY B O 1
ATOM 3653 N N . SER B 1 80 ? 2.697 -41.406 -24.125 1 91.62 80 SER B N 1
ATOM 3654 C CA . SER B 1 80 ? 2.928 -42.844 -24.188 1 91.62 80 SER B CA 1
ATOM 3655 C C . SER B 1 80 ? 4.117 -43.188 -25.094 1 91.62 80 SER B C 1
ATOM 3657 O O . SER B 1 80 ? 4.625 -44.312 -25.062 1 91.62 80 SER B O 1
ATOM 3659 N N . LYS B 1 81 ? 4.582 -42.312 -25.859 1 93.31 81 LYS B N 1
ATOM 3660 C CA . LYS B 1 81 ? 5.68 -42.562 -26.781 1 93.31 81 LYS B CA 1
ATOM 3661 C C . LYS B 1 81 ? 7.023 -42.562 -26.062 1 93.31 81 LYS B C 1
ATOM 3663 O O . LYS B 1 81 ? 7.168 -41.938 -25.016 1 93.31 81 LYS B O 1
ATOM 3668 N N . PRO B 1 82 ? 7.953 -43.312 -26.688 1 92.25 82 PRO B N 1
ATOM 3669 C CA . PRO B 1 82 ? 9.289 -43.281 -26.094 1 92.25 82 PRO B CA 1
ATOM 3670 C C . PRO B 1 82 ? 9.883 -41.906 -26.016 1 92.25 82 PRO B C 1
ATOM 3672 O O . PRO B 1 82 ? 9.711 -41.094 -26.938 1 92.25 82 PRO B O 1
ATOM 3675 N N . GLY B 1 83 ? 10.492 -41.594 -24.859 1 93.31 83 GLY B N 1
ATOM 3676 C CA . GLY B 1 83 ? 11.102 -40.281 -24.688 1 93.31 83 GLY B CA 1
ATOM 3677 C C . GLY B 1 83 ? 10.219 -39.281 -23.969 1 93.31 83 GLY B C 1
ATOM 3678 O O . GLY B 1 83 ? 10.688 -38.25 -23.5 1 93.31 83 GLY B O 1
ATOM 3679 N N . LEU B 1 84 ? 9.023 -39.656 -23.859 1 96.19 84 LEU B N 1
ATOM 3680 C CA . LEU B 1 84 ? 8.086 -38.844 -23.125 1 96.19 84 LEU B CA 1
ATOM 3681 C C . LEU B 1 84 ? 7.941 -39.312 -21.688 1 96.19 84 LEU B C 1
ATOM 3683 O O . LEU B 1 84 ? 8.422 -40.406 -21.344 1 96.19 84 LEU B O 1
ATOM 3687 N N . LEU B 1 85 ? 7.453 -38.469 -20.828 1 97.5 85 LEU B N 1
ATOM 3688 C CA . LEU B 1 85 ? 7.199 -38.875 -19.453 1 97.5 85 LEU B CA 1
ATOM 3689 C C . LEU B 1 85 ? 6.012 -39.844 -19.391 1 97.5 85 LEU B C 1
ATOM 3691 O O . LEU B 1 85 ? 4.902 -39.5 -19.797 1 97.5 85 LEU B O 1
ATOM 3695 N N . PRO B 1 86 ? 6.207 -41 -18.891 1 97.06 86 PRO B N 1
ATOM 3696 C CA . PRO B 1 86 ? 5.098 -41.969 -18.844 1 97.06 86 PRO B CA 1
ATOM 3697 C C . PRO B 1 86 ? 3.947 -41.5 -17.953 1 97.06 86 PRO B C 1
ATOM 3699 O O . PRO B 1 86 ? 4.18 -40.875 -16.906 1 97.06 86 PRO B O 1
ATOM 3702 N N . VAL B 1 87 ? 2.744 -41.781 -18.375 1 97.44 87 VAL B N 1
ATOM 3703 C CA . VAL B 1 87 ? 1.553 -41.438 -17.609 1 97.44 87 VAL B CA 1
ATOM 3704 C C . VAL B 1 87 ? 1.137 -42.625 -16.734 1 97.44 87 VAL B C 1
ATOM 3706 O O . VAL B 1 87 ? 0.547 -43.594 -17.219 1 97.44 87 VAL B O 1
ATOM 3709 N N . GLU B 1 88 ? 1.469 -42.531 -15.477 1 96.81 88 GLU B N 1
ATOM 3710 C CA . GLU B 1 88 ? 1.228 -43.594 -14.523 1 96.81 88 GLU B CA 1
ATOM 3711 C C . GLU B 1 88 ? 0.693 -43.062 -13.195 1 96.81 88 GLU B C 1
ATOM 3713 O O . GLU B 1 88 ? 1.121 -42 -12.742 1 96.81 88 GLU B O 1
ATOM 3718 N N . LYS B 1 89 ? -0.227 -43.812 -12.648 1 97 89 LYS B N 1
ATOM 3719 C CA . LYS B 1 89 ? -0.785 -43.469 -11.344 1 97 89 LYS B CA 1
ATOM 3720 C C . LYS B 1 89 ? 0.298 -43.469 -10.273 1 97 89 LYS B C 1
ATOM 3722 O O . LYS B 1 89 ? 1.126 -44.375 -10.203 1 97 89 LYS B O 1
ATOM 3727 N N . ASP B 1 90 ? 0.366 -42.375 -9.508 1 97.56 90 ASP B N 1
ATOM 3728 C CA . ASP B 1 90 ? 1.174 -42.219 -8.297 1 97.56 90 ASP B CA 1
ATOM 3729 C C . ASP B 1 90 ? 2.66 -42.125 -8.641 1 97.56 90 ASP B C 1
ATOM 3731 O O . ASP B 1 90 ? 3.514 -42.375 -7.781 1 97.56 90 ASP B O 1
ATOM 3735 N N . ARG B 1 91 ? 2.912 -41.812 -9.805 1 97.88 91 ARG B N 1
ATOM 3736 C CA . ARG B 1 91 ? 4.305 -41.719 -10.227 1 97.88 91 ARG B CA 1
ATOM 3737 C C . ARG B 1 91 ? 4.867 -40.312 -9.977 1 97.88 91 ARG B C 1
ATOM 3739 O O . ARG B 1 91 ? 6.066 -40.156 -9.734 1 97.88 91 ARG B O 1
ATOM 3746 N N . TYR B 1 92 ? 4.062 -39.344 -10.055 1 98.69 92 TYR B N 1
ATOM 3747 C CA . TYR B 1 92 ? 4.543 -37.969 -10.023 1 98.69 92 TYR B CA 1
ATOM 3748 C C . TYR B 1 92 ? 4.016 -37.25 -8.797 1 98.69 92 TYR B C 1
ATOM 3750 O O . TYR B 1 92 ? 2.992 -37.625 -8.227 1 98.69 92 TYR B O 1
ATOM 3758 N N . ARG B 1 93 ? 4.789 -36.25 -8.406 1 98.75 93 ARG B N 1
ATOM 3759 C CA . ARG B 1 93 ? 4.469 -35.375 -7.305 1 98.75 93 ARG B CA 1
ATOM 3760 C C . ARG B 1 93 ? 4.727 -33.906 -7.691 1 98.75 93 ARG B C 1
ATOM 3762 O O . ARG B 1 93 ? 5.777 -33.594 -8.242 1 98.75 93 ARG B O 1
ATOM 3769 N N . LEU B 1 94 ? 3.701 -33.094 -7.48 1 98.88 94 LEU B N 1
ATOM 3770 C CA . LEU B 1 94 ? 3.889 -31.656 -7.664 1 98.88 94 LEU B CA 1
ATOM 3771 C C . LEU B 1 94 ? 4.488 -31.016 -6.414 1 98.88 94 LEU B C 1
ATOM 3773 O O . LEU B 1 94 ? 3.916 -31.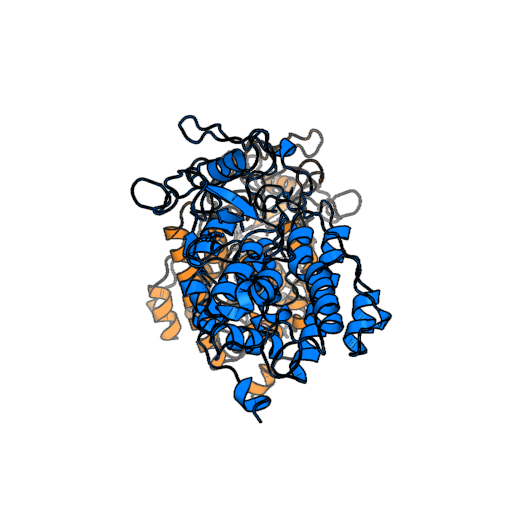109 -5.324 1 98.88 94 LEU B O 1
ATOM 3777 N N . VAL B 1 95 ? 5.621 -30.391 -6.539 1 98.88 95 VAL B N 1
ATOM 3778 C CA . VAL B 1 95 ? 6.117 -29.5 -5.492 1 98.88 95 VAL B CA 1
ATOM 3779 C C . VAL B 1 95 ? 5.734 -28.062 -5.812 1 98.88 95 VAL B C 1
ATOM 3781 O O . VAL B 1 95 ? 6.027 -27.562 -6.902 1 98.88 95 VAL B O 1
ATOM 3784 N N . TRP B 1 96 ? 5.027 -27.469 -4.914 1 98.69 96 TRP B N 1
ATOM 3785 C CA . TRP B 1 96 ? 4.531 -26.109 -5.121 1 98.69 96 TRP B CA 1
ATOM 3786 C C . TRP B 1 96 ? 4.543 -25.312 -3.818 1 98.69 96 TRP B C 1
ATOM 3788 O O . TRP B 1 96 ? 4.902 -25.859 -2.764 1 98.69 96 TRP B O 1
ATOM 3798 N N . SER B 1 97 ? 4.32 -24.062 -3.928 1 97.81 97 SER B N 1
ATOM 3799 C CA . SER B 1 97 ? 4.109 -23.172 -2.791 1 97.81 97 SER B CA 1
ATOM 3800 C C . SER B 1 97 ? 2.787 -22.422 -2.914 1 97.81 97 SER B C 1
ATOM 3802 O O . SER B 1 97 ? 2.41 -22 -4.004 1 97.81 97 SER B O 1
ATOM 3804 N N . LYS B 1 98 ? 2.164 -22.234 -1.837 1 97.38 98 LYS B N 1
ATOM 3805 C CA . LYS B 1 98 ? 0.843 -21.609 -1.84 1 97.38 98 LYS B CA 1
ATOM 3806 C C . LYS B 1 98 ? 0.937 -20.125 -2.148 1 97.38 98 LYS B C 1
ATOM 3808 O O . LYS B 1 98 ? -0.052 -19.5 -2.545 1 97.38 98 LYS B O 1
ATOM 3813 N N . HIS B 1 99 ? 2.107 -19.578 -2.031 1 97 99 HIS B N 1
ATOM 3814 C CA . HIS B 1 99 ? 2.236 -18.156 -2.293 1 97 99 HIS B CA 1
ATOM 3815 C C . HIS B 1 99 ? 2.508 -17.891 -3.77 1 97 99 HIS B C 1
ATOM 3817 O O . HIS B 1 99 ? 2.275 -16.781 -4.258 1 97 99 HIS B O 1
ATOM 3823 N N . CYS B 1 100 ? 3.115 -18.797 -4.48 1 97.62 100 CYS B N 1
ATOM 3824 C CA . CYS B 1 100 ? 3.572 -18.578 -5.848 1 97.62 100 CYS B CA 1
ATOM 3825 C C . CYS B 1 100 ? 2.416 -18.703 -6.832 1 97.62 100 CYS B C 1
ATOM 3827 O O . CYS B 1 100 ? 1.817 -19.781 -6.965 1 97.62 100 CYS B O 1
ATOM 3829 N N . PRO B 1 101 ? 2.174 -17.625 -7.555 1 97.69 101 PRO B N 1
ATOM 3830 C CA . PRO B 1 101 ? 1.029 -17.688 -8.469 1 97.69 101 PRO B CA 1
ATOM 3831 C C . PRO B 1 101 ? 1.236 -18.688 -9.602 1 97.69 101 PRO B C 1
ATOM 3833 O O . PRO B 1 101 ? 0.272 -19.297 -10.086 1 97.69 101 PRO B O 1
ATOM 3836 N N . TRP B 1 102 ? 2.447 -18.938 -9.992 1 97.38 102 TRP B N 1
ATOM 3837 C CA . TRP B 1 102 ? 2.738 -19.859 -11.094 1 97.38 102 TRP B CA 1
ATOM 3838 C C . TRP B 1 102 ? 2.541 -21.312 -10.664 1 97.38 102 TRP B C 1
ATOM 3840 O O . TRP B 1 102 ? 2.016 -22.125 -11.43 1 97.38 102 TRP B O 1
ATOM 3850 N N . ALA B 1 103 ? 2.936 -21.578 -9.484 1 98.44 103 ALA B N 1
ATOM 3851 C CA . ALA B 1 103 ? 2.742 -22.922 -8.953 1 98.44 103 ALA B CA 1
ATOM 3852 C C . ALA B 1 103 ? 1.279 -23.172 -8.594 1 98.44 103 ALA B C 1
ATOM 3854 O O . ALA B 1 103 ? 0.773 -24.281 -8.75 1 98.44 103 ALA B O 1
ATOM 3855 N N . HIS B 1 104 ? 0.636 -22.109 -8.148 1 98.75 104 HIS B N 1
ATOM 3856 C CA . HIS B 1 104 ? -0.762 -22.188 -7.738 1 98.75 104 HIS B CA 1
ATOM 3857 C C . HIS B 1 104 ? -1.65 -22.672 -8.875 1 98.75 104 HIS B C 1
ATOM 3859 O O . HIS B 1 104 ? -2.572 -23.453 -8.656 1 98.75 104 HIS B O 1
ATOM 3865 N N . ARG B 1 105 ? -1.332 -22.328 -10.062 1 98.5 105 ARG B N 1
ATOM 3866 C CA . ARG B 1 105 ? -2.105 -22.719 -11.234 1 98.5 105 ARG B CA 1
ATOM 3867 C C . ARG B 1 105 ? -2.123 -24.234 -11.383 1 98.5 105 ARG B C 1
ATOM 3869 O O . ARG B 1 105 ? -3.158 -24.828 -11.711 1 98.5 105 ARG B O 1
ATOM 3876 N N . ILE B 1 106 ? -0.988 -24.766 -11.156 1 98.81 106 ILE B N 1
ATOM 3877 C CA . ILE B 1 106 ? -0.853 -26.203 -11.383 1 98.81 106 ILE B CA 1
ATOM 3878 C C . ILE B 1 106 ? -1.622 -26.969 -10.312 1 98.81 106 ILE B C 1
ATOM 3880 O O . ILE B 1 106 ? -2.289 -27.953 -10.609 1 98.81 106 ILE B O 1
ATOM 3884 N N . ALA B 1 107 ? -1.549 -26.469 -9.117 1 98.88 107 ALA B N 1
ATOM 3885 C CA . ALA B 1 107 ? -2.309 -27.078 -8.031 1 98.88 107 ALA B CA 1
ATOM 3886 C C . ALA B 1 107 ? -3.809 -27.031 -8.312 1 98.88 107 ALA B C 1
ATOM 3888 O O . ALA B 1 107 ? -4.52 -28.016 -8.109 1 98.88 107 ALA B O 1
ATOM 3889 N N . ILE B 1 108 ? -4.289 -25.891 -8.766 1 98.94 108 ILE B N 1
ATOM 3890 C CA . ILE B 1 108 ? -5.699 -25.734 -9.117 1 98.94 108 ILE B CA 1
ATOM 3891 C C . ILE B 1 108 ? -6.074 -26.75 -10.195 1 98.94 108 ILE B C 1
ATOM 3893 O O . ILE B 1 108 ? -7.09 -27.438 -10.086 1 98.94 108 ILE B O 1
ATOM 3897 N N . ALA B 1 109 ? -5.262 -26.859 -11.234 1 98.88 109 ALA B N 1
ATOM 3898 C CA . ALA B 1 109 ? -5.559 -27.766 -12.344 1 98.88 109 ALA B CA 1
ATOM 3899 C C . ALA B 1 109 ? -5.656 -29.203 -11.859 1 98.88 109 ALA B C 1
ATOM 3901 O O . ALA B 1 109 ? -6.582 -29.938 -12.234 1 98.88 109 ALA B O 1
ATOM 3902 N N . ILE B 1 110 ? -4.727 -29.609 -11.031 1 98.88 110 ILE B N 1
ATOM 3903 C CA . ILE B 1 110 ? -4.707 -30.969 -10.516 1 98.88 110 ILE B CA 1
ATOM 3904 C C . ILE B 1 110 ? -6 -31.266 -9.758 1 98.88 110 ILE B C 1
ATOM 3906 O O . ILE B 1 110 ? -6.656 -32.281 -9.992 1 98.88 110 ILE B O 1
ATOM 3910 N N . ASP B 1 111 ? -6.387 -30.344 -8.906 1 98.88 111 ASP B N 1
ATOM 3911 C CA . ASP B 1 111 ? -7.582 -30.531 -8.094 1 98.88 111 ASP B CA 1
ATOM 3912 C C . ASP B 1 111 ? -8.844 -30.438 -8.945 1 98.88 111 ASP B C 1
ATOM 3914 O O . ASP B 1 111 ? -9.773 -31.25 -8.789 1 98.88 111 ASP B O 1
ATOM 3918 N N . LEU B 1 112 ? -8.898 -29.453 -9.859 1 98.88 112 LEU B N 1
ATOM 3919 C CA . LEU B 1 112 ? -10.07 -29.234 -10.695 1 98.88 112 LEU B CA 1
ATOM 3920 C C . LEU B 1 112 ? -10.344 -30.453 -11.578 1 98.88 112 LEU B C 1
ATOM 3922 O O . LEU B 1 112 ? -11.5 -30.828 -11.797 1 98.88 112 LEU B O 1
ATOM 3926 N N . LEU B 1 113 ? -9.297 -31.109 -12.07 1 98.75 113 LEU B N 1
ATOM 3927 C CA . LEU B 1 113 ? -9.414 -32.219 -13 1 98.75 113 LEU B CA 1
ATOM 3928 C C . LEU B 1 113 ? -9.57 -33.531 -12.25 1 98.75 113 LEU B C 1
ATOM 3930 O O . LEU B 1 113 ? -9.773 -34.594 -12.867 1 98.75 113 LEU B O 1
ATOM 3934 N N . GLY B 1 114 ? -9.477 -33.5 -10.945 1 98.56 114 GLY B N 1
ATOM 3935 C CA . GLY B 1 114 ? -9.578 -34.719 -10.141 1 98.56 114 GLY B CA 1
ATOM 3936 C C . GLY B 1 114 ? -8.312 -35.531 -10.156 1 98.56 114 GLY B C 1
ATOM 3937 O O . GLY B 1 114 ? -8.352 -36.75 -9.914 1 98.56 114 GLY B O 1
ATOM 3938 N N . LEU B 1 115 ? -7.211 -34.938 -10.461 1 98.69 115 LEU B N 1
ATOM 3939 C CA . LEU B 1 115 ? -5.949 -35.656 -10.617 1 98.69 115 LEU B CA 1
ATOM 3940 C C . LEU B 1 115 ? -5.223 -35.781 -9.281 1 98.69 115 LEU B C 1
ATOM 3942 O O . LEU B 1 115 ? -4.172 -36.406 -9.195 1 98.69 115 LEU B O 1
ATOM 3946 N N . ASP B 1 116 ? -5.777 -35.188 -8.203 1 97.88 116 ASP B N 1
ATOM 3947 C CA . ASP B 1 116 ? -5.172 -35.281 -6.871 1 97.88 116 ASP B CA 1
ATOM 3948 C C . ASP B 1 116 ? -5.152 -36.719 -6.375 1 97.88 116 ASP B C 1
ATOM 3950 O O . ASP B 1 116 ? -4.422 -37.031 -5.438 1 97.88 116 ASP B O 1
ATOM 3954 N N . LYS B 1 117 ? -5.789 -37.594 -7.078 1 96.75 117 LYS B N 1
ATOM 3955 C CA . LYS B 1 117 ? -5.816 -39 -6.723 1 96.75 117 LYS B CA 1
ATOM 3956 C C . LYS B 1 117 ? -4.625 -39.75 -7.316 1 96.75 117 LYS B C 1
ATOM 3958 O O . LYS B 1 117 ? -4.309 -40.875 -6.898 1 96.75 117 LYS B O 1
ATOM 3963 N N . VAL B 1 118 ? -3.979 -39.125 -8.336 1 97.94 118 VAL B N 1
ATOM 3964 C CA . VAL B 1 118 ? -2.916 -39.875 -9.016 1 97.94 118 VAL B CA 1
ATOM 3965 C C . VAL B 1 118 ? -1.621 -39.062 -8.969 1 97.94 118 VAL B C 1
ATOM 3967 O O . VAL B 1 118 ? -0.541 -39.594 -9.234 1 97.94 118 VAL B O 1
ATOM 3970 N N . ILE B 1 119 ? -1.673 -37.781 -8.711 1 98.56 119 ILE B N 1
ATOM 3971 C CA . ILE B 1 119 ? -0.525 -36.875 -8.547 1 98.56 119 ILE B CA 1
ATOM 3972 C C . ILE B 1 119 ? -0.567 -36.25 -7.16 1 98.56 119 ILE B C 1
ATOM 3974 O O . ILE B 1 119 ? -1.461 -35.438 -6.863 1 98.56 119 ILE B O 1
ATOM 3978 N N . SER B 1 120 ? 0.352 -36.594 -6.297 1 98.62 120 SER B N 1
ATOM 3979 C CA . SER B 1 120 ? 0.388 -36 -4.961 1 98.62 120 SER B CA 1
ATOM 3980 C C . SER B 1 120 ? 1.039 -34.625 -4.973 1 98.62 120 SER B C 1
ATOM 3982 O O . SER B 1 120 ? 1.6 -34.219 -5.988 1 98.62 120 SER B O 1
ATOM 3984 N N . LYS B 1 121 ? 0.872 -33.938 -3.885 1 98.62 121 LYS B N 1
ATOM 3985 C CA . LYS B 1 121 ? 1.43 -32.594 -3.805 1 98.62 121 LYS B CA 1
ATOM 3986 C C . LYS B 1 121 ? 2.318 -32.438 -2.574 1 98.62 121 LYS B C 1
ATOM 3988 O O . LYS B 1 121 ? 2.016 -32.969 -1.51 1 98.62 121 LYS B O 1
ATOM 3993 N N . GLY B 1 122 ? 3.441 -31.844 -2.732 1 98.62 122 GLY B N 1
ATOM 3994 C CA . GLY B 1 122 ? 4.297 -31.359 -1.662 1 98.62 122 GLY B CA 1
ATOM 3995 C C . GLY B 1 122 ? 4.383 -29.844 -1.603 1 98.62 122 GLY B C 1
ATOM 3996 O O . GLY B 1 122 ? 4.637 -29.188 -2.617 1 98.62 122 GLY B O 1
ATOM 3997 N N . THR B 1 123 ? 4.117 -29.312 -0.427 1 98.5 123 THR B N 1
ATOM 3998 C CA . THR B 1 123 ? 4.07 -27.875 -0.252 1 98.5 123 THR B CA 1
ATOM 3999 C C . THR B 1 123 ? 5.305 -27.375 0.493 1 98.5 123 THR B C 1
ATOM 4001 O O . THR B 1 123 ? 5.562 -27.797 1.623 1 98.5 123 THR B O 1
ATOM 4004 N N . VAL B 1 124 ? 6.039 -26.516 -0.108 1 98.5 124 VAL B N 1
ATOM 4005 C CA . VAL B 1 124 ? 7.223 -25.969 0.543 1 98.5 124 VAL B CA 1
ATOM 4006 C C . VAL B 1 124 ? 6.812 -24.828 1.47 1 98.5 124 VAL B C 1
ATOM 4008 O O . VAL B 1 124 ? 5.707 -24.281 1.356 1 98.5 124 VAL B O 1
ATOM 4011 N N . ASP B 1 125 ? 7.699 -24.469 2.395 1 98 125 ASP B N 1
ATOM 4012 C CA . ASP B 1 125 ? 7.57 -23.328 3.283 1 98 125 ASP B CA 1
ATOM 4013 C C . ASP B 1 125 ? 7.613 -22.016 2.496 1 98 125 ASP B C 1
ATOM 4015 O O . ASP B 1 125 ? 8.531 -21.797 1.705 1 98 125 ASP B O 1
ATOM 4019 N N . PRO B 1 126 ? 6.543 -21.219 2.65 1 97.44 126 PRO B N 1
ATOM 4020 C CA . PRO B 1 126 ? 6.625 -19.938 1.964 1 97.44 126 PRO B CA 1
ATOM 4021 C C . PRO B 1 126 ? 7.797 -19.078 2.449 1 97.44 126 PRO B C 1
ATOM 4023 O O . PRO B 1 126 ? 8.172 -18.109 1.785 1 97.44 126 PRO B O 1
ATOM 4026 N N . LEU B 1 127 ? 8.328 -19.406 3.613 1 96.69 127 LEU B N 1
ATOM 4027 C CA . LEU B 1 127 ? 9.492 -18.703 4.148 1 96.69 127 LEU B CA 1
ATOM 4028 C C . LEU B 1 127 ? 10.758 -19.531 3.957 1 96.69 127 LEU B C 1
ATOM 4030 O O . LEU B 1 127 ? 10.82 -20.688 4.383 1 96.69 127 LEU B O 1
ATOM 4034 N N . ARG B 1 128 ? 11.711 -18.953 3.359 1 95.94 128 ARG B N 1
ATOM 4035 C CA . ARG B 1 128 ? 13.023 -19.594 3.205 1 95.94 128 ARG B CA 1
ATOM 4036 C C . ARG B 1 128 ? 13.906 -19.312 4.422 1 95.94 128 ARG B C 1
ATOM 4038 O O . ARG B 1 128 ? 13.602 -18.438 5.234 1 95.94 128 ARG B O 1
ATOM 4045 N N . PRO B 1 129 ? 14.938 -20.141 4.527 1 95 129 PRO B N 1
ATOM 4046 C CA . PRO B 1 129 ? 15.945 -19.781 5.523 1 95 129 PRO B CA 1
ATOM 4047 C C . PRO B 1 129 ? 16.5 -18.375 5.297 1 95 129 PRO B C 1
ATOM 4049 O O . PRO B 1 129 ? 16.453 -17.859 4.18 1 95 129 PRO B O 1
ATOM 4052 N N . ALA B 1 130 ? 17.047 -17.797 6.266 1 93.38 130 ALA B N 1
ATOM 4053 C CA . ALA B 1 130 ? 17.469 -16.391 6.289 1 93.38 130 ALA B CA 1
ATOM 4054 C C . ALA B 1 130 ? 18.422 -16.094 5.137 1 93.38 130 ALA B C 1
ATOM 4056 O O . ALA B 1 130 ? 19.516 -16.672 5.051 1 93.38 130 ALA B O 1
ATOM 4057 N N . GLY B 1 131 ? 17.969 -15.273 4.289 1 90.5 131 GLY B N 1
ATOM 4058 C CA . GLY B 1 131 ? 18.828 -14.734 3.244 1 90.5 131 GLY B CA 1
ATOM 4059 C C . GLY B 1 131 ? 19.031 -15.703 2.09 1 90.5 131 GLY B C 1
ATOM 4060 O O . GLY B 1 131 ? 19.859 -15.453 1.207 1 90.5 131 GLY B O 1
ATOM 4061 N N . VAL B 1 132 ? 18.438 -16.797 2.139 1 92.06 132 VAL B N 1
ATOM 4062 C CA . VAL B 1 132 ? 18.547 -17.75 1.032 1 92.06 132 VAL B CA 1
ATOM 4063 C C . VAL B 1 132 ? 17.625 -17.312 -0.112 1 92.06 132 VAL B C 1
ATOM 4065 O O . VAL B 1 132 ? 16.469 -16.953 0.112 1 92.06 132 VAL B O 1
ATOM 4068 N N . ILE B 1 133 ? 18.422 -17.266 -1.186 1 87.75 133 ILE B N 1
ATOM 4069 C CA . ILE B 1 133 ? 17.609 -16.984 -2.363 1 87.75 133 ILE B CA 1
ATOM 4070 C C . ILE B 1 133 ? 17.75 -18.125 -3.369 1 87.75 133 ILE B C 1
ATOM 4072 O O . ILE B 1 133 ? 18.578 -19.016 -3.184 1 87.75 133 ILE B O 1
ATOM 4076 N N . ALA B 1 134 ? 16.922 -18.672 -4.113 1 89.81 134 ALA B N 1
ATOM 4077 C CA . ALA B 1 134 ? 17.016 -19.531 -5.293 1 89.81 134 ALA B CA 1
ATOM 4078 C C . ALA B 1 134 ? 16.656 -20.984 -4.941 1 89.81 134 ALA B C 1
ATOM 4080 O O . ALA B 1 134 ? 17.109 -21.906 -5.617 1 89.81 134 ALA B O 1
ATOM 4081 N N . ASP B 1 135 ? 16.203 -21.234 -3.824 1 94.75 135 ASP B N 1
ATOM 4082 C CA . ASP B 1 135 ? 15.75 -22.578 -3.457 1 94.75 135 ASP B CA 1
ATOM 4083 C C . ASP B 1 135 ? 14.523 -22.5 -2.547 1 94.75 135 ASP B C 1
ATOM 4085 O O . ASP B 1 135 ? 14.125 -21.422 -2.121 1 94.75 135 ASP B O 1
ATOM 4089 N N . TRP B 1 136 ? 13.914 -23.656 -2.348 1 97.12 136 TRP B N 1
ATOM 4090 C CA . TRP B 1 136 ? 12.766 -23.797 -1.458 1 97.12 136 TRP B CA 1
ATOM 4091 C C . TRP B 1 136 ? 12.922 -25 -0.535 1 97.12 136 TRP B C 1
ATOM 4093 O O . TRP B 1 136 ? 13.625 -25.953 -0.867 1 97.12 136 TRP B O 1
ATOM 4103 N N . PHE B 1 137 ? 12.242 -24.922 0.599 1 97.94 137 PHE B N 1
ATOM 4104 C CA . PHE B 1 137 ? 12.555 -25.891 1.648 1 97.94 137 PHE B CA 1
ATOM 4105 C C . PHE B 1 137 ? 11.273 -26.453 2.258 1 97.94 137 PHE B C 1
ATOM 4107 O O . PHE B 1 137 ? 10.234 -25.797 2.271 1 97.94 137 PHE B O 1
ATOM 4114 N N . PHE B 1 138 ? 11.375 -27.609 2.781 1 98.31 138 PHE B N 1
ATOM 4115 C CA . PHE B 1 138 ? 10.266 -28.312 3.404 1 98.31 138 PHE B CA 1
ATOM 4116 C C . PHE B 1 138 ? 10.336 -28.188 4.922 1 98.31 138 PHE B C 1
ATOM 4118 O O . PHE B 1 138 ? 10.062 -29.156 5.637 1 98.31 138 PHE B O 1
ATOM 4125 N N . THR B 1 139 ? 10.547 -27.031 5.438 1 96.62 139 THR B N 1
ATOM 4126 C CA . THR B 1 139 ? 10.812 -26.797 6.852 1 96.62 139 THR B CA 1
ATOM 4127 C C . THR B 1 139 ? 9.539 -26.953 7.676 1 96.62 139 THR B C 1
ATOM 4129 O O . THR B 1 139 ? 9.602 -27.078 8.898 1 96.62 139 THR B O 1
ATOM 4132 N N . LEU B 1 140 ? 8.359 -27.016 7.102 1 95.81 140 LEU B N 1
ATOM 4133 C CA . LEU B 1 140 ? 7.109 -27.172 7.844 1 95.81 140 LEU B CA 1
ATOM 4134 C C . LEU B 1 140 ? 6.762 -28.641 8.039 1 95.81 140 LEU B C 1
ATOM 4136 O O . LEU B 1 140 ? 5.887 -28.969 8.836 1 95.81 140 LEU B O 1
ATOM 4140 N N . ASP B 1 141 ? 7.41 -29.484 7.309 1 97.69 141 ASP B N 1
ATOM 4141 C CA . ASP B 1 141 ? 7.164 -30.922 7.391 1 97.69 141 ASP B CA 1
ATOM 4142 C C . ASP B 1 141 ? 7.969 -31.547 8.523 1 97.69 141 ASP B C 1
ATOM 4144 O O . ASP B 1 141 ? 8.945 -30.969 9 1 97.69 141 ASP B O 1
ATOM 4148 N N . LYS B 1 142 ? 7.457 -32.781 8.961 1 97.44 142 LYS B N 1
ATOM 4149 C CA . LYS B 1 142 ? 8.195 -33.5 9.977 1 97.44 142 LYS B CA 1
ATOM 4150 C C . LYS B 1 142 ? 9.656 -33.688 9.562 1 97.44 142 LYS B C 1
ATOM 4152 O O . LYS B 1 142 ? 9.938 -34.031 8.414 1 97.44 142 LYS B O 1
ATOM 4157 N N . ASP B 1 143 ? 10.609 -33.375 10.461 1 97.06 143 ASP B N 1
ATOM 4158 C CA . ASP B 1 143 ? 12.047 -33.531 10.281 1 97.06 143 ASP B CA 1
ATOM 4159 C C . ASP B 1 143 ? 12.562 -32.625 9.172 1 97.06 143 ASP B C 1
ATOM 4161 O O . ASP B 1 143 ? 13.656 -32.812 8.648 1 97.06 143 ASP B O 1
ATOM 4165 N N . GLU B 1 144 ? 11.688 -31.641 8.719 1 97.31 144 GLU B N 1
ATOM 4166 C CA . GLU B 1 144 ? 12.023 -30.656 7.691 1 97.31 144 GLU B CA 1
ATOM 4167 C C . GLU B 1 144 ? 12.328 -31.344 6.359 1 97.31 144 GLU B C 1
ATOM 4169 O O . GLU B 1 144 ? 13.273 -30.953 5.664 1 97.31 144 GLU B O 1
ATOM 4174 N N . LYS B 1 145 ? 11.609 -32.406 6.105 1 98.38 145 LYS B N 1
ATOM 4175 C CA . LYS B 1 145 ? 11.75 -33.156 4.859 1 98.38 145 LYS B CA 1
ATOM 4176 C C . LYS B 1 145 ? 10.391 -33.438 4.234 1 98.38 145 LYS B C 1
ATOM 4178 O O . LYS B 1 145 ? 9.414 -33.688 4.945 1 98.38 145 LYS B O 1
ATOM 4183 N N . ASP B 1 146 ? 10.406 -33.406 2.938 1 98.5 146 ASP B N 1
ATOM 4184 C CA . ASP B 1 146 ? 9.203 -33.875 2.266 1 98.5 146 ASP B CA 1
ATOM 4185 C C . ASP B 1 146 ? 8.906 -35.344 2.641 1 98.5 146 ASP B C 1
ATOM 4187 O O . ASP B 1 146 ? 9.789 -36.188 2.576 1 98.5 146 ASP B O 1
ATOM 4191 N N . PRO B 1 147 ? 7.73 -35.656 2.971 1 98.12 147 PRO B N 1
ATOM 4192 C CA . PRO B 1 147 ? 7.441 -36.969 3.5 1 98.12 147 PRO B CA 1
ATOM 4193 C C . PRO B 1 147 ? 7.504 -38.062 2.43 1 98.12 147 PRO B C 1
ATOM 4195 O O . PRO B 1 147 ? 7.605 -39.25 2.754 1 98.12 147 PRO B O 1
ATOM 4198 N N . VAL B 1 148 ? 7.379 -37.75 1.188 1 98.25 148 VAL B N 1
ATOM 4199 C CA . VAL B 1 148 ? 7.391 -38.75 0.108 1 98.25 148 VAL B CA 1
ATOM 4200 C C . VAL B 1 148 ? 8.789 -38.812 -0.507 1 98.25 148 VAL B C 1
ATOM 4202 O O . VAL B 1 148 ? 9.344 -39.906 -0.664 1 98.25 148 VAL B O 1
ATOM 4205 N N . LEU B 1 149 ? 9.383 -37.688 -0.725 1 98.31 149 LEU B N 1
ATOM 4206 C CA . LEU B 1 149 ? 10.648 -37.594 -1.449 1 98.31 149 LEU B CA 1
ATOM 4207 C C . LEU B 1 149 ? 11.828 -37.719 -0.493 1 98.31 149 LEU B C 1
ATOM 4209 O O . LEU B 1 149 ? 12.945 -38 -0.919 1 98.31 149 LEU B O 1
ATOM 4213 N N . GLY B 1 150 ? 11.648 -37.312 0.77 1 98.31 150 GLY B N 1
ATOM 4214 C CA . GLY B 1 150 ? 12.695 -37.406 1.771 1 98.31 150 GLY B CA 1
ATOM 4215 C C . GLY B 1 150 ? 13.758 -36.312 1.598 1 98.31 150 GLY B C 1
ATOM 4216 O O . GLY B 1 150 ? 14.883 -36.469 2.086 1 98.31 150 GLY B O 1
ATOM 4217 N N . ILE B 1 151 ? 13.492 -35.312 0.897 1 98.19 151 ILE B N 1
ATOM 4218 C CA . ILE B 1 151 ? 14.461 -34.25 0.642 1 98.19 151 ILE B CA 1
ATOM 4219 C C . ILE B 1 151 ? 14.18 -33.062 1.555 1 98.19 151 ILE B C 1
ATOM 4221 O O . ILE B 1 151 ? 13.031 -32.812 1.93 1 98.19 151 ILE B O 1
ATOM 4225 N N . HIS B 1 152 ? 15.25 -32.281 1.847 1 97.88 152 HIS B N 1
ATOM 4226 C CA . HIS B 1 152 ? 15.172 -31.109 2.691 1 97.88 152 HIS B CA 1
ATOM 4227 C C . HIS B 1 152 ? 14.867 -29.859 1.865 1 97.88 152 HIS B C 1
ATOM 4229 O O . HIS B 1 152 ? 14.188 -28.953 2.342 1 97.88 152 HIS B O 1
ATOM 4235 N N . SER B 1 153 ? 15.352 -29.891 0.652 1 97.75 153 SER B N 1
ATOM 4236 C CA . SER B 1 153 ? 15.148 -28.75 -0.238 1 97.75 153 SER B CA 1
ATOM 4237 C C . SER B 1 153 ? 14.836 -29.219 -1.657 1 97.75 153 SER B C 1
ATOM 4239 O O . SER B 1 153 ? 15.211 -30.312 -2.061 1 97.75 153 SER B O 1
ATOM 4241 N N . LEU B 1 154 ? 14.133 -28.375 -2.334 1 98.38 154 LEU B N 1
ATOM 4242 C CA . LEU B 1 154 ? 13.734 -28.672 -3.707 1 98.38 154 LEU B CA 1
ATOM 4243 C C . LEU B 1 154 ? 14.953 -28.797 -4.613 1 98.38 154 LEU B C 1
ATOM 4245 O O . LEU B 1 154 ? 14.945 -29.562 -5.57 1 98.38 154 LEU B O 1
ATOM 4249 N N . GLY B 1 155 ? 16.031 -28.062 -4.328 1 97.38 155 GLY B N 1
ATOM 4250 C CA . GLY B 1 155 ? 17.25 -28.109 -5.105 1 97.38 155 GLY B CA 1
ATOM 4251 C C . GLY B 1 155 ? 17.828 -29.5 -5.234 1 97.38 155 GLY B C 1
ATOM 4252 O O . GLY B 1 155 ? 18.469 -29.828 -6.242 1 97.38 155 GLY B O 1
ATOM 4253 N N . GLU B 1 156 ? 17.609 -30.312 -4.219 1 97.94 156 GLU B N 1
ATOM 4254 C CA . GLU B 1 156 ? 18.062 -31.703 -4.273 1 97.94 156 GLU B CA 1
ATOM 4255 C C . GLU B 1 156 ? 17.422 -32.438 -5.434 1 97.94 156 GLU B C 1
ATOM 4257 O O . GLU B 1 156 ? 18.094 -33.219 -6.125 1 97.94 156 GLU B O 1
ATOM 4262 N N . ALA B 1 157 ? 16.188 -32.219 -5.672 1 98.75 157 ALA B N 1
ATOM 4263 C CA . ALA B 1 157 ? 15.492 -32.875 -6.781 1 98.75 157 ALA B CA 1
ATOM 4264 C C . ALA B 1 157 ? 15.977 -32.312 -8.125 1 98.75 157 ALA B C 1
ATOM 4266 O O . ALA B 1 157 ? 16.094 -33.062 -9.102 1 98.75 157 ALA B O 1
ATOM 4267 N N . TYR B 1 158 ? 16.203 -31.016 -8.18 1 98.44 158 TYR B N 1
ATOM 4268 C CA . TYR B 1 158 ? 16.734 -30.438 -9.406 1 98.44 158 TYR B CA 1
ATOM 4269 C C . TYR B 1 158 ? 18.094 -31.031 -9.758 1 98.44 158 TYR B C 1
ATOM 4271 O O . TYR B 1 158 ? 18.344 -31.359 -10.922 1 98.44 158 TYR B O 1
ATOM 4279 N N . ARG B 1 159 ? 18.938 -31.234 -8.789 1 97.69 159 ARG B N 1
ATOM 4280 C CA . ARG B 1 159 ? 20.266 -31.781 -9.023 1 97.69 159 ARG B CA 1
ATOM 4281 C C . ARG B 1 159 ? 20.203 -33.25 -9.375 1 97.69 159 ARG B C 1
ATOM 4283 O O . ARG B 1 159 ? 21.094 -33.781 -10.039 1 97.69 159 ARG B O 1
ATOM 4290 N N . LYS B 1 160 ? 19.203 -33.938 -8.906 1 98.19 160 LYS B N 1
ATOM 4291 C CA . LYS B 1 160 ? 18.984 -35.312 -9.352 1 98.19 160 LYS B CA 1
ATOM 4292 C C . LYS B 1 160 ? 18.562 -35.344 -10.812 1 98.19 160 LYS B C 1
ATOM 4294 O O . LYS B 1 160 ? 18.906 -36.312 -11.531 1 98.19 160 LYS B O 1
ATOM 4299 N N . GLY B 1 161 ? 17.797 -34.344 -11.219 1 97.69 161 GLY B N 1
ATOM 4300 C CA . GLY B 1 161 ? 17.422 -34.25 -12.625 1 97.69 161 GLY B CA 1
ATOM 4301 C C . GLY B 1 161 ? 18.594 -33.875 -13.523 1 97.69 161 GLY B C 1
ATOM 4302 O O . GLY B 1 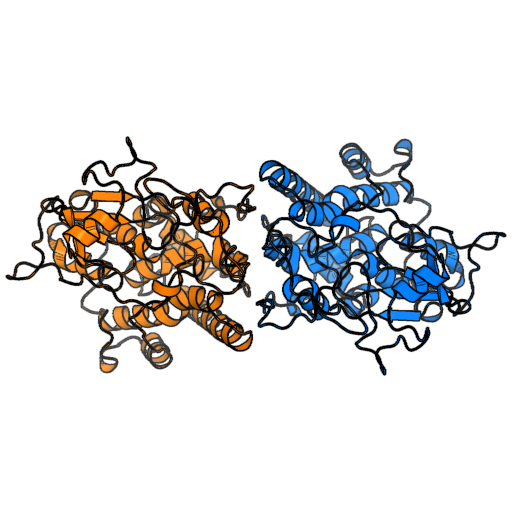161 ? 18.719 -34.406 -14.625 1 97.69 161 GLY B O 1
ATOM 4303 N N . ASP B 1 162 ? 19.422 -32.969 -13.078 1 97.56 162 ASP B N 1
ATOM 4304 C CA . ASP B 1 162 ? 20.641 -32.5 -13.727 1 97.56 162 ASP B CA 1
ATOM 4305 C C . ASP B 1 162 ? 21.734 -32.219 -12.703 1 97.56 162 ASP B C 1
ATOM 4307 O O . ASP B 1 162 ? 21.703 -31.188 -12.023 1 97.56 162 ASP B O 1
ATOM 4311 N N . PRO B 1 163 ? 22.688 -33.062 -12.664 1 96.56 163 PRO B N 1
ATOM 4312 C CA . PRO B 1 163 ? 23.734 -32.906 -11.648 1 96.56 163 PRO B CA 1
ATOM 4313 C C . PRO B 1 163 ? 24.484 -31.578 -11.773 1 96.56 163 PRO B C 1
ATOM 4315 O O . PRO B 1 163 ? 25.125 -31.125 -10.82 1 96.56 163 PRO B O 1
ATOM 4318 N N . ASN B 1 164 ? 24.422 -30.891 -12.906 1 96 164 ASN B N 1
ATOM 4319 C CA . ASN B 1 164 ? 25.094 -29.625 -13.125 1 96 164 ASN B CA 1
ATOM 4320 C C . ASN B 1 164 ? 24.141 -28.453 -13.023 1 96 164 ASN B C 1
ATOM 4322 O O . ASN B 1 164 ? 24.469 -27.344 -13.461 1 96 164 ASN B O 1
ATOM 4326 N N . TYR B 1 165 ? 22.969 -28.766 -12.484 1 95.31 165 TYR B N 1
ATOM 4327 C CA . TYR B 1 165 ? 21.984 -27.688 -12.383 1 95.31 165 TYR B CA 1
ATOM 4328 C C . TYR B 1 165 ? 22.5 -26.547 -11.516 1 95.31 165 TYR B C 1
ATOM 4330 O O . TYR B 1 165 ? 22.891 -26.766 -10.359 1 95.31 165 TYR B O 1
ATOM 4338 N N . ASP B 1 166 ? 22.484 -25.281 -12 1 91.12 166 ASP B N 1
ATOM 4339 C CA . ASP B 1 166 ? 23.047 -24.141 -11.281 1 91.12 166 ASP B CA 1
ATOM 4340 C C . ASP B 1 166 ? 22.109 -22.938 -11.352 1 91.12 166 ASP B C 1
ATOM 4342 O O . ASP B 1 166 ? 22.5 -21.828 -10.969 1 91.12 166 ASP B O 1
ATOM 4346 N N . ALA B 1 167 ? 20.906 -23.125 -11.867 1 93.19 167 ALA B N 1
ATOM 4347 C CA . ALA B 1 167 ? 19.906 -22.062 -11.914 1 93.19 167 ALA B CA 1
ATOM 4348 C C . ALA B 1 167 ? 19 -22.094 -10.688 1 93.19 167 ALA B C 1
ATOM 4350 O O . ALA B 1 167 ? 19.297 -22.781 -9.703 1 93.19 167 ALA B O 1
ATOM 4351 N N . ARG B 1 168 ? 18 -21.25 -10.594 1 94.06 168 ARG B N 1
ATOM 4352 C CA . ARG B 1 168 ? 17.062 -21.219 -9.477 1 94.06 168 ARG B CA 1
ATOM 4353 C C . ARG B 1 168 ? 16.203 -22.469 -9.445 1 94.06 168 ARG B C 1
ATOM 4355 O O . ARG B 1 168 ? 15.633 -22.859 -10.469 1 94.06 168 ARG B O 1
ATOM 4362 N N . SER B 1 169 ? 16.156 -23.109 -8.328 1 95.75 169 SER B N 1
ATOM 4363 C CA . SER B 1 169 ? 15.172 -24.156 -8.133 1 95.75 169 SER B CA 1
ATOM 4364 C C . SER B 1 169 ? 13.789 -23.578 -7.852 1 95.75 169 SER B C 1
ATOM 4366 O O . SER B 1 169 ? 13.492 -23.188 -6.719 1 95.75 169 SER B O 1
ATOM 4368 N N . THR B 1 170 ? 12.922 -23.594 -8.844 1 95.38 170 THR B N 1
ATOM 4369 C CA . THR B 1 170 ? 11.664 -22.859 -8.758 1 95.38 170 THR B CA 1
ATOM 4370 C C . THR B 1 170 ? 10.492 -23.812 -8.602 1 95.38 170 THR B C 1
ATOM 4372 O O . THR B 1 170 ? 10.594 -25 -8.953 1 95.38 170 THR B O 1
ATOM 4375 N N . VAL B 1 171 ? 9.508 -23.359 -7.953 1 97.38 171 VAL B N 1
ATOM 4376 C CA . VAL B 1 171 ? 8.195 -24 -8.039 1 97.38 171 VAL B CA 1
ATOM 4377 C C . VAL B 1 171 ? 7.387 -23.359 -9.164 1 97.38 171 VAL B C 1
ATOM 4379 O O . VAL B 1 171 ? 7.57 -22.172 -9.477 1 97.38 171 VAL B O 1
ATOM 4382 N N . PRO B 1 172 ? 6.52 -24.078 -9.875 1 98.25 172 PRO B N 1
ATOM 4383 C CA . PRO B 1 172 ? 6.188 -25.484 -9.68 1 98.25 172 PRO B CA 1
ATOM 4384 C C . PRO B 1 172 ? 7.246 -26.422 -10.258 1 98.25 172 PRO B C 1
ATOM 4386 O O . PRO B 1 172 ? 7.996 -26.047 -11.156 1 98.25 172 PRO B O 1
ATOM 4389 N N . ALA B 1 173 ? 7.289 -27.625 -9.672 1 98.75 173 ALA B N 1
ATOM 4390 C CA . ALA B 1 173 ? 8.125 -28.703 -10.219 1 98.75 173 ALA B CA 1
ATOM 4391 C C . ALA B 1 173 ? 7.434 -30.047 -10.086 1 98.75 173 ALA B C 1
ATOM 4393 O O . ALA B 1 173 ? 6.926 -30.391 -9.023 1 98.75 173 ALA B O 1
ATOM 4394 N N . ILE B 1 174 ? 7.395 -30.719 -11.195 1 98.88 174 ILE B N 1
ATOM 4395 C CA . ILE B 1 174 ? 6.934 -32.094 -11.164 1 98.88 174 ILE B CA 1
ATOM 4396 C C . ILE B 1 174 ? 8.117 -33.031 -10.938 1 98.88 174 ILE B C 1
ATOM 4398 O O . ILE B 1 174 ? 9.109 -33 -11.672 1 98.88 174 ILE B O 1
ATOM 4402 N N . ILE B 1 175 ? 7.973 -33.844 -9.898 1 98.88 175 ILE B N 1
ATOM 4403 C CA . ILE B 1 175 ? 9.039 -34.75 -9.539 1 98.88 175 ILE B CA 1
ATOM 4404 C C . ILE B 1 175 ? 8.594 -36.188 -9.797 1 98.88 175 ILE B C 1
ATOM 4406 O O . ILE B 1 175 ? 7.465 -36.562 -9.461 1 98.88 175 ILE B O 1
ATOM 4410 N N . ASP B 1 176 ? 9.375 -37 -10.484 1 98.69 176 ASP B N 1
ATOM 4411 C CA . ASP B 1 176 ? 9.188 -38.438 -10.562 1 98.69 176 ASP B CA 1
ATOM 4412 C C . ASP B 1 176 ? 9.57 -39.094 -9.242 1 98.69 176 ASP B C 1
ATOM 4414 O O . ASP B 1 176 ? 10.75 -39.156 -8.883 1 98.69 176 ASP B O 1
ATOM 4418 N N . VAL B 1 177 ? 8.602 -39.656 -8.594 1 98.25 177 VAL B N 1
ATOM 4419 C CA . VAL B 1 177 ? 8.789 -40.188 -7.242 1 98.25 177 VAL B CA 1
ATOM 4420 C C . VAL B 1 177 ? 9.742 -41.375 -7.289 1 98.25 177 VAL B C 1
ATOM 4422 O O . VAL B 1 177 ? 10.477 -41.625 -6.332 1 98.25 177 VAL B O 1
ATOM 4425 N N . THR B 1 178 ? 9.852 -42.094 -8.328 1 97.06 178 THR B N 1
ATOM 4426 C CA . THR B 1 178 ? 10.695 -43.281 -8.461 1 97.06 178 THR B CA 1
ATOM 4427 C C . THR B 1 178 ? 12.172 -42.875 -8.492 1 97.06 178 THR B C 1
ATOM 4429 O O . THR B 1 178 ? 13.016 -43.594 -7.918 1 97.06 178 THR B O 1
ATOM 4432 N N . THR B 1 179 ? 12.516 -41.75 -9.078 1 97.5 179 THR B N 1
ATOM 4433 C CA . THR B 1 179 ? 13.906 -41.344 -9.219 1 97.5 179 THR B CA 1
ATOM 4434 C C . THR B 1 179 ? 14.227 -40.219 -8.242 1 97.5 179 THR B C 1
ATOM 4436 O O . THR B 1 179 ? 15.391 -39.969 -7.91 1 97.5 179 THR B O 1
ATOM 4439 N N . GLY B 1 180 ? 13.156 -39.5 -7.883 1 98.38 180 GLY B N 1
ATOM 4440 C CA . GLY B 1 180 ? 13.344 -38.312 -7.051 1 98.38 180 GLY B CA 1
ATOM 4441 C C . GLY B 1 180 ? 13.758 -37.094 -7.84 1 98.38 180 GLY B C 1
ATOM 4442 O O . GLY B 1 180 ? 14.023 -36.031 -7.262 1 98.38 180 GLY B O 1
ATOM 4443 N N . ALA B 1 181 ? 13.781 -37.156 -9.148 1 98.69 181 ALA B N 1
ATOM 4444 C CA . ALA B 1 181 ? 14.289 -36.125 -10.016 1 98.69 181 ALA B CA 1
ATOM 4445 C C . ALA B 1 181 ? 13.156 -35.219 -10.523 1 98.69 181 ALA B C 1
ATOM 4447 O O . ALA B 1 181 ? 12.07 -35.719 -10.836 1 98.69 181 ALA B O 1
ATOM 4448 N N . VAL B 1 182 ? 13.461 -33.938 -10.602 1 98.69 182 VAL B N 1
ATOM 4449 C CA . VAL B 1 182 ? 12.547 -33.062 -11.336 1 98.69 182 VAL B CA 1
ATOM 4450 C C . VAL B 1 182 ? 12.492 -33.469 -12.797 1 98.69 182 VAL B C 1
ATOM 4452 O O . VAL B 1 182 ? 13.531 -33.719 -13.422 1 98.69 182 VAL B O 1
ATOM 4455 N N . VAL B 1 183 ? 11.266 -33.531 -13.289 1 98.5 183 VAL B N 1
ATOM 4456 C CA . VAL B 1 183 ? 11.156 -34 -14.664 1 98.5 183 VAL B CA 1
ATOM 4457 C C . VAL B 1 183 ? 10.438 -32.969 -15.516 1 98.5 183 VAL B C 1
ATOM 4459 O O . VAL B 1 183 ? 10.523 -32.969 -16.75 1 98.5 183 VAL B O 1
ATOM 4462 N N . ASN B 1 184 ? 9.742 -32.094 -14.875 1 98.25 184 ASN B N 1
ATOM 4463 C CA . ASN B 1 184 ? 9.031 -31.031 -15.602 1 98.25 184 ASN B CA 1
ATOM 4464 C C . ASN B 1 184 ? 8.773 -29.828 -14.719 1 98.25 184 ASN B C 1
ATOM 4466 O O . ASN B 1 184 ? 8.195 -29.953 -13.633 1 98.25 184 ASN B O 1
ATOM 4470 N N . ASN B 1 185 ? 9.234 -28.656 -15.133 1 97.88 185 ASN B N 1
ATOM 4471 C CA . ASN B 1 185 ? 8.945 -27.406 -14.43 1 97.88 185 ASN B CA 1
ATOM 4472 C C . ASN B 1 185 ? 8.438 -26.328 -15.391 1 97.88 185 ASN B C 1
ATOM 4474 O O . ASN B 1 185 ? 8.625 -25.141 -15.141 1 97.88 185 ASN B O 1
ATOM 4478 N N . ASP B 1 186 ? 7.773 -26.75 -16.484 1 96.5 186 ASP B N 1
ATOM 4479 C CA . ASP B 1 186 ? 7.277 -25.828 -17.516 1 96.5 186 ASP B CA 1
ATOM 4480 C C . ASP B 1 186 ? 5.938 -25.234 -17.094 1 96.5 186 ASP B C 1
ATOM 4482 O O . ASP B 1 186 ? 4.887 -25.625 -17.609 1 96.5 186 ASP B O 1
ATOM 4486 N N . TYR B 1 187 ? 5.98 -24.203 -16.297 1 94 187 TYR B N 1
ATOM 4487 C CA . TYR B 1 187 ? 4.785 -23.578 -15.75 1 94 187 TYR B CA 1
ATOM 4488 C C . TYR B 1 187 ? 3.953 -22.938 -16.859 1 94 187 TYR B C 1
ATOM 4490 O O . TYR B 1 187 ? 2.818 -22.516 -16.609 1 94 187 TYR B O 1
ATOM 4498 N N . HIS B 1 188 ? 4.406 -22.844 -18.078 1 94.19 188 HIS B N 1
ATOM 4499 C CA . HIS B 1 188 ? 3.627 -22.328 -19.203 1 94.19 188 HIS B CA 1
ATOM 4500 C C . HIS B 1 188 ? 2.654 -23.375 -19.734 1 94.19 188 HIS B C 1
ATOM 4502 O O . HIS B 1 188 ? 1.567 -23.031 -20.203 1 94.19 188 HIS B O 1
ATOM 4508 N N . ALA B 1 189 ? 3.074 -24.641 -19.594 1 95.5 189 ALA B N 1
ATOM 4509 C CA . ALA B 1 189 ? 2.359 -25.656 -20.359 1 95.5 189 ALA B CA 1
ATOM 4510 C C . ALA B 1 189 ? 1.706 -26.688 -19.438 1 95.5 189 ALA B C 1
ATOM 4512 O O . ALA B 1 189 ? 0.804 -27.422 -19.844 1 95.5 189 ALA B O 1
ATOM 4513 N N . LEU B 1 190 ? 2.057 -26.703 -18.219 1 97.38 190 LEU B N 1
ATOM 4514 C CA . LEU B 1 190 ? 1.746 -27.828 -17.344 1 97.38 190 LEU B CA 1
ATOM 4515 C C . LEU B 1 190 ? 0.238 -28 -17.188 1 97.38 190 LEU B C 1
ATOM 4517 O O . LEU B 1 190 ? -0.259 -29.125 -17.109 1 97.38 190 LEU B O 1
ATOM 4521 N N . THR B 1 191 ? -0.557 -26.938 -17.141 1 97.88 191 THR B N 1
ATOM 4522 C CA . THR B 1 191 ? -1.993 -27.062 -16.922 1 97.88 191 THR B CA 1
ATOM 4523 C C . THR B 1 191 ? -2.645 -27.844 -18.062 1 97.88 191 THR B C 1
ATOM 4525 O O . THR B 1 191 ? -3.322 -28.844 -17.828 1 97.88 191 THR B O 1
ATOM 4528 N N . THR B 1 192 ? -2.361 -27.484 -19.266 1 97.25 192 THR B N 1
ATOM 4529 C CA . THR B 1 192 ? -2.969 -28.156 -20.406 1 97.25 192 THR B CA 1
ATOM 4530 C C . THR B 1 192 ? -2.295 -29.5 -20.656 1 97.25 192 THR B C 1
ATOM 4532 O O . THR B 1 192 ? -2.945 -30.453 -21.109 1 97.25 192 THR B O 1
ATOM 4535 N N . GLU B 1 193 ? -1.035 -29.625 -20.344 1 96.56 193 GLU B N 1
ATOM 4536 C CA . GLU B 1 193 ? -0.34 -30.906 -20.484 1 96.56 193 GLU B CA 1
ATOM 4537 C C . GLU B 1 193 ? -0.941 -31.969 -19.562 1 96.56 193 GLU B C 1
ATOM 4539 O O . GLU B 1 193 ? -1.098 -33.125 -19.953 1 96.56 193 GLU B O 1
ATOM 4544 N N . LEU B 1 194 ? -1.219 -31.516 -18.406 1 97.69 194 LEU B N 1
ATOM 4545 C CA . LEU B 1 194 ? -1.843 -32.438 -17.469 1 97.69 194 LEU B CA 1
ATOM 4546 C C . LEU B 1 194 ? -3.234 -32.844 -17.938 1 97.69 194 LEU B C 1
ATOM 4548 O O . LEU B 1 194 ? -3.6 -34.031 -17.891 1 97.69 194 LEU B O 1
ATOM 4552 N N . ALA B 1 195 ? -3.994 -31.906 -18.422 1 97.38 195 ALA B N 1
ATOM 4553 C CA . ALA B 1 195 ? -5.344 -32.156 -18.906 1 97.38 195 ALA B CA 1
ATOM 4554 C C . ALA B 1 195 ? -5.32 -33.156 -20.062 1 97.38 195 ALA B C 1
ATOM 4556 O O . ALA B 1 195 ? -6.168 -34.062 -20.141 1 97.38 195 ALA B O 1
ATOM 4557 N N . LEU B 1 196 ? -4.395 -33 -20.953 1 96.5 196 LEU B N 1
ATOM 4558 C CA . LEU B 1 196 ? -4.324 -33.844 -22.156 1 96.5 196 LEU B CA 1
ATOM 4559 C C . LEU B 1 196 ? -3.613 -35.156 -21.844 1 96.5 196 LEU B C 1
ATOM 4561 O O . LEU B 1 196 ? -4.09 -36.25 -22.234 1 96.5 196 LEU B O 1
ATOM 4565 N N . GLY B 1 197 ? -2.502 -35.094 -21.188 1 96.38 197 GLY B N 1
ATOM 4566 C CA . GLY B 1 197 ? -1.676 -36.25 -20.922 1 96.38 197 GLY B CA 1
ATOM 4567 C C . GLY B 1 197 ? -2.328 -37.25 -19.969 1 96.38 197 GLY B C 1
ATOM 4568 O O . GLY B 1 197 ? -2.215 -38.469 -20.156 1 96.38 197 GLY B O 1
ATOM 4569 N N . PHE B 1 198 ? -2.98 -36.75 -19 1 97.81 198 PHE B N 1
ATOM 4570 C CA . PHE B 1 198 ? -3.586 -37.594 -17.984 1 97.81 198 PHE B CA 1
ATOM 4571 C C . PHE B 1 198 ? -5.086 -37.75 -18.219 1 97.81 198 PHE B C 1
ATOM 4573 O O . PHE B 1 198 ? -5.852 -37.969 -17.281 1 97.81 198 PHE B O 1
ATOM 4580 N N . LYS B 1 199 ? -5.504 -37.594 -19.406 1 96.75 199 LYS B N 1
ATOM 4581 C CA . LYS B 1 199 ? -6.918 -37.594 -19.766 1 96.75 199 LYS B CA 1
ATOM 4582 C C . LYS B 1 199 ? -7.656 -38.781 -19.203 1 96.75 199 LYS B C 1
ATOM 4584 O O . LYS B 1 199 ? -8.812 -38.688 -18.781 1 96.75 199 LYS B O 1
ATOM 4589 N N . ASP B 1 200 ? -7.066 -39.938 -19.141 1 96.62 200 ASP B N 1
ATOM 4590 C CA . ASP B 1 200 ? -7.707 -41.188 -18.703 1 96.62 200 ASP B CA 1
ATOM 4591 C C . ASP B 1 200 ? -7.938 -41.188 -17.188 1 96.62 200 ASP B C 1
ATOM 4593 O O . ASP B 1 200 ? -8.695 -42 -16.672 1 96.62 200 ASP B O 1
ATOM 4597 N N . PHE B 1 201 ? -7.27 -40.281 -16.484 1 97.94 201 PHE B N 1
ATOM 4598 C CA . PHE B 1 201 ? -7.387 -40.219 -15.031 1 97.94 201 PHE B CA 1
ATOM 4599 C C . PHE B 1 201 ? -8.242 -39.031 -14.617 1 97.94 201 PHE B C 1
ATOM 4601 O O . PHE B 1 201 ? -8.531 -38.844 -13.43 1 97.94 201 PHE B O 1
ATOM 4608 N N . VAL B 1 202 ? -8.672 -38.188 -15.562 1 98.38 202 VAL B N 1
ATOM 4609 C CA . VAL B 1 202 ? -9.469 -37 -15.266 1 98.38 202 VAL B CA 1
ATOM 4610 C C . VAL B 1 202 ? -10.867 -37.406 -14.805 1 98.38 202 VAL B C 1
ATOM 4612 O O . VAL B 1 202 ? -11.469 -38.312 -15.367 1 98.38 202 VAL B O 1
ATOM 4615 N N . SER B 1 203 ? -11.32 -36.719 -13.797 1 97.94 203 SER B N 1
ATOM 4616 C CA . SER B 1 203 ? -12.664 -37 -13.297 1 97.94 203 SER B CA 1
ATOM 4617 C C . SER B 1 203 ? -13.719 -36.75 -14.359 1 97.94 203 SER B C 1
ATOM 4619 O O . SER B 1 203 ? -13.633 -35.781 -15.109 1 97.94 203 SER B O 1
ATOM 4621 N N . PRO B 1 204 ? -14.695 -37.594 -14.406 1 96.69 204 PRO B N 1
ATOM 4622 C CA . PRO B 1 204 ? -15.758 -37.406 -15.398 1 96.69 204 PRO B CA 1
ATOM 4623 C C . PRO B 1 204 ? -16.547 -36.125 -15.18 1 96.69 204 PRO B C 1
ATOM 4625 O O . PRO B 1 204 ? -17.109 -35.562 -16.125 1 96.69 204 PRO B O 1
ATOM 4628 N N . ASP B 1 205 ? -16.547 -35.625 -13.984 1 95.69 205 ASP B N 1
ATOM 4629 C CA . ASP B 1 205 ? -17.312 -34.438 -13.664 1 95.69 205 ASP B CA 1
ATOM 4630 C C . ASP B 1 205 ? -16.469 -33.156 -13.852 1 95.69 205 ASP B C 1
ATOM 4632 O O . ASP B 1 205 ? -16.969 -32.062 -13.688 1 95.69 205 ASP B O 1
ATOM 4636 N N . ALA B 1 206 ? -15.219 -33.312 -14.195 1 98 206 ALA B N 1
ATOM 4637 C CA . ALA B 1 206 ? -14.336 -32.156 -14.391 1 98 206 ALA B CA 1
ATOM 4638 C C . ALA B 1 206 ? -14.672 -31.438 -15.688 1 98 206 ALA B C 1
ATOM 4640 O O . ALA B 1 206 ? -15.078 -32.062 -16.672 1 98 206 ALA B O 1
ATOM 4641 N N . PRO B 1 207 ? -14.57 -30.141 -15.664 1 97.94 207 PRO B N 1
ATOM 4642 C CA . PRO B 1 207 ? -14.742 -29.422 -16.938 1 97.94 207 PRO B CA 1
ATOM 4643 C C . PRO B 1 207 ? -13.617 -29.688 -17.922 1 97.94 207 PRO B C 1
ATOM 4645 O O . PRO B 1 207 ? -12.508 -30.031 -17.516 1 97.94 207 PRO B O 1
ATOM 4648 N N . ASP B 1 208 ? -13.945 -29.625 -19.234 1 98.06 208 ASP B N 1
ATOM 4649 C CA . ASP B 1 208 ? -12.891 -29.594 -20.25 1 98.06 208 ASP B CA 1
ATOM 4650 C C . ASP B 1 208 ? -12.203 -28.234 -20.281 1 98.06 208 ASP B C 1
ATOM 4652 O O . ASP B 1 208 ? -12.727 -27.281 -20.844 1 98.06 208 ASP B O 1
ATOM 4656 N N . ILE B 1 209 ? -11 -28.188 -19.766 1 98.62 209 ILE B N 1
ATOM 4657 C CA . ILE B 1 209 ? -10.359 -26.891 -19.594 1 98.62 209 ILE B CA 1
ATOM 4658 C C . ILE B 1 209 ? -9.641 -26.5 -20.875 1 98.62 209 ILE B C 1
ATOM 4660 O O . ILE B 1 209 ? -9.094 -25.391 -20.984 1 98.62 209 ILE B O 1
ATOM 4664 N N . TYR B 1 210 ? -9.633 -27.406 -21.844 1 98.25 210 TYR B N 1
ATOM 4665 C CA . TYR B 1 210 ? -8.93 -27.141 -23.094 1 98.25 210 TYR B CA 1
ATOM 4666 C C . TYR B 1 210 ? -9.648 -27.781 -24.266 1 98.25 210 TYR B C 1
ATOM 4668 O O . TYR B 1 210 ? -9.047 -28.547 -25.031 1 98.25 210 TYR B O 1
ATOM 4676 N N . PRO B 1 211 ? -10.844 -27.391 -24.469 1 97.38 211 PRO B N 1
ATOM 4677 C CA . PRO B 1 211 ? -11.625 -27.984 -25.562 1 97.38 211 PRO B CA 1
ATOM 4678 C C . PRO B 1 211 ? -11.016 -27.75 -26.938 1 97.38 211 PRO B C 1
ATOM 4680 O O . PRO B 1 211 ? -10.539 -26.641 -27.219 1 97.38 211 PRO B O 1
ATOM 4683 N N . GLU B 1 212 ? -11.102 -28.703 -27.75 1 95.25 212 GLU B N 1
ATOM 4684 C CA . GLU B 1 212 ? -10.438 -28.688 -29.047 1 95.25 212 GLU B CA 1
ATOM 4685 C C . GLU B 1 212 ? -10.961 -27.562 -29.922 1 95.25 212 GLU B C 1
ATOM 4687 O O . GLU B 1 212 ? -10.188 -26.906 -30.625 1 95.25 212 GLU B O 1
ATOM 4692 N N . GLU B 1 213 ? -12.227 -27.297 -29.859 1 93.75 213 GLU B N 1
ATOM 4693 C CA . GLU B 1 213 ? -12.891 -26.375 -30.781 1 93.75 213 GLU B CA 1
ATOM 4694 C C . GLU B 1 213 ? -12.461 -24.938 -30.547 1 93.75 213 GLU B C 1
ATOM 4696 O O . GLU B 1 213 ? -12.617 -24.078 -31.406 1 93.75 213 GLU B O 1
ATOM 4701 N N . VAL B 1 214 ? -11.906 -24.625 -29.312 1 95.31 214 VAL B N 1
ATOM 4702 C CA . VAL B 1 214 ? -11.586 -23.234 -29.016 1 95.31 214 VAL B CA 1
ATOM 4703 C C . VAL B 1 214 ? -10.148 -23.125 -28.516 1 95.31 214 VAL B C 1
ATOM 4705 O O . VAL B 1 214 ? -9.797 -22.188 -27.797 1 95.31 214 VAL B O 1
ATOM 4708 N N . ARG B 1 215 ? -9.281 -24.016 -28.844 1 96.19 215 ARG B N 1
ATOM 4709 C CA . ARG B 1 215 ? -7.914 -24.047 -28.344 1 96.19 215 ARG B CA 1
ATOM 4710 C C . ARG B 1 215 ? -7.125 -22.844 -28.828 1 96.19 215 ARG B C 1
ATOM 4712 O O . ARG B 1 215 ? -6.328 -22.266 -28.078 1 96.19 215 ARG B O 1
ATOM 4719 N N . ALA B 1 216 ? -7.336 -22.453 -30.078 1 96 216 ALA B N 1
ATOM 4720 C CA . ALA B 1 216 ? -6.625 -21.297 -30.594 1 96 216 ALA B CA 1
ATOM 4721 C C . ALA B 1 216 ? -6.984 -20.031 -29.812 1 96 216 ALA B C 1
ATOM 4723 O O . ALA B 1 216 ? -6.113 -19.219 -29.516 1 96 216 ALA B O 1
ATOM 4724 N N . ASP B 1 217 ? -8.281 -19.859 -29.516 1 97.56 217 ASP B N 1
ATOM 4725 C CA . ASP B 1 217 ? -8.734 -18.719 -28.703 1 97.56 217 ASP B CA 1
ATOM 4726 C C . ASP B 1 217 ? -8.164 -18.781 -27.297 1 97.56 217 ASP B C 1
ATOM 4728 O O . ASP B 1 217 ? -7.73 -17.766 -26.75 1 97.56 217 ASP B O 1
ATOM 4732 N N . ILE B 1 218 ? -8.125 -19.969 -26.703 1 97.81 218 ILE B N 1
ATOM 4733 C CA . ILE B 1 218 ? -7.609 -20.172 -25.359 1 97.81 218 ILE B CA 1
ATOM 4734 C C . ILE B 1 218 ? -6.129 -19.812 -25.312 1 97.81 218 ILE B C 1
ATOM 4736 O O . ILE B 1 218 ? -5.691 -19.062 -24.438 1 97.81 218 ILE B O 1
ATOM 4740 N N . ASP B 1 219 ? -5.414 -20.297 -26.281 1 96.75 219 ASP B N 1
ATOM 4741 C CA . ASP B 1 219 ? -3.98 -20.031 -26.344 1 96.75 219 ASP B CA 1
ATOM 4742 C C . ASP B 1 219 ? -3.707 -18.531 -26.484 1 96.75 219 ASP B C 1
ATOM 4744 O O . ASP B 1 219 ? -2.805 -17.984 -25.844 1 96.75 219 ASP B O 1
ATOM 4748 N N . ALA B 1 220 ? -4.469 -17.906 -27.312 1 96.75 220 ALA B N 1
ATOM 4749 C CA . ALA B 1 220 ? -4.32 -16.469 -27.516 1 96.75 220 ALA B CA 1
ATOM 4750 C C . ALA B 1 220 ? -4.625 -15.695 -26.234 1 96.75 220 ALA B C 1
ATOM 4752 O O . ALA B 1 220 ? -3.879 -14.797 -25.859 1 96.75 220 ALA B O 1
ATOM 4753 N N . LEU B 1 221 ? -5.711 -16.047 -25.562 1 98.12 221 LEU B N 1
ATOM 4754 C CA . LEU B 1 221 ? -6.098 -15.359 -24.328 1 98.12 221 LEU B CA 1
ATOM 4755 C C . LEU B 1 221 ? -5.066 -15.602 -23.234 1 98.12 221 LEU B C 1
ATOM 4757 O O . LEU B 1 221 ? -4.766 -14.695 -22.453 1 98.12 221 LEU B O 1
ATOM 4761 N N . ASN B 1 222 ? -4.555 -16.812 -23.203 1 97.69 222 ASN B N 1
ATOM 4762 C CA . ASN B 1 222 ? -3.5 -17.109 -22.25 1 97.69 222 ASN B CA 1
ATOM 4763 C C . ASN B 1 222 ? -2.293 -16.188 -22.438 1 97.69 222 ASN B C 1
ATOM 4765 O O . ASN B 1 222 ? -1.708 -15.719 -21.469 1 97.69 222 ASN B O 1
ATOM 4769 N N . VAL B 1 223 ? -1.933 -15.953 -23.656 1 96.5 223 VAL B N 1
ATOM 4770 C CA . VAL B 1 223 ? -0.803 -15.078 -23.953 1 96.5 223 VAL B CA 1
ATOM 4771 C C . VAL B 1 223 ? -1.127 -13.648 -23.516 1 96.5 223 VAL B C 1
ATOM 4773 O O . VAL B 1 223 ? -0.285 -12.961 -22.938 1 96.5 223 VAL B O 1
ATOM 4776 N N . ILE B 1 224 ? -2.307 -13.195 -23.828 1 97.56 224 ILE B N 1
ATOM 4777 C CA . ILE B 1 224 ? -2.752 -11.852 -23.484 1 97.56 224 ILE B CA 1
ATOM 4778 C C . ILE B 1 224 ? -2.703 -11.664 -21.969 1 97.56 224 ILE B C 1
ATOM 4780 O O . ILE B 1 224 ? -2.111 -10.703 -21.469 1 97.56 224 ILE B O 1
ATOM 4784 N N . ILE B 1 225 ? -3.281 -12.633 -21.219 1 98 225 ILE B N 1
ATOM 4785 C CA . ILE B 1 225 ? -3.34 -12.57 -19.766 1 98 225 ILE B CA 1
ATOM 4786 C C . ILE B 1 225 ? -1.929 -12.648 -19.188 1 98 225 ILE B C 1
ATOM 4788 O O . ILE B 1 225 ? -1.597 -11.922 -18.234 1 98 225 ILE B O 1
ATOM 4792 N N . TYR B 1 226 ? -1.135 -13.492 -19.766 1 96.88 226 TYR B N 1
ATOM 4793 C CA . TYR B 1 226 ? 0.245 -13.641 -19.312 1 96.88 226 TYR B CA 1
ATOM 4794 C C . TYR B 1 226 ? 0.999 -12.32 -19.438 1 96.88 226 TYR B C 1
ATOM 4796 O O . TYR B 1 226 ? 1.582 -11.844 -18.453 1 96.88 226 TYR B O 1
ATOM 4804 N N . ALA B 1 227 ? 0.953 -11.688 -20.547 1 96.25 227 ALA B N 1
ATOM 4805 C CA . ALA B 1 227 ? 1.77 -10.523 -20.859 1 96.25 227 ALA B CA 1
ATOM 4806 C C . ALA B 1 227 ? 1.282 -9.289 -20.094 1 96.25 227 ALA B C 1
ATOM 4808 O O . ALA B 1 227 ? 2.072 -8.602 -19.453 1 96.25 227 ALA B O 1
ATOM 4809 N N . ASP B 1 228 ? -0.041 -9.055 -20.062 1 97.38 228 ASP B N 1
ATOM 4810 C CA . ASP B 1 228 ? -0.572 -7.766 -19.641 1 97.38 228 ASP B CA 1
ATOM 4811 C C . ASP B 1 228 ? -1.009 -7.812 -18.172 1 97.38 228 ASP B C 1
ATOM 4813 O O . ASP B 1 228 ? -1.342 -6.781 -17.594 1 97.38 228 ASP B O 1
ATOM 4817 N N . PHE B 1 229 ? -1 -9.062 -17.609 1 98 229 PHE B N 1
ATOM 4818 C CA . PHE B 1 229 ? -1.521 -9.109 -16.25 1 98 229 PHE B CA 1
ATOM 4819 C C . PHE B 1 229 ? -0.638 -9.969 -15.352 1 98 229 PHE B C 1
ATOM 4821 O O . PHE B 1 229 ? 0.034 -9.461 -14.453 1 98 229 PHE B O 1
ATOM 4828 N N . ASN B 1 230 ? -0.463 -11.273 -15.656 1 97.69 230 ASN B N 1
ATOM 4829 C CA . ASN B 1 230 ? 0.308 -12.172 -14.805 1 97.69 230 ASN B CA 1
ATOM 4830 C C . ASN B 1 230 ? 1.748 -11.695 -14.648 1 97.69 230 ASN B C 1
ATOM 4832 O O . ASN B 1 230 ? 2.271 -11.648 -13.531 1 97.69 230 ASN B O 1
ATOM 4836 N N . LEU B 1 231 ? 2.363 -11.375 -15.773 1 96.25 231 LEU B N 1
ATOM 4837 C CA . LEU B 1 231 ? 3.764 -10.961 -15.75 1 96.25 231 LEU B CA 1
ATOM 4838 C C . LEU B 1 231 ? 3.887 -9.469 -15.445 1 96.25 231 LEU B C 1
ATOM 4840 O O . LEU B 1 231 ? 4.809 -9.055 -14.742 1 96.25 231 LEU B O 1
ATOM 4844 N N . ALA B 1 232 ? 2.971 -8.688 -15.984 1 97.12 232 ALA B N 1
ATOM 4845 C CA . ALA B 1 232 ? 3.059 -7.227 -15.922 1 97.12 232 ALA B CA 1
ATOM 4846 C C . ALA B 1 232 ? 3.051 -6.746 -14.469 1 97.12 232 ALA B C 1
ATOM 4848 O O . ALA B 1 232 ? 3.721 -5.766 -14.133 1 97.12 232 ALA B O 1
ATOM 4849 N N . VAL B 1 233 ? 2.27 -7.367 -13.57 1 97.38 233 VAL B N 1
ATOM 4850 C CA . VAL B 1 233 ? 2.213 -6.945 -12.172 1 97.38 233 VAL B CA 1
ATOM 4851 C C . VAL B 1 233 ? 3.59 -7.105 -11.523 1 97.38 233 VAL B C 1
ATOM 4853 O O . VAL B 1 233 ? 3.979 -6.309 -10.672 1 97.38 233 VAL B O 1
ATOM 4856 N N . ASN B 1 234 ? 4.355 -8.148 -11.93 1 95 234 ASN B N 1
ATOM 4857 C CA . ASN B 1 234 ? 5.715 -8.344 -11.438 1 95 234 ASN B CA 1
ATOM 4858 C C . ASN B 1 234 ? 6.684 -7.336 -12.055 1 95 234 ASN B C 1
ATOM 4860 O O . ASN B 1 234 ? 7.555 -6.805 -11.367 1 95 234 ASN B O 1
ATOM 4864 N N . LEU B 1 235 ? 6.516 -7.145 -13.352 1 95.69 235 LEU B N 1
ATOM 4865 C CA . LEU B 1 235 ? 7.41 -6.234 -14.055 1 95.69 235 LEU B CA 1
ATOM 4866 C C . LEU B 1 235 ? 7.273 -4.812 -13.516 1 95.69 235 LEU B C 1
ATOM 4868 O O . LEU B 1 235 ? 8.266 -4.082 -13.43 1 95.69 235 LEU B O 1
ATOM 4872 N N . ALA B 1 236 ? 6.109 -4.438 -13.094 1 96.44 236 ALA B N 1
ATOM 4873 C CA . ALA B 1 236 ? 5.879 -3.119 -12.508 1 96.44 236 ALA B CA 1
ATOM 4874 C C . ALA B 1 236 ? 6.734 -2.914 -11.258 1 96.44 236 ALA B C 1
ATOM 4876 O O . ALA B 1 236 ? 7.102 -1.783 -10.93 1 96.44 236 ALA B O 1
ATOM 4877 N N . ALA B 1 237 ? 7.074 -3.996 -10.609 1 95.19 237 ALA B N 1
ATOM 4878 C CA . ALA B 1 237 ? 7.859 -3.924 -9.383 1 95.19 237 ALA B CA 1
ATOM 4879 C C . ALA B 1 237 ? 9.352 -4.086 -9.664 1 95.19 237 ALA B C 1
ATOM 4881 O O . ALA B 1 237 ? 10.18 -3.904 -8.773 1 95.19 237 ALA B O 1
ATOM 4882 N N . LEU B 1 238 ? 9.727 -4.465 -10.898 1 94.06 238 LEU B N 1
ATOM 4883 C CA . LEU B 1 238 ? 11.117 -4.742 -11.227 1 94.06 238 LEU B CA 1
ATOM 4884 C C . LEU B 1 238 ? 11.719 -3.604 -12.047 1 94.06 238 LEU B C 1
ATOM 4886 O O . LEU B 1 238 ? 12.922 -3.604 -12.336 1 94.06 238 LEU B O 1
ATOM 4890 N N . VAL B 1 239 ? 10.844 -2.666 -12.414 1 93.62 239 VAL B N 1
ATOM 4891 C CA . VAL B 1 239 ? 11.312 -1.553 -13.227 1 93.62 239 VAL B CA 1
ATOM 4892 C C . VAL B 1 239 ? 12.375 -0.759 -12.469 1 93.62 239 VAL B C 1
ATOM 4894 O O . VAL B 1 239 ? 12.562 -0.959 -11.266 1 93.62 239 VAL B O 1
ATOM 4897 N N . THR B 1 240 ? 13 0.163 -13.219 1 90.62 240 THR B N 1
ATOM 4898 C CA . THR B 1 240 ? 14.07 0.932 -12.594 1 90.62 240 THR B CA 1
ATOM 4899 C C . THR B 1 240 ? 13.836 2.43 -12.773 1 90.62 240 THR B C 1
ATOM 4901 O O . THR B 1 240 ? 14.742 3.234 -12.547 1 90.62 240 THR B O 1
ATOM 4904 N N . ASN B 1 241 ? 12.656 2.752 -13.297 1 93.12 241 ASN B N 1
ATOM 4905 C CA . ASN B 1 241 ? 12.336 4.164 -13.484 1 93.12 241 ASN B CA 1
ATOM 4906 C C . ASN B 1 241 ? 10.828 4.398 -13.516 1 93.12 241 ASN B C 1
ATOM 4908 O O . ASN B 1 241 ? 10.055 3.465 -13.734 1 93.12 241 ASN B O 1
ATOM 4912 N N . GLN B 1 242 ? 10.43 5.621 -13.336 1 94.88 242 GLN B N 1
ATOM 4913 C CA . GLN B 1 242 ? 9.031 6.031 -13.227 1 94.88 242 GLN B CA 1
ATOM 4914 C C . GLN B 1 242 ? 8.281 5.777 -14.531 1 94.88 242 GLN B C 1
ATOM 4916 O O . GLN B 1 242 ? 7.129 5.336 -14.516 1 94.88 242 GLN B O 1
ATOM 4921 N N . LYS B 1 243 ? 8.938 6.039 -15.594 1 96.81 243 LYS B N 1
ATOM 4922 C CA . LYS B 1 243 ? 8.297 5.902 -16.906 1 96.81 243 LYS B CA 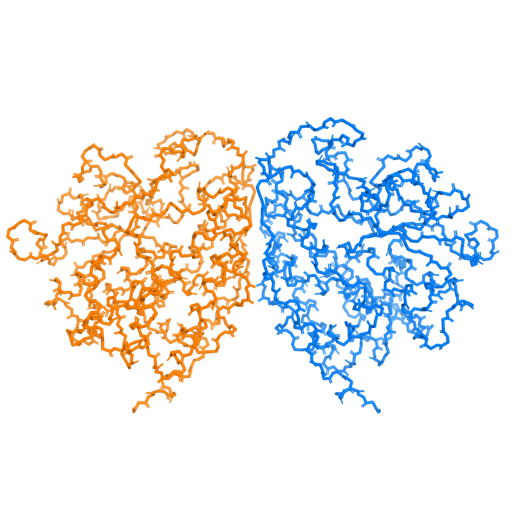1
ATOM 4923 C C . LYS B 1 243 ? 7.875 4.457 -17.156 1 96.81 243 LYS B C 1
ATOM 4925 O O . LYS B 1 243 ? 6.75 4.207 -17.594 1 96.81 243 LYS B O 1
ATOM 4930 N N . ASP B 1 244 ? 8.766 3.516 -16.859 1 96.88 244 ASP B N 1
ATOM 4931 C CA . ASP B 1 244 ? 8.461 2.104 -17.078 1 96.88 244 ASP B CA 1
ATOM 4932 C C . ASP B 1 244 ? 7.375 1.631 -16.109 1 96.88 244 ASP B C 1
ATOM 4934 O O . ASP B 1 244 ? 6.496 0.85 -16.484 1 96.88 244 ASP B O 1
ATOM 4938 N N . TYR B 1 245 ? 7.441 2.119 -14.883 1 96.69 245 TYR B N 1
ATOM 4939 C CA . TYR B 1 245 ? 6.391 1.815 -13.914 1 96.69 245 TYR B CA 1
ATOM 4940 C C . TYR B 1 245 ? 5.023 2.236 -14.445 1 96.69 245 TYR B C 1
ATOM 4942 O O . TYR B 1 245 ? 4.074 1.447 -14.43 1 96.69 245 TYR B O 1
ATOM 4950 N N . GLU B 1 246 ? 4.91 3.441 -14.945 1 97.62 246 GLU B N 1
ATOM 4951 C CA . GLU B 1 246 ? 3.645 3.971 -15.445 1 97.62 246 GLU B CA 1
ATOM 4952 C C . GLU B 1 246 ? 3.178 3.211 -16.688 1 97.62 246 GLU B C 1
ATOM 4954 O O . GLU B 1 246 ? 1.976 3.035 -16.891 1 97.62 246 GLU B O 1
ATOM 4959 N N . TYR B 1 247 ? 4.137 2.744 -17.469 1 97.75 247 TYR B N 1
ATOM 4960 C CA . TYR B 1 247 ? 3.795 1.927 -18.625 1 97.75 247 TYR B CA 1
ATOM 4961 C C . TYR B 1 247 ? 3.062 0.659 -18.203 1 97.75 247 TYR B C 1
ATOM 4963 O O . TYR B 1 247 ? 1.968 0.373 -18.703 1 97.75 247 TYR B O 1
ATOM 4971 N N . TYR B 1 248 ? 3.629 -0.081 -17.328 1 97.56 248 TYR B N 1
ATOM 4972 C CA . TYR B 1 248 ? 3.018 -1.331 -16.891 1 97.56 248 TYR B CA 1
ATOM 4973 C C . TYR B 1 248 ? 1.736 -1.065 -16.109 1 97.56 248 TYR B C 1
ATOM 4975 O O . TYR B 1 248 ? 0.769 -1.823 -16.203 1 97.56 248 TYR B O 1
ATOM 4983 N N . TYR B 1 249 ? 1.769 0.048 -15.328 1 97.88 249 TYR B N 1
ATOM 4984 C CA . TYR B 1 249 ? 0.562 0.483 -14.633 1 97.88 249 TYR B CA 1
ATOM 4985 C C . TYR B 1 249 ? -0.601 0.639 -15.602 1 97.88 249 TYR B C 1
ATOM 4987 O O . TYR B 1 249 ? -1.67 0.058 -15.398 1 97.88 249 TYR B O 1
ATOM 4995 N N . ASP B 1 250 ? -0.377 1.329 -16.656 1 98 250 ASP B N 1
ATOM 4996 C CA . ASP B 1 250 ? -1.417 1.589 -17.641 1 98 250 ASP B CA 1
ATOM 4997 C C . ASP B 1 250 ? -1.817 0.305 -18.375 1 98 250 ASP B C 1
ATOM 4999 O O . ASP B 1 250 ? -3.002 0.07 -18.609 1 98 250 ASP B O 1
ATOM 5003 N N . CYS B 1 251 ? -0.836 -0.526 -18.672 1 97.75 251 CYS B N 1
ATOM 5004 C CA . CYS B 1 251 ? -1.077 -1.791 -19.344 1 97.75 251 CYS B CA 1
ATOM 5005 C C . CYS B 1 251 ? -1.974 -2.699 -18.516 1 97.75 251 CYS B C 1
ATOM 5007 O O . CYS B 1 251 ? -2.951 -3.25 -19.031 1 97.75 251 CYS B O 1
ATOM 5009 N N . ILE B 1 252 ? -1.708 -2.824 -17.266 1 98.56 252 ILE B N 1
ATOM 5010 C CA . ILE B 1 252 ? -2.43 -3.699 -16.344 1 98.56 252 ILE B CA 1
ATOM 5011 C C . ILE B 1 252 ? -3.887 -3.252 -16.25 1 98.56 252 ILE B C 1
ATOM 5013 O O . ILE B 1 252 ? -4.805 -4.062 -16.406 1 98.56 252 ILE B O 1
ATOM 5017 N N . PHE B 1 253 ? -4.082 -1.966 -16.047 1 98.5 253 PHE B N 1
ATOM 5018 C CA . PHE B 1 253 ? -5.445 -1.51 -15.797 1 98.5 253 PHE B CA 1
ATOM 5019 C C . PHE B 1 253 ? -6.246 -1.442 -17.094 1 98.5 253 PHE B C 1
ATOM 5021 O O . PHE B 1 253 ? -7.461 -1.648 -17.078 1 98.5 253 PHE B O 1
ATOM 5028 N N . ALA B 1 254 ? -5.582 -1.216 -18.25 1 98.31 254 ALA B N 1
ATOM 5029 C CA . ALA B 1 254 ? -6.273 -1.353 -19.531 1 98.31 254 ALA B CA 1
ATOM 5030 C C . ALA B 1 254 ? -6.789 -2.775 -19.734 1 98.31 254 ALA B C 1
ATOM 5032 O O . ALA B 1 254 ? -7.918 -2.979 -20.188 1 98.31 254 ALA B O 1
ATOM 5033 N N . ARG B 1 255 ? -5.992 -3.719 -19.359 1 98.62 255 ARG B N 1
ATOM 5034 C CA . ARG B 1 255 ? -6.395 -5.113 -19.531 1 98.62 255 ARG B CA 1
ATOM 5035 C C . ARG B 1 255 ? -7.48 -5.488 -18.516 1 98.62 255 ARG B C 1
ATOM 5037 O O . ARG B 1 255 ? -8.414 -6.215 -18.859 1 98.62 255 ARG B O 1
ATOM 5044 N N . LEU B 1 256 ? -7.363 -5.035 -17.297 1 98.75 256 LEU B N 1
ATOM 5045 C CA . LEU B 1 256 ? -8.414 -5.281 -16.312 1 98.75 256 LEU B CA 1
ATOM 5046 C C . LEU B 1 256 ? -9.742 -4.703 -16.781 1 98.75 256 LEU B C 1
ATOM 5048 O O . LEU B 1 256 ? -10.789 -5.332 -16.609 1 98.75 256 LEU B O 1
ATOM 5052 N N . ASP B 1 257 ? -9.68 -3.49 -17.359 1 98.62 257 ASP B N 1
ATOM 5053 C CA . ASP B 1 257 ? -10.891 -2.9 -17.922 1 98.62 257 ASP B CA 1
ATOM 5054 C C . ASP B 1 257 ? -11.453 -3.768 -19.047 1 98.62 257 ASP B C 1
ATOM 5056 O O . ASP B 1 257 ? -12.672 -3.965 -19.125 1 98.62 257 ASP B O 1
ATOM 5060 N N . TRP B 1 258 ? -10.578 -4.25 -19.891 1 98.75 258 TRP B N 1
ATOM 5061 C CA . TRP B 1 258 ? -10.961 -5.125 -21 1 98.75 258 TRP B CA 1
ATOM 5062 C C . TRP B 1 258 ? -11.609 -6.406 -20.469 1 98.75 258 TRP B C 1
ATOM 5064 O O . TRP B 1 258 ? -12.648 -6.836 -20.984 1 98.75 258 TRP B O 1
ATOM 5074 N N . LEU B 1 259 ? -11.094 -6.984 -19.453 1 98.88 259 LEU B N 1
ATOM 5075 C CA . LEU B 1 259 ? -11.617 -8.203 -18.844 1 98.88 259 LEU B CA 1
ATOM 5076 C C . LEU B 1 259 ? -12.945 -7.93 -18.141 1 98.88 259 LEU B C 1
ATOM 5078 O O . LEU B 1 259 ? -13.852 -8.773 -18.172 1 98.88 259 LEU B O 1
ATOM 5082 N N . GLU B 1 260 ? -13.008 -6.766 -17.453 1 98.81 260 GLU B N 1
ATOM 5083 C CA . GLU B 1 260 ? -14.258 -6.348 -16.828 1 98.81 260 GLU B CA 1
ATOM 5084 C C . GLU B 1 260 ? -15.398 -6.316 -17.844 1 98.81 260 GLU B C 1
ATOM 5086 O O . GLU B 1 260 ? -16.5 -6.801 -17.562 1 98.81 260 GLU B O 1
ATOM 5091 N N . GLU B 1 261 ? -15.102 -5.781 -18.984 1 98.62 261 GLU B N 1
ATOM 5092 C CA . GLU B 1 261 ? -16.109 -5.715 -20.047 1 98.62 261 GLU B CA 1
ATOM 5093 C C . GLU B 1 261 ? -16.453 -7.109 -20.578 1 98.62 261 GLU B C 1
ATOM 5095 O O . GLU B 1 261 ? -17.625 -7.43 -20.781 1 98.62 261 GLU B O 1
ATOM 5100 N N . ARG B 1 262 ? -15.484 -7.945 -20.797 1 98.38 262 ARG B N 1
ATOM 5101 C CA . ARG B 1 262 ? -15.711 -9.297 -21.297 1 98.38 262 ARG B CA 1
ATOM 5102 C C . ARG B 1 262 ? -16.594 -10.094 -20.328 1 98.38 262 ARG B C 1
ATOM 5104 O O . ARG B 1 262 ? -17.547 -10.758 -20.75 1 98.38 262 ARG B O 1
ATOM 5111 N N . LEU B 1 263 ? -16.344 -9.93 -19.047 1 98.69 263 LEU B N 1
ATOM 5112 C CA . LEU B 1 263 ? -17.031 -10.703 -18.031 1 98.69 263 LEU B CA 1
ATOM 5113 C C . LEU B 1 263 ? -18.406 -10.109 -17.734 1 98.69 263 LEU B C 1
ATOM 5115 O O . LEU B 1 263 ? -19.188 -10.688 -16.969 1 98.69 263 LEU B O 1
ATOM 5119 N N . SER B 1 264 ? -18.625 -8.938 -18.266 1 98.31 264 SER B N 1
ATOM 5120 C CA . SER B 1 264 ? -19.984 -8.414 -18.188 1 98.31 264 SER B CA 1
ATOM 5121 C C . SER B 1 264 ? -20.922 -9.18 -19.109 1 98.31 264 SER B C 1
ATOM 5123 O O . SER B 1 264 ? -22.141 -9.117 -18.953 1 98.31 264 SER B O 1
ATOM 5125 N N . LYS B 1 265 ? -20.391 -10 -20.047 1 97.44 265 LYS B N 1
ATOM 5126 C CA . LYS B 1 265 ? -21.203 -10.609 -21.094 1 97.44 265 LYS B CA 1
ATOM 5127 C C . LYS B 1 265 ? -21.219 -12.125 -20.969 1 97.44 265 LYS B C 1
ATOM 5129 O O . LYS B 1 265 ? -22 -12.805 -21.641 1 97.44 265 LYS B O 1
ATOM 5134 N N . GLN B 1 266 ? -20.422 -12.688 -20.172 1 97.62 266 GLN B N 1
ATOM 5135 C CA . GLN B 1 266 ? -20.328 -14.141 -20.016 1 97.62 266 GLN B CA 1
ATOM 5136 C C . GLN B 1 266 ? -19.828 -14.516 -18.625 1 97.62 266 GLN B C 1
ATOM 5138 O O . GLN B 1 266 ? -19.219 -13.695 -17.938 1 97.62 266 GLN B O 1
ATOM 5143 N N . ARG B 1 267 ? -20.016 -15.727 -18.156 1 98.12 267 ARG B N 1
ATOM 5144 C CA . ARG B 1 267 ? -19.734 -16.141 -16.781 1 98.12 267 ARG B CA 1
ATOM 5145 C C . ARG B 1 267 ? -18.234 -16.328 -16.562 1 98.12 267 ARG B C 1
ATOM 5147 O O . ARG B 1 267 ? -17.688 -15.812 -15.578 1 98.12 267 ARG B O 1
ATOM 5154 N N . TYR B 1 268 ? -17.625 -17.125 -17.516 1 98.5 268 TYR B N 1
ATOM 5155 C CA . TYR B 1 268 ? -16.188 -17.344 -17.453 1 98.5 268 TYR B CA 1
ATOM 5156 C C . TYR B 1 268 ? -15.492 -16.766 -18.672 1 98.5 268 TYR B C 1
ATOM 5158 O O . TYR B 1 268 ? -16.141 -16.172 -19.547 1 98.5 268 TYR B O 1
ATOM 5166 N N . LEU B 1 269 ? -14.227 -16.844 -18.766 1 98.69 269 LEU B N 1
ATOM 5167 C CA . LEU B 1 269 ? -13.461 -16.094 -19.766 1 98.69 269 LEU B CA 1
ATOM 5168 C C . LEU B 1 269 ? -13.75 -16.594 -21.172 1 98.69 269 LEU B C 1
ATOM 5170 O O . LEU B 1 269 ? -13.656 -15.836 -22.141 1 98.69 269 LEU B O 1
ATOM 5174 N N . MET B 1 270 ? -14.102 -17.875 -21.312 1 98.06 270 MET B N 1
ATOM 5175 C CA . MET B 1 270 ? -14.375 -18.438 -22.641 1 98.06 270 MET B CA 1
ATOM 5176 C C . MET B 1 270 ? -15.852 -18.797 -22.781 1 98.06 270 MET B C 1
ATOM 5178 O O . MET B 1 270 ? -16.234 -19.516 -23.703 1 98.06 270 MET B O 1
ATOM 5182 N N . GLY B 1 271 ? -16.656 -18.391 -21.828 1 96.31 271 GLY B N 1
ATOM 5183 C CA . GLY B 1 271 ? -18.078 -18.688 -21.922 1 96.31 271 GLY B CA 1
ATOM 5184 C C . GLY B 1 271 ? -18.672 -19.188 -20.609 1 96.31 271 GLY B C 1
ATOM 5185 O O . GLY B 1 271 ? -18.5 -18.562 -19.562 1 96.31 271 GLY B O 1
ATOM 5186 N N . ASP B 1 272 ? -19.25 -20.344 -20.641 1 95.88 272 ASP B N 1
ATOM 5187 C CA . ASP B 1 272 ? -20.062 -20.766 -19.516 1 95.88 272 ASP B CA 1
ATOM 5188 C C . ASP B 1 272 ? -19.344 -21.844 -18.688 1 95.88 272 ASP B C 1
ATOM 5190 O O . ASP B 1 272 ? -19.875 -22.297 -17.672 1 95.88 272 ASP B O 1
ATOM 5194 N N . THR B 1 273 ? -18.203 -22.188 -19.109 1 96.31 273 THR B N 1
ATOM 5195 C CA . THR B 1 273 ? -17.453 -23.219 -18.375 1 96.31 273 THR B CA 1
ATOM 5196 C C . THR B 1 273 ? -16.047 -22.75 -18.062 1 96.31 273 THR B C 1
ATOM 5198 O O . THR B 1 273 ? -15.492 -21.906 -18.781 1 96.31 273 THR B O 1
ATOM 5201 N N . ILE B 1 274 ? -15.531 -23.312 -17.016 1 98.5 274 ILE B N 1
ATOM 5202 C CA . ILE B 1 274 ? -14.156 -23.016 -16.625 1 98.5 274 ILE B CA 1
ATOM 5203 C C . ILE B 1 274 ? -13.195 -23.609 -17.656 1 98.5 274 ILE B C 1
ATOM 5205 O O . ILE B 1 274 ? -13.344 -24.781 -18.047 1 98.5 274 ILE B O 1
ATOM 5209 N N . THR B 1 275 ? -12.328 -22.812 -18.156 1 98.75 275 THR B N 1
ATOM 5210 C CA . THR B 1 275 ? -11.258 -23.266 -19.031 1 98.75 275 THR B CA 1
ATOM 5211 C C . THR B 1 275 ? -9.898 -22.828 -18.5 1 98.75 275 THR B C 1
ATOM 5213 O O . THR B 1 275 ? -9.805 -22.266 -17.406 1 98.75 275 THR B O 1
ATOM 5216 N N . ASP B 1 276 ? -8.82 -23.078 -19.219 1 98.69 276 ASP B N 1
ATOM 5217 C CA . ASP B 1 276 ? -7.441 -22.875 -18.797 1 98.69 276 ASP B CA 1
ATOM 5218 C C . ASP B 1 276 ? -7.188 -21.406 -18.453 1 98.69 276 ASP B C 1
ATOM 5220 O O . ASP B 1 276 ? -6.527 -21.109 -17.453 1 98.69 276 ASP B O 1
ATOM 5224 N N . PRO B 1 277 ? -7.723 -20.422 -19.203 1 98.81 277 PRO B N 1
ATOM 5225 C CA . PRO B 1 277 ? -7.465 -19.016 -18.844 1 98.81 277 PRO B CA 1
ATOM 5226 C C . PRO B 1 277 ? -8 -18.656 -17.469 1 98.81 277 PRO B C 1
ATOM 5228 O O . PRO B 1 277 ? -7.426 -17.797 -16.781 1 98.81 277 PRO B O 1
ATOM 5231 N N . ASP B 1 278 ? -9.07 -19.344 -17.062 1 98.94 278 ASP B N 1
ATOM 5232 C CA . ASP B 1 278 ? -9.617 -19.078 -15.734 1 98.94 278 ASP B CA 1
ATOM 5233 C C . ASP B 1 278 ? -8.656 -19.562 -14.641 1 98.94 278 ASP B C 1
ATOM 5235 O O . ASP B 1 278 ? -8.508 -18.906 -13.609 1 98.94 278 ASP B O 1
ATOM 5239 N N . ILE B 1 279 ? -8.023 -20.641 -14.883 1 98.94 279 ILE B N 1
ATOM 5240 C CA . ILE B 1 279 ? -7.035 -21.172 -13.961 1 98.94 279 ILE B CA 1
ATOM 5241 C C . ILE B 1 279 ? -5.832 -20.25 -13.891 1 98.94 279 ILE B C 1
ATOM 5243 O O . ILE B 1 279 ? -5.324 -19.953 -12.812 1 98.94 279 ILE B O 1
ATOM 5247 N N . ARG B 1 280 ? -5.461 -19.734 -14.977 1 98.75 280 ARG B N 1
ATOM 5248 C CA . ARG B 1 280 ? -4.215 -18.984 -15.102 1 98.75 280 ARG B CA 1
ATOM 5249 C C . ARG B 1 280 ? -4.359 -17.594 -14.516 1 98.75 280 ARG B C 1
ATOM 5251 O O . ARG B 1 280 ? -3.4 -17.031 -13.977 1 98.75 280 ARG B O 1
ATOM 5258 N N . ILE B 1 281 ? -5.516 -17 -14.555 1 98.88 281 ILE B N 1
ATOM 5259 C CA . ILE B 1 281 ? -5.66 -15.617 -14.133 1 98.88 281 ILE B CA 1
ATOM 5260 C C . ILE B 1 281 ? -5.949 -15.562 -12.633 1 98.88 281 ILE B C 1
ATOM 5262 O O . ILE B 1 281 ? -5.566 -14.609 -11.953 1 98.88 281 ILE B O 1
ATOM 5266 N N . PHE B 1 282 ? -6.566 -16.594 -12.062 1 98.94 282 PHE B N 1
ATOM 5267 C CA . PHE B 1 282 ? -7.129 -16.562 -10.719 1 98.94 282 PHE B CA 1
ATOM 5268 C C . PHE B 1 282 ? -6.047 -16.281 -9.68 1 98.94 282 PHE B C 1
ATOM 5270 O O . PHE B 1 282 ? -6.234 -15.453 -8.789 1 98.94 282 PHE B O 1
ATOM 5277 N N . PRO B 1 283 ? -4.898 -16.938 -9.797 1 98.81 283 PRO B N 1
ATOM 5278 C CA . PRO B 1 283 ? -3.898 -16.688 -8.758 1 98.81 283 PRO B CA 1
ATOM 5279 C C . PRO B 1 283 ? -3.48 -15.219 -8.68 1 98.81 283 PRO B C 1
ATOM 5281 O O . PRO B 1 283 ? -3.221 -14.703 -7.59 1 98.81 283 PRO B O 1
ATOM 5284 N N . THR B 1 284 ? -3.383 -14.578 -9.828 1 98.75 284 THR B N 1
ATOM 5285 C CA . THR B 1 284 ? -3.039 -13.156 -9.836 1 98.75 284 THR B CA 1
ATOM 5286 C C . THR B 1 284 ? -4.176 -12.32 -9.266 1 98.75 284 THR B C 1
ATOM 5288 O O . THR B 1 284 ? -3.941 -11.383 -8.5 1 98.75 284 THR B O 1
ATOM 5291 N N . LEU B 1 285 ? -5.41 -12.68 -9.578 1 98.88 285 LEU B N 1
ATOM 5292 C CA . LEU B 1 285 ? -6.559 -11.984 -9.008 1 98.88 285 LEU B CA 1
ATOM 5293 C C . LEU B 1 285 ? -6.59 -12.133 -7.492 1 98.88 285 LEU B C 1
ATOM 5295 O O . LEU B 1 285 ? -6.816 -11.156 -6.773 1 98.88 285 LEU B O 1
ATOM 5299 N N . ALA B 1 286 ? -6.324 -13.305 -7.031 1 98.69 286 ALA B N 1
ATOM 5300 C CA . ALA B 1 286 ? -6.402 -13.609 -5.602 1 98.69 286 ALA B CA 1
ATOM 5301 C C . ALA B 1 286 ? -5.363 -12.82 -4.816 1 98.69 286 ALA B C 1
ATOM 5303 O O . ALA B 1 286 ? -5.555 -12.539 -3.629 1 98.69 286 ALA B O 1
ATOM 5304 N N . ARG B 1 287 ? -4.305 -12.453 -5.457 1 98.19 287 ARG B N 1
ATOM 5305 C CA . ARG B 1 287 ? -3.203 -11.75 -4.809 1 98.19 287 ARG B CA 1
ATOM 5306 C C . ARG B 1 287 ? -3.291 -10.242 -5.055 1 98.19 287 ARG B C 1
ATOM 5308 O O . ARG B 1 287 ? -2.559 -9.469 -4.445 1 98.19 287 ARG B O 1
ATOM 5315 N N . PHE B 1 288 ? -4.168 -9.797 -5.883 1 98.5 288 PHE B N 1
ATOM 5316 C CA . PHE B 1 288 ? -4.121 -8.453 -6.461 1 98.5 288 PHE B CA 1
ATOM 5317 C C . PHE B 1 288 ? -4.211 -7.391 -5.371 1 98.5 288 PHE B C 1
ATOM 5319 O O . PHE B 1 288 ? -3.299 -6.574 -5.219 1 98.5 288 PHE B O 1
ATOM 5326 N N . ASP B 1 289 ? -5.246 -7.41 -4.578 1 97.44 289 ASP B N 1
ATOM 5327 C CA . ASP B 1 289 ? -5.453 -6.355 -3.59 1 97.44 289 ASP B CA 1
ATOM 5328 C C . ASP B 1 289 ? -4.441 -6.465 -2.451 1 97.44 289 ASP B C 1
ATOM 5330 O O . ASP B 1 289 ? -3.992 -5.449 -1.915 1 97.44 289 ASP B O 1
ATOM 5334 N N . LEU B 1 290 ? -4.051 -7.672 -2.098 1 96.62 290 LEU B N 1
ATOM 5335 C CA . LEU B 1 290 ? -3.168 -7.93 -0.965 1 96.62 290 LEU B CA 1
ATOM 5336 C C . LEU B 1 290 ? -1.728 -7.562 -1.307 1 96.62 290 LEU B C 1
ATOM 5338 O O . LEU B 1 290 ? -0.998 -7.043 -0.459 1 96.62 290 LEU B O 1
ATOM 5342 N N . VAL B 1 291 ? -1.348 -7.793 -2.553 1 97 291 VAL B N 1
ATOM 5343 C CA . VAL B 1 291 ? 0.072 -7.688 -2.875 1 97 291 VAL B CA 1
ATOM 5344 C C . VAL B 1 291 ? 0.289 -6.586 -3.91 1 97 291 VAL B C 1
ATOM 5346 O O . VAL B 1 291 ? 0.901 -5.559 -3.611 1 97 291 VAL B O 1
ATOM 5349 N N . PHE B 1 292 ? -0.293 -6.707 -5.102 1 97.5 292 PHE B N 1
ATOM 5350 C CA . PHE B 1 292 ? 0.086 -5.863 -6.23 1 97.5 292 PHE B CA 1
ATOM 5351 C C . PHE B 1 292 ? -0.442 -4.445 -6.051 1 97.5 292 PHE B C 1
ATOM 5353 O O . PHE B 1 292 ? 0.273 -3.475 -6.301 1 97.5 292 PHE B O 1
ATOM 5360 N N . TYR B 1 293 ? -1.689 -4.348 -5.562 1 96.75 293 TYR B N 1
ATOM 5361 C CA . TYR B 1 293 ? -2.268 -3.047 -5.242 1 96.75 293 TYR B CA 1
ATOM 5362 C C . TYR B 1 293 ? -1.521 -2.383 -4.094 1 96.75 293 TYR B C 1
ATOM 5364 O O . TYR B 1 293 ? -1.146 -1.211 -4.184 1 96.75 293 TYR B O 1
ATOM 5372 N N . GLN B 1 294 ? -1.305 -3.154 -3.045 1 95.25 294 GLN B N 1
ATOM 5373 C CA . GLN B 1 294 ? -0.781 -2.621 -1.792 1 95.25 294 GLN B CA 1
ATOM 5374 C C . GLN B 1 294 ? 0.728 -2.402 -1.875 1 95.25 294 GLN B C 1
ATOM 5376 O O . GLN B 1 294 ? 1.217 -1.302 -1.613 1 95.25 294 GLN B O 1
ATOM 5381 N N . LYS B 1 295 ? 1.45 -3.344 -2.303 1 94.12 295 LYS B N 1
ATOM 5382 C CA . LYS B 1 295 ? 2.904 -3.357 -2.16 1 94.12 295 LYS B CA 1
ATOM 5383 C C . LYS B 1 295 ? 3.586 -2.889 -3.441 1 94.12 295 LYS B C 1
ATOM 5385 O O . LYS B 1 295 ? 4.613 -2.211 -3.393 1 94.12 295 LYS B O 1
ATOM 5390 N N . TYR B 1 296 ? 3.031 -3.227 -4.641 1 95.75 296 TYR B N 1
ATOM 5391 C CA . TYR B 1 296 ? 3.703 -2.918 -5.898 1 95.75 296 TYR B CA 1
ATOM 5392 C C . TYR B 1 296 ? 3.148 -1.64 -6.512 1 95.75 296 TYR B C 1
ATOM 5394 O O . TYR B 1 296 ? 3.529 -1.261 -7.625 1 95.75 296 TYR B O 1
ATOM 5402 N N . LEU B 1 297 ? 2.182 -0.96 -5.891 1 95.5 297 LEU B N 1
ATOM 5403 C CA . LEU B 1 297 ? 1.661 0.366 -6.203 1 95.5 297 LEU B CA 1
ATOM 5404 C C . LEU B 1 297 ? 0.912 0.356 -7.531 1 95.5 297 LEU B C 1
ATOM 5406 O O . LEU B 1 297 ? 0.867 1.371 -8.227 1 95.5 297 LEU B O 1
ATOM 5410 N N . VAL B 1 298 ? 0.454 -0.826 -7.934 1 97.19 298 VAL B N 1
ATOM 5411 C CA . VAL B 1 298 ? -0.542 -0.911 -9 1 97.19 298 VAL B CA 1
ATOM 5412 C C . VAL B 1 298 ? -1.922 -0.566 -8.438 1 97.19 298 VAL B C 1
ATOM 5414 O O . VAL B 1 298 ? -2.771 -1.446 -8.281 1 97.19 298 VAL B O 1
ATOM 5417 N N . ASN B 1 299 ? -2.092 0.759 -8.219 1 97.12 299 ASN B N 1
ATOM 5418 C CA . ASN B 1 299 ? -3.105 1.117 -7.234 1 97.12 299 ASN B CA 1
ATOM 5419 C C . ASN B 1 299 ? -4.18 2.02 -7.836 1 97.12 299 ASN B C 1
ATOM 5421 O O . ASN B 1 299 ? -4.707 2.9 -7.156 1 97.12 299 ASN B O 1
ATOM 5425 N N . LYS B 1 300 ? -4.562 1.85 -9.125 1 96.31 300 LYS B N 1
ATOM 5426 C CA . LYS B 1 300 ? -5.672 2.598 -9.711 1 96.31 300 LYS B CA 1
ATOM 5427 C C . LYS B 1 300 ? -7.004 2.184 -9.094 1 96.31 300 LYS B C 1
ATOM 5429 O O . LYS B 1 300 ? -7.773 3.031 -8.641 1 96.31 300 LYS B O 1
ATOM 5434 N N . LYS B 1 301 ? -7.215 0.899 -9.086 1 96.06 301 LYS B N 1
ATOM 5435 C CA . LYS B 1 301 ? -8.406 0.268 -8.523 1 96.06 301 LYS B CA 1
ATOM 5436 C C . LYS B 1 301 ? -8.062 -1.064 -7.867 1 96.06 301 LYS B C 1
ATOM 5438 O O . LYS B 1 301 ? -7.195 -1.798 -8.352 1 96.06 301 LYS B O 1
ATOM 5443 N N . ARG B 1 302 ? -8.789 -1.313 -6.785 1 96.69 302 ARG B N 1
ATOM 5444 C CA . ARG B 1 302 ? -8.711 -2.668 -6.25 1 96.69 302 ARG B CA 1
ATOM 5445 C C . ARG B 1 302 ? -9.531 -3.639 -7.09 1 96.69 302 ARG B C 1
ATOM 5447 O O . ARG B 1 302 ? -10.383 -3.221 -7.883 1 96.69 302 ARG B O 1
ATOM 5454 N N . LEU B 1 303 ? -9.227 -4.973 -6.926 1 98 303 LEU B N 1
ATOM 5455 C CA . LEU B 1 303 ? -10.055 -5.984 -7.574 1 98 303 LEU B CA 1
ATOM 5456 C C . LEU B 1 303 ? -11.508 -5.852 -7.152 1 98 303 LEU B C 1
ATOM 5458 O O . LEU B 1 303 ? -12.414 -5.957 -7.984 1 98 303 LEU B O 1
ATOM 5462 N N . VAL B 1 304 ? -11.773 -5.523 -5.891 1 97.19 304 VAL B N 1
ATOM 5463 C CA . VAL B 1 304 ? -13.125 -5.473 -5.34 1 97.19 304 VAL B CA 1
ATOM 5464 C C . VAL B 1 304 ? -13.898 -4.32 -5.973 1 97.19 304 VAL B C 1
ATOM 5466 O O . VAL B 1 304 ? -15.133 -4.273 -5.887 1 97.19 304 VAL B O 1
ATOM 5469 N N . ASP B 1 305 ? -13.188 -3.396 -6.594 1 95.88 305 ASP B N 1
ATOM 5470 C CA . ASP B 1 305 ? -13.828 -2.227 -7.195 1 95.88 305 ASP B CA 1
ATOM 5471 C C . ASP B 1 305 ? -14.258 -2.512 -8.633 1 95.88 305 ASP B C 1
ATOM 5473 O O . ASP B 1 305 ? -14.82 -1.643 -9.297 1 95.88 305 ASP B O 1
ATOM 5477 N N . TYR B 1 306 ? -13.977 -3.688 -9.164 1 97.88 306 TYR B N 1
ATOM 5478 C CA . TYR B 1 306 ? -14.484 -4.188 -10.43 1 97.88 306 TYR B CA 1
ATOM 5479 C C . TYR B 1 306 ? -15.648 -5.145 -10.219 1 97.88 306 TYR B C 1
ATOM 5481 O O . TYR B 1 306 ? -15.445 -6.336 -9.969 1 97.88 306 TYR B O 1
ATOM 5489 N N . PRO B 1 307 ? -16.828 -4.691 -10.406 1 97.94 307 PRO B N 1
ATOM 5490 C CA . PRO B 1 307 ? -17.969 -5.52 -10.016 1 97.94 307 PRO B CA 1
ATOM 5491 C C . PRO B 1 307 ? -17.984 -6.879 -10.711 1 97.94 307 PRO B C 1
ATOM 5493 O O . PRO B 1 307 ? -18.219 -7.902 -10.062 1 97.94 307 PRO B O 1
ATOM 5496 N N . ASN B 1 308 ? -17.719 -6.941 -12 1 98.62 308 ASN B N 1
ATOM 5497 C CA . ASN B 1 308 ? -17.766 -8.211 -12.711 1 98.62 308 ASN B CA 1
ATOM 5498 C C . ASN B 1 308 ? -16.547 -9.078 -12.398 1 98.62 308 ASN B C 1
ATOM 5500 O O . ASN B 1 308 ? -16.688 -10.273 -12.109 1 98.62 308 ASN B O 1
ATOM 5504 N N . LEU B 1 309 ? -15.383 -8.508 -12.367 1 98.81 309 LEU B N 1
ATOM 5505 C CA . LEU B 1 309 ? -14.164 -9.234 -12.055 1 98.81 309 LEU B CA 1
ATOM 5506 C C . LEU B 1 309 ? -14.211 -9.797 -10.633 1 98.81 309 LEU B C 1
ATOM 5508 O O . LEU B 1 309 ? -13.789 -10.922 -10.391 1 98.81 309 LEU B O 1
ATOM 5512 N N . TRP B 1 310 ? -14.727 -8.945 -9.75 1 98.75 310 TRP B N 1
ATOM 5513 C CA . TRP B 1 310 ? -14.766 -9.367 -8.352 1 98.75 310 TRP B CA 1
ATOM 5514 C C . TRP B 1 310 ? -15.719 -10.547 -8.172 1 98.75 310 TRP B C 1
ATOM 5516 O O . TRP B 1 310 ? -15.367 -11.547 -7.543 1 98.75 310 TRP B O 1
ATOM 5526 N N . ASN B 1 311 ? -16.891 -10.445 -8.688 1 98.81 311 ASN B N 1
ATOM 5527 C CA . ASN B 1 311 ? -17.844 -11.539 -8.57 1 98.81 311 ASN B CA 1
ATOM 5528 C C . ASN B 1 311 ? -17.359 -12.781 -9.328 1 98.81 311 ASN B C 1
ATOM 5530 O O . ASN B 1 311 ? -17.625 -13.906 -8.906 1 98.81 311 ASN B O 1
ATOM 5534 N N . TYR B 1 312 ? -16.719 -12.555 -10.453 1 98.81 312 TYR B N 1
ATOM 5535 C CA . TYR B 1 312 ? -16.062 -13.633 -11.188 1 98.81 312 TYR B CA 1
ATOM 5536 C C . TYR B 1 312 ? -15.023 -14.336 -10.328 1 98.81 312 TYR B C 1
ATOM 5538 O O . TYR B 1 312 ? -15.008 -15.562 -10.242 1 98.81 312 TYR B O 1
ATOM 5546 N N . ALA B 1 313 ? -14.203 -13.57 -9.617 1 98.88 313 ALA B N 1
ATOM 5547 C CA . ALA B 1 313 ? -13.164 -14.125 -8.758 1 98.88 313 ALA B CA 1
ATOM 5548 C C . ALA B 1 313 ? -13.766 -14.898 -7.594 1 98.88 313 ALA B C 1
ATOM 5550 O O . ALA B 1 313 ? -13.297 -15.992 -7.254 1 98.88 313 ALA B O 1
ATOM 5551 N N . LYS B 1 314 ? -14.812 -14.383 -7.062 1 98.81 314 LYS B N 1
ATOM 5552 C CA . LYS B 1 314 ? -15.5 -15.086 -5.984 1 98.81 314 LYS B CA 1
ATOM 5553 C C . LYS B 1 314 ? -16.125 -16.391 -6.484 1 98.81 314 LYS B C 1
ATOM 5555 O O . LYS B 1 314 ? -16.125 -17.391 -5.773 1 98.81 314 LYS B O 1
ATOM 5560 N N . ASP B 1 315 ? -16.672 -16.312 -7.625 1 98.69 315 ASP B N 1
ATOM 5561 C CA . ASP B 1 315 ? -17.25 -17.5 -8.219 1 98.69 315 ASP B CA 1
ATOM 5562 C C . ASP B 1 315 ? -16.203 -18.609 -8.359 1 98.69 315 ASP B C 1
ATOM 5564 O O . ASP B 1 315 ? -16.438 -19.75 -7.941 1 98.69 315 ASP B O 1
ATOM 5568 N N . LEU B 1 316 ? -15.078 -18.281 -8.867 1 98.81 316 LEU B N 1
ATOM 5569 C CA . LEU B 1 316 ? -13.984 -19.25 -8.961 1 98.81 316 LEU B CA 1
ATOM 5570 C C . LEU B 1 316 ? -13.555 -19.719 -7.578 1 98.81 316 LEU B C 1
ATOM 5572 O O . LEU B 1 316 ? -13.375 -20.922 -7.352 1 98.81 316 LEU B O 1
ATOM 5576 N N . TYR B 1 317 ? -13.438 -18.766 -6.656 1 98.81 317 TYR B N 1
ATOM 5577 C CA . TYR B 1 317 ? -13 -19.078 -5.297 1 98.81 317 TYR B CA 1
ATOM 5578 C C . TYR B 1 317 ? -13.953 -20.062 -4.629 1 98.81 317 TYR B C 1
ATOM 5580 O O . TYR B 1 317 ? -13.539 -20.875 -3.809 1 98.81 317 TYR B O 1
ATOM 5588 N N . SER B 1 318 ? -15.195 -20.016 -5.004 1 98.12 318 SER B N 1
ATOM 5589 C CA . SER B 1 318 ? -16.188 -20.891 -4.395 1 98.12 318 SER B CA 1
ATOM 5590 C C . SER B 1 318 ? -15.992 -22.344 -4.816 1 98.12 318 SER B C 1
ATOM 5592 O O . SER B 1 318 ? -16.516 -23.266 -4.18 1 98.12 318 SER B O 1
ATOM 5594 N N . ASN B 1 319 ? -15.344 -22.547 -5.961 1 98 319 ASN B N 1
ATOM 5595 C CA . ASN B 1 319 ? -14.938 -23.891 -6.363 1 98 319 ASN B CA 1
ATOM 5596 C C . ASN B 1 319 ? -13.812 -24.422 -5.473 1 98 319 ASN B C 1
ATOM 5598 O O . ASN B 1 319 ? -12.781 -23.766 -5.312 1 98 319 ASN B O 1
ATOM 5602 N N . PRO B 1 320 ? -13.945 -25.578 -4.922 1 98.06 320 PRO B N 1
ATOM 5603 C CA . PRO B 1 320 ? -12.961 -26.109 -3.977 1 98.06 320 PRO B CA 1
ATOM 5604 C C . PRO B 1 320 ? -11.562 -26.188 -4.574 1 98.06 320 PRO B C 1
ATOM 5606 O O . PRO B 1 320 ? -10.57 -26.047 -3.852 1 98.06 320 PRO B O 1
ATOM 5609 N N . ALA B 1 321 ? -11.398 -26.406 -5.852 1 98.69 321 ALA B N 1
ATOM 5610 C CA . ALA B 1 321 ? -10.086 -26.469 -6.477 1 98.69 321 ALA B CA 1
ATOM 5611 C C . ALA B 1 321 ? -9.367 -25.125 -6.398 1 98.69 321 ALA B C 1
ATOM 5613 O O . ALA B 1 321 ? -8.141 -25.062 -6.262 1 98.69 321 ALA B O 1
ATOM 5614 N N . PHE B 1 322 ? -10.172 -24.062 -6.473 1 98.81 322 PHE B N 1
ATOM 5615 C CA . PHE B 1 322 ? -9.625 -22.703 -6.414 1 98.81 322 PHE B CA 1
ATOM 5616 C C . PHE B 1 322 ? -9.492 -22.234 -4.973 1 98.81 322 PHE B C 1
ATOM 5618 O O . PHE B 1 322 ? -8.391 -21.969 -4.5 1 98.81 322 PHE B O 1
ATOM 5625 N N . GLY B 1 323 ? -10.609 -22.234 -4.246 1 98.62 323 GLY B N 1
ATOM 5626 C CA . GLY B 1 323 ? -10.617 -21.75 -2.875 1 98.62 323 GLY B CA 1
ATOM 5627 C C . GLY B 1 323 ? -9.789 -22.609 -1.938 1 98.62 323 GLY B C 1
ATOM 5628 O O . GLY B 1 323 ? -9.117 -22.094 -1.043 1 98.62 323 GLY B O 1
ATOM 5629 N N . GLY B 1 324 ? -9.82 -23.891 -2.17 1 98.38 324 GLY B N 1
ATOM 5630 C CA . GLY B 1 324 ? -9.125 -24.828 -1.298 1 98.38 324 GLY B CA 1
ATOM 5631 C C . GLY B 1 324 ? -7.617 -24.75 -1.418 1 98.38 324 GLY B C 1
ATOM 5632 O O . GLY B 1 324 ? -6.898 -25.188 -0.517 1 98.38 324 GLY B O 1
ATOM 5633 N N . THR B 1 325 ? -7.164 -24.203 -2.525 1 98.62 325 THR B N 1
ATOM 5634 C CA . THR B 1 325 ? -5.727 -24.094 -2.734 1 98.62 325 THR B CA 1
ATOM 5635 C C . THR B 1 325 ? -5.246 -22.672 -2.445 1 98.62 325 THR B C 1
ATOM 5637 O O . THR B 1 325 ? -4.059 -22.375 -2.58 1 98.62 325 THR B O 1
ATOM 5640 N N . THR B 1 326 ? -6.137 -21.781 -2.064 1 98.69 326 THR B N 1
ATOM 5641 C CA . THR B 1 326 ? -5.797 -20.391 -1.768 1 98.69 326 THR B CA 1
ATOM 5642 C C . THR B 1 326 ? -5.465 -20.219 -0.288 1 98.69 326 THR B C 1
ATOM 5644 O O . THR B 1 326 ? -6.211 -20.688 0.578 1 98.69 326 THR B O 1
ATOM 5647 N N . ASP B 1 327 ? -4.324 -19.672 -0.037 1 98.25 327 ASP B N 1
ATOM 5648 C CA . ASP B 1 327 ? -3.863 -19.453 1.328 1 98.25 327 ASP B CA 1
ATOM 5649 C C . ASP B 1 327 ? -3.312 -18.031 1.495 1 98.25 327 ASP B C 1
ATOM 5651 O O . ASP B 1 327 ? -2.135 -17.781 1.226 1 98.25 327 ASP B O 1
ATOM 5655 N N . PHE B 1 328 ? -4.137 -17.172 2.031 1 98 328 PHE B N 1
ATOM 5656 C CA . PHE B 1 328 ? -3.768 -15.758 2.156 1 98 328 PHE B CA 1
ATOM 5657 C C . PHE B 1 328 ? -2.658 -15.586 3.186 1 98 328 PHE B C 1
ATOM 5659 O O . PHE B 1 328 ? -1.829 -14.68 3.064 1 98 328 PHE B O 1
ATOM 5666 N N . ASP B 1 329 ? -2.607 -16.406 4.211 1 97.25 329 ASP B N 1
ATOM 5667 C CA . ASP B 1 329 ? -1.537 -16.328 5.199 1 97.25 329 ASP B CA 1
ATOM 5668 C C . ASP B 1 329 ? -0.182 -16.641 4.566 1 97.25 329 ASP B C 1
ATOM 5670 O O . ASP B 1 329 ? 0.811 -15.969 4.859 1 97.25 329 ASP B O 1
ATOM 5674 N N . SER B 1 330 ? -0.142 -17.625 3.699 1 97.69 330 SER B N 1
ATOM 5675 C CA . SER B 1 330 ? 1.089 -17.969 2.99 1 97.69 330 SER B CA 1
ATOM 5676 C C . SER B 1 330 ? 1.542 -16.812 2.102 1 97.69 330 SER B C 1
ATOM 5678 O O . SER B 1 330 ? 2.738 -16.516 2.01 1 97.69 330 SER B O 1
ATOM 5680 N N . MET B 1 331 ? 0.567 -16.156 1.482 1 97.56 331 MET B N 1
ATOM 5681 C CA . MET B 1 331 ? 0.881 -15 0.657 1 97.56 331 MET B CA 1
ATOM 5682 C C . MET B 1 331 ? 1.482 -13.883 1.5 1 97.56 331 MET B C 1
ATOM 5684 O O . MET B 1 331 ? 2.521 -13.32 1.146 1 97.56 331 MET B O 1
ATOM 5688 N N . ARG B 1 332 ? 0.895 -13.57 2.645 1 96.88 332 ARG B N 1
ATOM 5689 C CA . ARG B 1 332 ? 1.391 -12.531 3.539 1 96.88 332 ARG B CA 1
ATOM 5690 C C . ARG B 1 332 ? 2.797 -12.859 4.031 1 96.88 332 ARG B C 1
ATOM 5692 O O . ARG B 1 332 ? 3.664 -11.984 4.074 1 96.88 332 ARG B O 1
ATOM 5699 N N . LYS B 1 333 ? 2.982 -14.078 4.375 1 95.94 333 LYS B N 1
ATOM 5700 C CA . LYS B 1 333 ? 4.289 -14.508 4.871 1 95.94 333 LYS B CA 1
ATOM 5701 C C . LYS B 1 333 ? 5.379 -14.258 3.834 1 95.94 333 LYS B C 1
ATOM 5703 O O . LYS B 1 333 ? 6.41 -13.664 4.141 1 95.94 333 LYS B O 1
ATOM 5708 N N . ARG B 1 334 ? 5.078 -14.625 2.648 1 96.06 334 ARG B N 1
ATOM 5709 C CA . ARG B 1 334 ? 6.133 -14.516 1.645 1 96.06 334 ARG B CA 1
ATOM 5710 C C . ARG B 1 334 ? 6.312 -13.07 1.195 1 96.06 334 ARG B C 1
ATOM 5712 O O . ARG B 1 334 ? 7.438 -12.57 1.136 1 96.06 334 ARG B O 1
ATOM 5719 N N . PHE B 1 335 ? 5.273 -12.422 0.938 1 95.94 335 PHE B N 1
ATOM 5720 C CA . PHE B 1 335 ? 5.359 -11.125 0.285 1 95.94 335 PHE B CA 1
ATOM 5721 C C . PHE B 1 335 ? 5.699 -10.031 1.294 1 95.94 335 PHE B C 1
ATOM 5723 O O . PHE B 1 335 ? 6.254 -8.992 0.929 1 95.94 335 PHE B O 1
ATOM 5730 N N . TYR B 1 336 ? 5.488 -10.25 2.59 1 94.94 336 TYR B N 1
ATOM 5731 C CA . TYR B 1 336 ? 5.695 -9.18 3.559 1 94.94 336 TYR B CA 1
ATOM 5732 C C . TYR B 1 336 ? 6.676 -9.609 4.641 1 94.94 336 TYR B C 1
ATOM 5734 O O . TYR B 1 336 ? 7.527 -8.82 5.066 1 94.94 336 TYR B O 1
ATOM 5742 N N . TYR B 1 337 ? 6.598 -10.82 5.066 1 93.5 337 TYR B N 1
ATOM 5743 C CA . TYR B 1 337 ? 7.535 -11.297 6.074 1 93.5 337 TYR B CA 1
ATOM 5744 C C . TYR B 1 337 ? 8.844 -11.734 5.434 1 93.5 337 TYR B C 1
ATOM 5746 O O . TYR B 1 337 ? 9.906 -11.648 6.051 1 93.5 337 TYR B O 1
ATOM 5754 N N . VAL B 1 338 ? 8.82 -12.359 4.227 1 92.75 338 VAL B N 1
ATOM 5755 C CA . VAL B 1 338 ? 9.914 -12.555 3.279 1 92.75 338 VAL B CA 1
ATOM 5756 C C . VAL B 1 338 ? 10.625 -13.875 3.568 1 92.75 338 VAL B C 1
ATOM 5758 O O . VAL B 1 338 ? 10.523 -14.828 2.785 1 92.75 338 VAL B O 1
ATOM 5761 N N . ASP B 1 339 ? 11.297 -13.969 4.766 1 94.06 339 ASP B N 1
ATOM 5762 C CA . ASP B 1 339 ? 12.031 -15.18 5.109 1 94.06 339 ASP B CA 1
ATOM 5763 C C . ASP B 1 339 ? 12.266 -15.273 6.613 1 94.06 339 ASP B C 1
ATOM 5765 O O . ASP B 1 339 ? 11.734 -14.469 7.379 1 94.06 339 ASP B O 1
ATOM 5769 N N . HIS B 1 340 ? 13.023 -16.25 7.027 1 94.56 340 HIS B N 1
ATOM 5770 C CA . HIS B 1 340 ? 13.195 -16.5 8.453 1 94.56 340 HIS B CA 1
ATOM 5771 C C . HIS B 1 340 ? 14.305 -15.617 9.031 1 94.56 340 HIS B C 1
ATOM 5773 O O . HIS B 1 340 ? 14.836 -15.898 10.109 1 94.56 340 HIS B O 1
ATOM 5779 N N . THR B 1 341 ? 14.68 -14.539 8.336 1 93.31 341 THR B N 1
ATOM 5780 C CA . THR B 1 341 ? 15.609 -13.578 8.906 1 93.31 341 THR B CA 1
ATOM 5781 C C . THR B 1 341 ? 15.062 -13 10.211 1 93.31 341 THR B C 1
ATOM 5783 O O . THR B 1 341 ? 13.891 -12.617 10.281 1 93.31 341 THR B O 1
ATOM 5786 N N . PRO B 1 342 ? 15.914 -12.945 11.203 1 92.44 342 PRO B N 1
ATOM 5787 C CA . PRO B 1 342 ? 15.445 -12.359 12.469 1 92.44 342 PRO B CA 1
ATOM 5788 C C . PRO B 1 342 ? 14.977 -10.914 12.305 1 92.44 342 PRO B C 1
ATOM 5790 O O . PRO B 1 342 ? 15.523 -10.172 11.492 1 92.44 342 PRO B O 1
ATOM 5793 N N . PHE B 1 343 ? 14.016 -10.531 13.07 1 89.06 343 PHE B N 1
ATOM 5794 C CA . PHE B 1 343 ? 13.406 -9.211 13 1 89.06 343 PHE B CA 1
ATOM 5795 C C . PHE B 1 343 ? 14.453 -8.117 13.219 1 89.06 343 PHE B C 1
ATOM 5797 O O . PHE B 1 343 ? 14.406 -7.066 12.586 1 89.06 343 PHE B O 1
ATOM 5804 N N . GLU B 1 344 ? 15.391 -8.359 14.125 1 88.44 344 GLU B N 1
ATOM 5805 C CA . GLU B 1 344 ? 16.422 -7.383 14.438 1 88.44 344 GLU B CA 1
ATOM 5806 C C . GLU B 1 344 ? 17.266 -7.055 13.211 1 88.44 344 GLU B C 1
ATOM 5808 O O . GLU B 1 344 ? 17.766 -5.938 13.07 1 88.44 344 GLU B O 1
ATOM 5813 N N . ASP B 1 345 ? 17.359 -8.078 12.297 1 89.62 345 ASP B N 1
ATOM 5814 C CA . ASP B 1 345 ? 18.188 -7.906 11.102 1 89.62 345 ASP B CA 1
ATOM 5815 C C . ASP B 1 345 ? 17.359 -7.379 9.938 1 89.62 345 ASP B C 1
ATOM 5817 O O . ASP B 1 345 ? 17.891 -6.734 9.031 1 89.62 345 ASP B O 1
ATOM 5821 N N . LEU B 1 346 ? 16.094 -7.648 10.008 1 90.44 346 LEU B N 1
ATOM 5822 C CA . LEU B 1 346 ? 15.164 -7.211 8.969 1 90.44 346 LEU B CA 1
ATOM 5823 C C . LEU B 1 346 ? 13.797 -6.891 9.555 1 90.44 346 LEU B C 1
ATOM 5825 O O . LEU B 1 346 ? 12.891 -7.73 9.508 1 90.44 346 LEU B O 1
ATOM 5829 N N . PRO B 1 347 ? 13.633 -5.645 10.008 1 89.75 347 PRO B N 1
ATOM 5830 C CA . PRO B 1 347 ? 12.32 -5.25 10.531 1 89.75 347 PRO B CA 1
ATOM 5831 C C . PRO B 1 347 ? 11.25 -5.199 9.445 1 89.75 347 PRO B C 1
ATOM 5833 O O . PRO B 1 347 ? 11.492 -4.68 8.352 1 89.75 347 PRO B O 1
ATOM 5836 N N . ARG B 1 348 ? 10.109 -5.875 9.734 1 90 348 ARG B N 1
ATOM 5837 C CA . ARG B 1 348 ? 9.016 -5.898 8.773 1 90 348 ARG B CA 1
ATOM 5838 C C . ARG B 1 348 ? 7.68 -6.156 9.461 1 90 348 ARG B C 1
ATOM 5840 O O . ARG B 1 348 ? 7.645 -6.535 10.633 1 90 348 ARG B O 1
ATOM 5847 N N . LEU B 1 349 ? 6.648 -5.816 8.719 1 91.81 349 LEU B N 1
ATOM 5848 C CA . LEU B 1 349 ? 5.289 -6.027 9.203 1 91.81 349 LEU B CA 1
ATOM 5849 C C . LEU B 1 349 ? 4.48 -6.852 8.211 1 91.81 349 LEU B C 1
ATOM 5851 O O . LEU B 1 349 ? 4.723 -6.793 7.004 1 91.81 349 LEU B O 1
ATOM 5855 N N . VAL B 1 350 ? 3.623 -7.648 8.773 1 94.56 350 VAL B N 1
ATOM 5856 C CA . VAL B 1 350 ? 2.6 -8.328 7.98 1 94.56 350 VAL B CA 1
ATOM 5857 C C . VAL B 1 350 ? 1.285 -7.555 8.062 1 94.56 350 VAL B C 1
ATOM 5859 O O . VAL B 1 350 ? 0.747 -7.348 9.156 1 94.56 350 VAL B O 1
ATOM 5862 N N . PRO B 1 351 ? 0.803 -7.059 6.918 1 96.12 351 PRO B N 1
ATOM 5863 C CA . PRO B 1 351 ? -0.444 -6.293 6.984 1 96.12 351 PRO B CA 1
ATOM 5864 C C . PRO B 1 351 ? -1.608 -7.109 7.543 1 96.12 351 PRO B C 1
ATOM 5866 O O . PRO B 1 351 ? -1.764 -8.289 7.195 1 96.12 351 PRO B O 1
ATOM 5869 N N . LYS B 1 352 ? -2.416 -6.488 8.328 1 95.88 352 LYS B N 1
ATOM 5870 C CA . LYS B 1 352 ? -3.582 -7.148 8.906 1 95.88 352 LYS B CA 1
ATOM 5871 C C . LYS B 1 352 ? -4.73 -7.215 7.902 1 95.88 352 LYS B C 1
ATOM 5873 O O . LYS B 1 352 ? -5.531 -8.148 7.926 1 95.88 352 LYS B O 1
ATOM 5878 N N . GLY B 1 353 ? -4.852 -6.125 7.113 1 93.94 353 GLY B N 1
ATOM 5879 C CA . GLY B 1 353 ? -5.82 -6.145 6.027 1 93.94 353 GLY B CA 1
ATOM 5880 C C . GLY B 1 353 ? -5.223 -6.582 4.703 1 93.94 353 GLY B C 1
ATOM 5881 O O . GLY B 1 353 ? -4.031 -6.891 4.629 1 93.94 353 GLY B O 1
ATOM 5882 N N . PRO B 1 354 ? -6.062 -6.684 3.742 1 92.56 354 PRO B N 1
ATOM 5883 C CA . PRO B 1 354 ? -7.523 -6.57 3.766 1 92.56 354 PRO B CA 1
ATOM 5884 C C . PRO B 1 354 ? -8.195 -7.777 4.414 1 92.56 354 PRO B C 1
ATOM 5886 O O . PRO B 1 354 ? -7.531 -8.766 4.734 1 92.56 354 PRO B O 1
ATOM 5889 N N . ASP B 1 355 ? -9.484 -7.664 4.613 1 93.06 355 ASP B N 1
ATOM 5890 C CA . ASP B 1 355 ? -10.273 -8.75 5.184 1 93.06 355 ASP B CA 1
ATOM 5891 C C . ASP B 1 355 ? -10.523 -9.852 4.152 1 93.06 355 ASP B C 1
ATOM 5893 O O . ASP B 1 355 ? -11.258 -9.641 3.182 1 93.06 355 ASP B O 1
ATOM 5897 N N . ASP B 1 356 ? -9.969 -11.008 4.395 1 95.31 356 ASP B N 1
ATOM 5898 C CA . ASP B 1 356 ? -10.047 -12.102 3.432 1 95.31 356 ASP B CA 1
ATOM 5899 C C . ASP B 1 356 ? -11.422 -12.766 3.463 1 95.31 356 ASP B C 1
ATOM 5901 O O . ASP B 1 356 ? -11.773 -13.516 2.551 1 95.31 356 ASP B O 1
ATOM 5905 N N . SER B 1 357 ? -12.234 -12.523 4.477 1 95.69 357 SER B N 1
ATOM 5906 C CA . SER B 1 357 ? -13.539 -13.172 4.609 1 95.69 357 SER B CA 1
ATOM 5907 C C . SER B 1 357 ? -14.492 -12.719 3.508 1 95.69 357 SER B C 1
ATOM 5909 O O . SER B 1 357 ? -15.508 -13.375 3.254 1 95.69 357 SER B O 1
ATOM 5911 N N . ILE B 1 358 ? -14.109 -11.648 2.848 1 95.88 358 ILE B N 1
ATOM 5912 C CA . ILE B 1 358 ? -14.992 -11.094 1.826 1 95.88 358 ILE B CA 1
ATOM 5913 C C . ILE B 1 358 ? -15.062 -12.047 0.634 1 95.88 358 ILE B C 1
ATOM 5915 O O . ILE B 1 358 ? -15.977 -11.961 -0.188 1 95.88 358 ILE B O 1
ATOM 5919 N N . TRP B 1 359 ? -14.078 -12.938 0.487 1 97.69 359 TRP B N 1
ATOM 5920 C CA . TRP B 1 359 ? -14.055 -13.906 -0.602 1 97.69 359 TRP B CA 1
ATOM 5921 C C . TRP B 1 359 ? -15.195 -14.914 -0.458 1 97.69 359 TRP B C 1
ATOM 5923 O O . TRP B 1 359 ? -15.555 -15.594 -1.421 1 97.69 359 TRP B O 1
ATOM 5933 N N . LEU B 1 360 ? -15.781 -15.023 0.751 1 97.44 360 LEU B N 1
ATOM 5934 C CA . LEU B 1 360 ? -16.859 -15.977 1.027 1 97.44 360 LEU B CA 1
ATOM 5935 C C . LEU B 1 360 ? -18.219 -15.344 0.812 1 97.44 360 LEU B C 1
ATOM 5937 O O . LEU B 1 360 ? -19.25 -16.016 0.879 1 97.44 360 LEU B O 1
ATOM 5941 N N . GLU B 1 361 ? -18.219 -14.039 0.6 1 96.38 361 GLU B N 1
ATOM 5942 C CA . GLU B 1 361 ? -19.484 -13.367 0.327 1 96.38 361 GLU B CA 1
ATOM 5943 C C . GLU B 1 361 ? -20.125 -13.883 -0.959 1 96.38 361 GLU B C 1
ATOM 5945 O O . GLU B 1 361 ? -19.422 -14.32 -1.875 1 96.38 361 GLU B O 1
ATOM 5950 N N . PRO B 1 362 ? -21.438 -13.797 -1.094 1 96.12 362 PRO B N 1
ATOM 5951 C CA . PRO B 1 362 ? -22.109 -14.289 -2.297 1 96.12 362 PRO B CA 1
ATOM 5952 C C . PRO B 1 362 ? -21.75 -13.492 -3.547 1 96.12 362 PRO B C 1
ATOM 5954 O O . PRO B 1 362 ? -21.344 -12.328 -3.445 1 96.12 362 PRO B O 1
ATOM 5957 N N . ASN B 1 363 ? -21.766 -14.141 -4.652 1 94.88 363 ASN B N 1
ATOM 5958 C CA . ASN B 1 363 ? -21.625 -13.484 -5.953 1 94.88 363 ASN B CA 1
ATOM 5959 C C . ASN B 1 363 ? -22.844 -13.758 -6.836 1 94.88 363 ASN B C 1
ATOM 5961 O O . ASN B 1 363 ? -23.688 -14.586 -6.504 1 94.88 363 ASN B O 1
ATOM 5965 N N . ASP B 1 364 ? -22.953 -13.109 -7.949 1 95.44 364 ASP B N 1
ATOM 5966 C CA . ASP B 1 364 ? -24.172 -13.156 -8.742 1 95.44 364 ASP B CA 1
ATOM 5967 C C . ASP B 1 364 ? -23.938 -13.867 -10.07 1 95.44 364 ASP B C 1
ATOM 5969 O O . ASP B 1 364 ? -24.766 -13.781 -10.984 1 95.44 364 ASP B O 1
ATOM 5973 N N . ARG B 1 365 ? -22.812 -14.508 -10.211 1 96.31 365 ARG B N 1
ATOM 5974 C CA . ARG B 1 365 ? -22.422 -14.992 -11.531 1 96.31 365 ARG B CA 1
ATOM 5975 C C . ARG B 1 365 ? -23.359 -16.078 -12.023 1 96.31 365 ARG B C 1
ATOM 5977 O O . ARG B 1 365 ? -23.828 -16.031 -13.172 1 96.31 365 ARG B O 1
ATOM 5984 N N . ALA B 1 366 ? -23.609 -17.078 -11.195 1 93.38 366 ALA B N 1
ATOM 5985 C CA . ALA B 1 366 ? -24.484 -18.188 -11.578 1 93.38 366 ALA B CA 1
ATOM 5986 C C . ALA B 1 366 ? -25.891 -17.688 -11.891 1 93.38 366 ALA B C 1
ATOM 5988 O O . ALA B 1 366 ? -26.531 -18.188 -12.812 1 93.38 366 ALA B O 1
ATOM 5989 N N . GLU B 1 367 ? -26.359 -16.734 -11.148 1 93.5 367 GLU B N 1
ATOM 5990 C CA . GLU B 1 367 ? -27.688 -16.188 -11.359 1 93.5 367 GLU B CA 1
ATOM 5991 C C . GLU B 1 367 ? -27.734 -15.352 -12.641 1 93.5 367 GLU B C 1
ATOM 5993 O O . GLU B 1 367 ? -28.703 -15.445 -13.406 1 93.5 367 GLU B O 1
ATOM 5998 N N . LYS B 1 368 ? -26.781 -14.625 -12.898 1 94.88 368 LYS B N 1
ATOM 5999 C CA . LYS B 1 368 ? -26.75 -13.711 -14.031 1 94.88 368 LYS B CA 1
ATOM 6000 C C . LYS B 1 368 ? -26.562 -14.477 -15.344 1 94.88 368 LYS B C 1
ATOM 6002 O O . LYS B 1 368 ? -27.078 -14.062 -16.391 1 94.88 368 LYS B O 1
ATOM 6007 N N . PHE B 1 369 ? -25.812 -15.531 -15.32 1 93.31 369 PHE B N 1
ATOM 6008 C CA . PHE B 1 369 ? -25.438 -16.188 -16.562 1 93.31 369 PHE B CA 1
ATOM 6009 C C . PHE B 1 369 ? -25.953 -17.625 -16.609 1 93.31 369 PHE B C 1
ATOM 6011 O O . PHE B 1 369 ? -25.734 -18.344 -17.578 1 93.31 369 PHE B O 1
ATOM 6018 N N . GLY B 1 370 ? -26.578 -17.984 -15.516 1 76.69 370 GLY B N 1
ATOM 6019 C CA . GLY B 1 370 ? -27.188 -19.297 -15.492 1 76.69 370 GLY B CA 1
ATOM 6020 C C . GLY B 1 370 ? -28.297 -19.469 -16.5 1 76.69 370 GLY B C 1
ATOM 6021 O O . GLY B 1 370 ? -29.047 -18.531 -16.766 1 76.69 370 GLY B O 1
ATOM 6022 N N . LYS B 1 371 ? -28.031 -20.578 -17.281 1 55.19 371 LYS B N 1
ATOM 6023 C CA . LYS B 1 371 ? -29.109 -20.984 -18.156 1 55.19 371 LYS B CA 1
ATOM 6024 C C . LYS B 1 371 ? -30.078 -21.938 -17.453 1 55.19 371 LYS B C 1
ATOM 6026 O O . LYS B 1 371 ? -29.672 -22.656 -16.531 1 55.19 371 LYS B O 1
#